Protein AF-A0A970MQH4-F1 (afdb_monomer)

Radius of gyration: 71.48 Å; Cα contacts (8 Å, |Δi|>4): 1790; chains: 1; bounding box: 133×94×243 Å

Nearest PDB structures (foldseek):
  3tgh-assembly1_A  TM=7.817E-01  e=4.404E-14  Plasmodium falciparum 3D7
  7som-assembly1_E  TM=1.878E-01  e=7.235E-18  Chlamydomonas reinhardtii
  8jmw-assembly1_A  TM=2.993E-01  e=1.649E-05  Bacillus amyloliquefaciens
  3qaz-assembly6_R  TM=3.409E-01  e=1.232E-02  Homo sapiens
  1fnh-assembly1_A  TM=1.980E-01  e=9.318E-04  Homo sapiens

Structure (mmCIF, N/CA/C/O backbone):
data_AF-A0A970MQH4-F1
#
_entry.id   AF-A0A970MQH4-F1
#
loop_
_atom_site.group_PDB
_atom_site.id
_atom_site.type_symbol
_atom_site.label_atom_id
_atom_site.label_alt_id
_atom_site.label_comp_id
_atom_site.label_asym_id
_atom_site.label_entity_id
_atom_site.label_seq_id
_atom_site.pdbx_PDB_ins_code
_atom_site.Cartn_x
_atom_site.Cartn_y
_atom_site.Cartn_z
_atom_site.occupancy
_atom_site.B_iso_or_equiv
_atom_site.auth_seq_id
_atom_site.auth_comp_id
_atom_site.auth_asym_id
_atom_site.auth_atom_id
_atom_site.pdbx_PDB_model_num
ATOM 1 N N . MET A 1 1 ? 3.469 -74.355 -1.807 1.00 37.00 1 MET A N 1
ATOM 2 C CA . MET A 1 1 ? 4.347 -73.718 -0.801 1.00 37.00 1 MET A CA 1
ATOM 3 C C . MET A 1 1 ? 3.877 -72.279 -0.669 1.00 37.00 1 MET A C 1
ATOM 5 O O . MET A 1 1 ? 3.966 -71.539 -1.630 1.00 37.00 1 MET A O 1
ATOM 9 N N . GLN A 1 2 ? 2.969 -72.018 0.267 1.00 37.28 2 GLN A N 1
ATOM 10 C CA . GLN A 1 2 ? 3.282 -71.545 1.623 1.00 37.28 2 GLN A CA 1
ATOM 11 C C . GLN A 1 2 ? 3.859 -70.125 1.640 1.00 37.28 2 GLN A C 1
ATOM 13 O O . GLN A 1 2 ? 5.048 -69.930 1.425 1.00 37.28 2 GLN A O 1
ATOM 18 N N . ASN A 1 3 ? 2.960 -69.187 1.959 1.00 37.03 3 ASN A N 1
ATOM 19 C CA . ASN A 1 3 ? 3.084 -68.126 2.969 1.00 37.03 3 ASN A CA 1
ATOM 20 C C . ASN A 1 3 ? 2.690 -66.760 2.400 1.00 37.03 3 ASN A C 1
ATOM 22 O O . ASN A 1 3 ? 3.488 -66.117 1.736 1.00 37.03 3 ASN A O 1
ATOM 26 N N . PHE A 1 4 ? 1.469 -66.296 2.687 1.00 31.83 4 PHE A N 1
ATOM 27 C CA . PHE A 1 4 ? 1.270 -65.223 3.669 1.00 31.83 4 PHE A CA 1
ATOM 28 C C . PHE A 1 4 ? -0.224 -64.973 3.941 1.00 31.83 4 PHE A C 1
ATOM 30 O O . PHE A 1 4 ? -1.092 -65.108 3.084 1.00 31.83 4 PHE A O 1
ATOM 37 N N . TYR A 1 5 ? -0.498 -64.699 5.210 1.00 34.03 5 TYR A N 1
ATOM 38 C CA . TYR A 1 5 ? -1.775 -64.718 5.913 1.00 34.03 5 TYR A CA 1
ATOM 39 C C . TYR A 1 5 ? -2.703 -63.509 5.639 1.00 34.03 5 TYR A C 1
ATOM 41 O O . TYR A 1 5 ? -2.259 -62.369 5.650 1.00 34.03 5 TYR A O 1
ATOM 49 N N . ARG A 1 6 ? -4.014 -63.811 5.639 1.00 34.94 6 ARG A N 1
ATOM 50 C CA . ARG A 1 6 ? -5.162 -63.082 6.244 1.00 34.94 6 ARG A CA 1
ATOM 51 C C . ARG A 1 6 ? -5.730 -61.780 5.635 1.00 34.94 6 ARG A C 1
ATOM 53 O O . ARG A 1 6 ? -5.043 -60.811 5.365 1.00 34.94 6 ARG A O 1
ATOM 60 N N . SER A 1 7 ? -7.074 -61.754 5.688 1.00 30.80 7 SER A N 1
ATOM 61 C CA . SER A 1 7 ? -7.977 -60.593 5.826 1.00 30.80 7 SER A CA 1
ATOM 62 C C . SER A 1 7 ? -8.563 -59.957 4.552 1.00 30.80 7 SER A C 1
ATOM 64 O O . SER A 1 7 ? -8.301 -58.803 4.224 1.00 30.80 7 SER A O 1
ATOM 66 N N . LYS A 1 8 ? -9.499 -60.666 3.909 1.00 37.34 8 LYS A N 1
ATOM 67 C CA . LYS A 1 8 ? -10.545 -60.080 3.050 1.00 37.34 8 LYS A CA 1
ATOM 68 C C . LYS A 1 8 ? -11.919 -60.429 3.632 1.00 37.34 8 LYS A C 1
ATOM 70 O O . LYS A 1 8 ? -12.419 -61.497 3.309 1.00 37.34 8 LYS A O 1
ATOM 75 N N . THR A 1 9 ? -12.474 -59.571 4.503 1.00 48.53 9 THR A N 1
ATOM 76 C CA . THR A 1 9 ? -13.932 -59.426 4.804 1.00 48.53 9 THR A CA 1
ATOM 77 C C . THR A 1 9 ? -14.227 -58.391 5.919 1.00 48.53 9 THR A C 1
ATOM 79 O O . THR A 1 9 ? -14.972 -58.672 6.849 1.00 48.53 9 THR A O 1
ATOM 82 N N . ARG A 1 10 ? -13.681 -57.160 5.858 1.00 40.44 10 ARG A N 1
ATOM 83 C CA . ARG A 1 10 ? -14.100 -56.038 6.748 1.00 40.44 10 ARG A CA 1
ATOM 84 C C . ARG A 1 10 ? -13.965 -54.629 6.126 1.00 40.44 10 ARG A C 1
ATOM 86 O O . ARG A 1 10 ? -13.552 -53.705 6.809 1.00 40.44 10 ARG A O 1
ATOM 93 N N . ILE A 1 11 ? -14.306 -54.422 4.848 1.00 41.69 11 ILE A N 1
ATOM 94 C CA . ILE A 1 11 ? -14.262 -53.070 4.222 1.00 41.69 11 ILE A CA 1
ATOM 95 C C . ILE A 1 11 ? -15.499 -52.813 3.337 1.00 41.69 11 ILE A C 1
ATOM 97 O O . ILE A 1 11 ? -15.403 -52.362 2.206 1.00 41.69 11 ILE A O 1
ATOM 101 N N . ALA A 1 12 ? -16.693 -53.131 3.842 1.00 40.34 12 ALA A N 1
ATOM 102 C CA . ALA A 1 12 ? -17.961 -52.762 3.190 1.00 40.34 12 ALA A CA 1
ATOM 103 C C . ALA A 1 12 ? -19.015 -52.229 4.184 1.00 40.34 12 ALA A C 1
ATOM 105 O O . ALA A 1 12 ? -20.209 -52.258 3.914 1.00 40.34 12 ALA A O 1
ATOM 106 N N . ARG A 1 13 ? -18.574 -51.740 5.355 1.00 40.03 13 ARG A N 1
ATOM 107 C CA . ARG A 1 13 ? -19.426 -51.073 6.363 1.00 40.03 13 ARG A CA 1
ATOM 108 C C . ARG A 1 13 ? -18.957 -49.664 6.762 1.00 40.03 13 ARG A C 1
ATOM 110 O O . ARG A 1 13 ? -19.604 -49.038 7.583 1.00 40.03 13 ARG A O 1
ATOM 117 N N . TRP A 1 14 ? -17.899 -49.136 6.137 1.00 36.06 14 TRP A N 1
ATOM 118 C CA . TRP A 1 14 ? -17.324 -47.817 6.464 1.00 36.06 14 TRP A CA 1
ATOM 119 C C . TRP A 1 14 ? -17.570 -46.721 5.414 1.00 36.06 14 TRP A C 1
ATOM 121 O O . TRP A 1 14 ? -17.073 -45.613 5.567 1.00 36.06 14 TRP A O 1
ATOM 131 N N . ALA A 1 15 ? -18.366 -46.985 4.373 1.00 41.44 15 ALA A N 1
ATOM 132 C CA . ALA A 1 15 ? -18.661 -45.990 3.332 1.00 41.44 15 ALA A CA 1
ATOM 133 C C . ALA A 1 15 ? -20.036 -45.303 3.478 1.00 41.44 15 ALA A C 1
ATOM 135 O O . ALA A 1 15 ? -20.322 -44.374 2.733 1.00 41.44 15 ALA A O 1
ATOM 136 N N . LEU A 1 16 ? -20.870 -45.703 4.451 1.00 38.44 16 LEU A N 1
ATOM 137 C CA . LEU A 1 16 ? -22.185 -45.081 4.703 1.00 38.44 16 LEU A 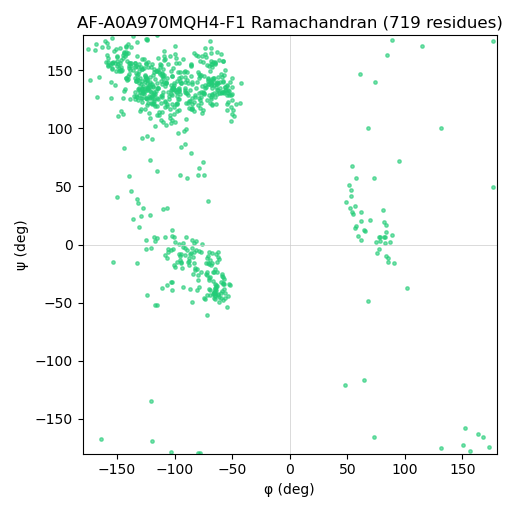CA 1
ATOM 138 C C . LEU A 1 16 ? -22.316 -44.411 6.086 1.00 38.44 16 LEU A C 1
ATOM 140 O O . LEU A 1 16 ? -23.368 -43.873 6.406 1.00 38.44 16 LEU A O 1
ATOM 144 N N . GLN A 1 17 ? -21.242 -44.395 6.887 1.00 38.88 17 GLN A N 1
ATOM 145 C CA . GLN A 1 17 ? -21.143 -43.610 8.132 1.00 38.88 17 GLN A CA 1
ATOM 146 C C . GLN A 1 17 ? -20.246 -42.366 7.997 1.00 38.88 17 GLN A C 1
ATOM 148 O O . GLN A 1 17 ? -20.230 -41.530 8.892 1.00 38.88 17 GLN A O 1
ATOM 153 N N . ALA A 1 18 ? -19.559 -42.182 6.863 1.00 40.62 18 ALA A N 1
ATOM 154 C CA . ALA A 1 18 ? -18.691 -41.022 6.629 1.00 40.62 18 ALA A CA 1
ATOM 155 C C . ALA A 1 18 ? -19.419 -39.796 6.034 1.00 40.62 18 ALA A C 1
ATOM 157 O O . ALA A 1 18 ? -18.864 -38.704 6.034 1.00 40.62 18 ALA A O 1
ATOM 158 N N . VAL A 1 19 ? -20.668 -39.942 5.571 1.00 41.53 19 VAL A N 1
ATOM 159 C CA . VAL A 1 19 ? -21.454 -38.832 4.987 1.00 41.53 19 VAL A CA 1
ATOM 160 C C . VAL A 1 19 ? -22.429 -38.203 5.999 1.00 41.53 19 VAL A C 1
ATOM 162 O O . VAL A 1 19 ? -22.859 -37.073 5.805 1.00 41.53 19 VAL A O 1
ATOM 165 N N . LEU A 1 20 ? -22.701 -38.855 7.139 1.00 36.22 20 LEU A N 1
ATOM 166 C CA . LEU A 1 20 ? -23.547 -38.291 8.207 1.00 36.22 20 LEU A CA 1
ATOM 167 C C . LEU A 1 20 ? -22.756 -37.596 9.336 1.00 36.22 20 LEU A C 1
ATOM 169 O O . LEU A 1 20 ? -23.347 -36.902 10.153 1.00 36.22 20 LEU A O 1
ATOM 173 N N . VAL A 1 21 ? -21.425 -37.740 9.371 1.00 39.50 21 VAL A N 1
ATOM 174 C CA . VAL A 1 21 ? -20.557 -37.093 10.380 1.00 39.50 21 VAL A CA 1
ATOM 175 C C . VAL A 1 21 ? -20.000 -35.747 9.889 1.00 39.50 21 VAL A C 1
ATOM 177 O O . VAL A 1 21 ? -19.698 -34.879 10.698 1.00 39.50 21 VAL A O 1
ATOM 180 N N . LEU A 1 22 ? -19.966 -35.491 8.577 1.00 35.66 22 LEU A N 1
ATOM 181 C CA . LEU A 1 22 ? -19.518 -34.202 8.023 1.00 35.66 22 LEU A CA 1
ATOM 182 C C . LEU A 1 22 ? -20.611 -33.119 7.935 1.00 35.66 22 LEU A C 1
ATOM 184 O O . LEU A 1 22 ? -20.285 -31.966 7.679 1.00 35.66 22 LEU A O 1
ATOM 188 N N . ALA A 1 23 ? -21.877 -33.449 8.212 1.00 35.06 23 ALA A N 1
ATOM 189 C CA . ALA A 1 23 ? -22.969 -32.470 8.299 1.00 35.06 23 ALA A CA 1
ATOM 190 C C . ALA A 1 23 ? -23.240 -31.963 9.734 1.00 35.06 23 ALA A C 1
ATOM 192 O O . ALA A 1 23 ? -23.990 -31.008 9.902 1.00 35.06 23 ALA A O 1
ATOM 193 N N . LEU A 1 24 ? -22.609 -32.552 10.763 1.00 35.50 24 LEU A N 1
ATOM 194 C CA . LEU A 1 24 ? -22.725 -32.104 12.163 1.00 35.50 24 LEU A CA 1
ATOM 195 C C . LEU A 1 24 ? -21.484 -31.370 12.705 1.00 35.50 24 LEU A C 1
ATOM 197 O O . LEU A 1 24 ? -21.534 -30.833 13.806 1.00 35.50 24 LEU A O 1
ATOM 201 N N . LEU A 1 25 ? -20.399 -31.271 11.929 1.00 35.31 25 LEU A N 1
ATOM 202 C CA . LEU A 1 25 ? -19.203 -30.495 12.296 1.00 35.31 25 LEU A CA 1
ATOM 203 C C . LEU A 1 25 ? -19.208 -29.041 11.779 1.00 35.31 25 LEU A C 1
ATOM 205 O O . LEU A 1 25 ? -18.270 -28.299 12.045 1.00 35.31 25 LEU A O 1
ATOM 209 N N . GLY A 1 26 ? -20.269 -28.611 11.086 1.00 32.56 26 GLY A N 1
ATOM 210 C CA . GLY A 1 26 ? -20.446 -27.229 10.609 1.00 32.56 26 GLY A CA 1
ATOM 211 C C . GLY A 1 26 ? -21.293 -26.320 11.514 1.00 32.56 26 GLY A C 1
ATOM 212 O O . GLY A 1 26 ? -21.513 -25.169 11.157 1.00 32.56 26 GLY A O 1
ATOM 213 N N . GLY A 1 27 ? -21.789 -26.823 12.653 1.00 31.72 27 GLY A N 1
ATOM 214 C CA . GLY A 1 27 ? -22.682 -26.090 13.570 1.00 31.72 27 GLY A CA 1
ATOM 215 C C . GLY A 1 27 ? -22.105 -25.800 14.960 1.00 31.72 27 GLY A C 1
ATOM 216 O O . GLY A 1 27 ? -22.817 -25.292 15.816 1.00 31.72 27 GLY A O 1
ATOM 217 N N . LEU A 1 28 ? -20.833 -26.124 15.204 1.00 35.50 28 LEU A N 1
ATOM 218 C CA . LEU A 1 28 ? -20.151 -25.910 16.485 1.00 35.50 28 LEU A CA 1
ATOM 219 C C . LEU A 1 28 ? -19.012 -24.899 16.309 1.00 35.50 28 LEU A C 1
ATOM 221 O O . LEU A 1 28 ? -17.838 -25.213 16.474 1.00 35.50 28 LEU A O 1
ATOM 225 N N . LEU A 1 29 ? -19.371 -23.669 15.946 1.00 32.97 29 LEU A N 1
ATOM 226 C CA . LEU A 1 29 ? -18.521 -22.498 16.142 1.00 32.97 29 LEU A CA 1
ATOM 227 C C . LEU A 1 29 ? -19.261 -21.527 17.068 1.00 32.97 29 LEU A C 1
ATOM 229 O O . LEU A 1 29 ? -20.374 -21.107 16.774 1.00 32.97 29 LEU A O 1
ATOM 233 N N . SER A 1 30 ? -18.585 -21.233 18.183 1.00 31.88 30 SER A N 1
ATOM 234 C CA . SER A 1 30 ? -18.877 -20.268 19.250 1.00 31.88 30 SER A CA 1
ATOM 235 C C . SER A 1 30 ? -20.012 -20.583 20.234 1.00 31.88 30 SER A C 1
ATOM 237 O O . SER A 1 30 ? -20.881 -19.753 20.478 1.00 31.88 30 SER A O 1
ATOM 239 N N . VAL A 1 31 ? -19.928 -21.720 20.921 1.00 33.25 31 VAL A N 1
ATOM 240 C CA . VAL A 1 31 ? -20.059 -21.654 22.385 1.00 33.25 31 VAL A CA 1
ATOM 241 C C . VAL A 1 31 ? -18.628 -21.647 22.901 1.00 33.25 31 VAL A C 1
ATOM 243 O O . VAL A 1 31 ? -17.977 -22.689 22.949 1.00 33.25 31 VAL A O 1
ATOM 246 N N . GLN A 1 32 ? -18.085 -20.456 23.168 1.00 29.88 32 GLN A N 1
ATOM 247 C CA . GLN A 1 32 ? -16.918 -20.389 24.042 1.00 29.88 32 GLN A CA 1
ATOM 248 C C . GLN A 1 32 ? -17.313 -21.104 25.345 1.00 29.88 32 GLN A C 1
ATOM 250 O O . GLN A 1 32 ? -18.435 -20.875 25.810 1.00 29.88 32 GLN A O 1
ATOM 255 N N . PRO A 1 33 ? -16.454 -21.946 25.956 1.00 29.81 33 PRO A N 1
ATOM 256 C CA . PRO A 1 33 ? -16.605 -22.154 27.389 1.00 29.81 33 PRO A CA 1
ATOM 257 C C . PRO A 1 33 ? -16.664 -20.752 27.986 1.00 29.81 33 PRO A C 1
ATOM 259 O O . PRO A 1 33 ? -15.850 -19.909 27.591 1.00 29.81 33 PRO A O 1
ATOM 262 N N . ALA A 1 34 ? -17.668 -20.474 28.822 1.00 28.52 34 ALA A N 1
ATOM 263 C CA . ALA A 1 34 ? -17.663 -19.248 29.600 1.00 28.52 34 ALA A CA 1
ATOM 264 C C . ALA A 1 34 ? -16.233 -19.094 30.119 1.00 28.52 34 ALA A C 1
ATOM 266 O O . ALA A 1 34 ? -15.692 -20.038 30.709 1.00 28.52 34 ALA A O 1
ATOM 267 N N . SER A 1 35 ? -15.584 -17.974 29.782 1.00 26.39 35 SER A N 1
ATOM 268 C CA . SER A 1 35 ? -14.364 -17.579 30.475 1.00 26.39 35 SER A CA 1
ATOM 269 C C . SER A 1 35 ? -14.615 -17.842 31.960 1.00 26.39 35 SER A C 1
ATOM 271 O O . SER A 1 35 ? -15.758 -17.614 32.381 1.00 26.39 35 SER A O 1
ATOM 273 N N . PRO A 1 36 ? -13.646 -18.373 32.734 1.00 29.72 36 PRO A N 1
ATOM 274 C CA . PRO A 1 36 ? -13.840 -18.448 34.177 1.00 29.72 36 PRO A CA 1
ATOM 275 C C . PRO A 1 36 ? -14.365 -17.078 34.577 1.00 29.72 36 PRO A C 1
ATOM 277 O O . PRO A 1 36 ? -13.763 -16.086 34.162 1.00 29.72 36 PRO A O 1
ATOM 280 N N . ALA A 1 37 ? -15.558 -17.036 35.183 1.00 31.64 37 ALA A N 1
ATOM 281 C CA . ALA A 1 37 ? -16.109 -15.790 35.679 1.00 31.64 37 ALA A CA 1
ATOM 282 C C . ALA A 1 37 ? -14.960 -15.172 36.468 1.00 31.64 37 ALA A C 1
ATOM 284 O O . ALA A 1 37 ? -14.476 -15.802 37.413 1.00 31.64 37 ALA A O 1
ATOM 285 N N . GLU A 1 38 ? -14.396 -14.075 35.954 1.00 32.81 38 GLU A N 1
ATOM 286 C CA . GLU A 1 38 ? -13.361 -13.367 36.686 1.00 32.81 38 GLU A CA 1
ATOM 287 C C . GLU A 1 38 ? -14.004 -13.089 38.032 1.00 32.81 38 GLU A C 1
ATOM 289 O O . GLU A 1 38 ? -15.128 -12.579 38.064 1.00 32.81 38 GLU A O 1
ATOM 294 N N . ALA A 1 39 ? -13.374 -13.597 39.095 1.00 34.78 39 ALA A N 1
ATOM 295 C CA . ALA A 1 39 ? -13.885 -13.457 40.442 1.00 34.78 39 ALA A CA 1
ATOM 296 C C . ALA A 1 39 ? -14.226 -11.981 40.622 1.00 34.78 39 ALA A C 1
ATOM 298 O O . ALA A 1 39 ? -13.359 -11.121 40.467 1.00 34.78 39 ALA A O 1
ATOM 299 N N . ASP A 1 40 ? -15.512 -11.705 40.816 1.00 47.59 40 ASP A N 1
ATOM 300 C CA . ASP A 1 40 ? -15.962 -10.392 41.227 1.00 47.59 40 ASP A CA 1
ATOM 301 C C . ASP A 1 40 ? -15.177 -10.084 42.503 1.00 47.59 40 ASP A C 1
ATOM 303 O O . ASP A 1 40 ? -15.271 -10.832 43.473 1.00 47.59 40 ASP A O 1
ATOM 307 N N . ASP A 1 41 ? -14.333 -9.051 42.464 1.00 52.75 41 ASP A N 1
ATOM 308 C CA . ASP A 1 41 ? -13.400 -8.688 43.545 1.00 52.75 41 ASP A CA 1
ATOM 309 C C . ASP A 1 41 ? -14.155 -8.316 44.843 1.00 52.75 41 ASP A C 1
ATOM 311 O O . ASP A 1 41 ? -13.553 -8.092 45.888 1.00 52.75 41 ASP A O 1
ATOM 315 N N . SER A 1 42 ? -15.493 -8.252 44.773 1.00 66.75 42 SER A N 1
ATOM 316 C CA . SER A 1 42 ? -16.404 -8.065 45.898 1.00 66.75 42 SER A CA 1
ATOM 317 C C . SER A 1 42 ? -17.136 -9.332 46.360 1.00 66.75 42 SER A C 1
ATOM 319 O O . SER A 1 42 ? -17.852 -9.256 47.351 1.00 66.75 42 SER A O 1
ATOM 321 N N . ALA A 1 43 ? -17.002 -10.480 45.689 1.00 86.94 43 ALA A N 1
ATOM 322 C CA . ALA A 1 43 ? -17.732 -11.694 46.051 1.00 86.94 43 ALA A CA 1
ATOM 323 C C . ALA A 1 43 ? -17.219 -12.312 47.360 1.00 86.94 43 ALA A C 1
ATOM 325 O O . ALA A 1 43 ? -16.013 -12.443 47.554 1.00 86.94 43 ALA A O 1
ATOM 326 N N . ILE A 1 44 ? -18.143 -12.759 48.214 1.00 94.94 44 ILE A N 1
ATOM 327 C CA . ILE A 1 44 ? -17.829 -13.450 49.472 1.00 94.94 44 ILE A CA 1
ATOM 328 C C . ILE A 1 44 ? -18.519 -14.809 49.561 1.00 94.94 44 ILE A C 1
ATOM 330 O O . ILE A 1 44 ? -19.582 -15.041 48.974 1.00 94.94 44 ILE A O 1
ATOM 334 N N . SER A 1 45 ? -17.948 -15.698 50.363 1.00 97.12 45 SER A N 1
ATOM 335 C CA . SER A 1 45 ? -18.568 -16.924 50.836 1.00 97.12 45 SER A CA 1
ATOM 336 C C . SER A 1 45 ? -18.479 -17.015 52.354 1.00 97.12 45 SER A C 1
ATOM 338 O O . SER A 1 45 ? -17.412 -16.837 52.922 1.00 97.12 45 SER A O 1
ATOM 340 N N . PHE A 1 46 ? -19.575 -17.329 53.036 1.00 98.12 46 PHE A N 1
ATOM 341 C CA . PHE A 1 46 ? -19.576 -17.484 54.492 1.00 98.12 46 PHE A CA 1
ATOM 342 C C . PHE A 1 46 ? -20.428 -18.669 54.931 1.00 98.12 46 PHE A C 1
ATOM 344 O O . PHE A 1 46 ? -21.338 -19.104 54.221 1.00 98.12 46 PHE A O 1
ATOM 351 N N . ALA A 1 47 ? -20.129 -19.204 56.112 1.00 98.00 47 ALA A N 1
ATOM 352 C CA . ALA A 1 47 ? -20.949 -20.233 56.740 1.00 98.00 47 ALA A CA 1
ATOM 353 C C . ALA A 1 47 ? -21.822 -19.634 57.846 1.00 98.00 47 ALA A C 1
ATOM 355 O O . ALA A 1 47 ? -21.377 -18.751 58.577 1.00 98.00 47 ALA A O 1
ATOM 356 N N . VAL A 1 48 ? -23.040 -20.154 58.010 1.00 97.88 48 VAL A N 1
ATOM 357 C CA . VAL A 1 48 ? -23.861 -19.909 59.199 1.00 97.88 48 VAL A CA 1
ATOM 358 C C . VAL A 1 48 ? -24.000 -21.191 60.006 1.00 97.88 48 VAL A C 1
ATOM 360 O O . VAL A 1 48 ? -24.516 -22.198 59.509 1.00 97.88 48 VAL A O 1
ATOM 363 N N . ILE A 1 49 ? -23.570 -21.126 61.265 1.00 95.56 49 ILE A N 1
ATOM 364 C CA . ILE A 1 49 ? -23.696 -22.200 62.257 1.00 95.56 49 ILE A CA 1
ATOM 365 C C . ILE A 1 49 ? -24.491 -21.694 63.461 1.00 95.56 49 ILE A C 1
ATOM 367 O O . ILE A 1 49 ? -24.342 -20.556 63.886 1.00 95.56 49 ILE A O 1
ATOM 371 N N . THR A 1 50 ? -25.371 -22.509 64.027 1.00 93.25 50 THR A N 1
ATOM 372 C CA . THR A 1 50 ? -26.202 -22.081 65.161 1.00 93.25 50 THR A CA 1
ATOM 373 C C . THR A 1 50 ? -26.623 -23.275 66.002 1.00 93.25 50 THR A C 1
ATOM 375 O O . THR A 1 50 ? -26.722 -24.392 65.478 1.00 93.25 50 THR A O 1
ATOM 378 N N . ASP A 1 51 ? -26.837 -23.037 67.298 1.00 94.00 51 ASP A N 1
ATOM 379 C CA . ASP A 1 51 ? -27.207 -24.062 68.276 1.00 94.00 51 ASP A CA 1
ATOM 380 C C . ASP A 1 51 ? -26.153 -25.184 68.311 1.00 94.00 51 ASP A C 1
ATOM 382 O O . ASP A 1 51 ? -26.406 -26.365 68.032 1.00 94.00 51 ASP A O 1
ATOM 386 N N . PHE A 1 52 ? -24.915 -24.767 68.579 1.00 92.12 52 PHE A N 1
ATOM 387 C CA . PHE A 1 52 ? -23.722 -25.602 68.722 1.00 92.12 52 PHE A CA 1
ATOM 388 C C . PHE A 1 52 ? -23.133 -25.417 70.133 1.00 92.12 52 PHE A C 1
ATOM 390 O O . PHE A 1 52 ? -23.802 -24.919 71.026 1.00 92.12 52 PHE A O 1
ATOM 397 N N . GLY A 1 53 ? -21.927 -25.901 70.413 1.00 90.62 53 GLY A N 1
ATOM 398 C CA . GLY A 1 53 ? -21.324 -25.773 71.739 1.00 90.62 53 GLY A CA 1
ATOM 399 C C . GLY A 1 53 ? -21.804 -26.815 72.746 1.00 90.62 53 GLY A C 1
ATOM 400 O O . GLY A 1 53 ? -21.837 -26.547 73.944 1.00 90.62 53 GLY A O 1
ATOM 401 N N . ASN A 1 54 ? -22.174 -28.008 72.273 1.00 89.56 54 ASN A N 1
ATOM 402 C CA . ASN A 1 54 ? -22.486 -29.165 73.120 1.00 89.56 54 ASN A CA 1
ATOM 403 C C . ASN A 1 54 ? -21.254 -30.070 73.346 1.00 89.56 54 ASN A C 1
ATOM 405 O O . ASN A 1 54 ? -21.361 -31.084 74.039 1.00 89.56 54 ASN A O 1
ATOM 409 N N . CYS A 1 55 ? -20.102 -29.753 72.740 1.00 92.06 55 CYS A N 1
ATOM 410 C CA . CYS A 1 55 ? -18.856 -30.523 72.807 1.00 92.06 55 CYS A CA 1
ATOM 411 C C . CYS A 1 55 ? -19.049 -31.995 72.418 1.00 92.06 55 CYS A C 1
ATOM 413 O O . CYS A 1 55 ? -18.621 -32.917 73.120 1.00 92.06 55 CYS A O 1
ATOM 415 N N . ASN A 1 56 ? -19.754 -32.234 71.310 1.00 90.94 56 ASN A N 1
ATOM 416 C CA . ASN A 1 56 ? -20.148 -33.575 70.889 1.00 90.94 56 ASN A CA 1
ATOM 417 C C . ASN A 1 56 ? -19.667 -33.918 69.464 1.00 90.94 56 ASN A C 1
ATOM 419 O O . ASN A 1 56 ? -19.052 -33.118 68.762 1.00 90.94 56 ASN A O 1
ATOM 423 N N . MET A 1 57 ? -19.927 -35.156 69.033 1.00 91.06 57 MET A N 1
ATOM 424 C CA . MET A 1 57 ? -19.508 -35.638 67.711 1.00 91.06 57 MET A CA 1
ATOM 425 C C . MET A 1 57 ? -20.286 -34.990 66.555 1.00 91.06 57 MET A C 1
ATOM 427 O O . MET A 1 57 ? -19.742 -34.870 65.458 1.00 91.06 57 MET A O 1
ATOM 431 N N . ALA A 1 58 ? -21.539 -34.578 66.774 1.00 89.44 58 ALA A N 1
ATOM 432 C CA . ALA A 1 58 ? -22.327 -33.904 65.742 1.00 89.44 58 ALA A CA 1
ATOM 433 C C . ALA A 1 58 ? -21.709 -32.540 65.410 1.00 89.44 58 ALA A C 1
ATOM 435 O O . ALA A 1 58 ? -21.463 -32.252 64.243 1.00 89.44 58 ALA A O 1
ATOM 436 N N . GLU A 1 59 ? -21.347 -31.785 66.444 1.00 91.69 59 GLU A N 1
ATOM 437 C CA . GLU A 1 59 ? -20.616 -30.526 66.333 1.00 91.69 59 GLU A CA 1
ATOM 438 C C . GLU A 1 59 ? -19.258 -30.704 65.644 1.00 91.69 59 GLU A C 1
ATOM 440 O O . GLU A 1 59 ? -18.968 -29.986 64.692 1.00 91.69 59 GLU A O 1
ATOM 445 N N . GLN A 1 60 ? -18.473 -31.725 66.021 1.00 94.00 60 GLN A N 1
ATOM 446 C CA . GLN A 1 60 ? -17.219 -32.045 65.322 1.00 94.00 60 GLN A CA 1
ATOM 447 C C . GLN A 1 60 ? -17.436 -32.291 63.823 1.00 94.00 60 GLN A C 1
ATOM 449 O O . GLN A 1 60 ? -16.630 -31.863 63.001 1.00 94.00 60 GLN A O 1
ATOM 454 N N . THR A 1 61 ? -18.510 -33.002 63.469 1.00 94.56 61 THR A N 1
ATOM 455 C CA . THR A 1 61 ? -18.806 -33.359 62.075 1.00 94.56 61 THR A CA 1
ATOM 456 C C . THR A 1 61 ? -19.189 -32.123 61.264 1.00 94.56 61 THR A C 1
ATOM 458 O O . THR A 1 61 ? -18.702 -31.954 60.149 1.00 94.56 61 THR A O 1
ATOM 461 N N . VAL A 1 62 ? -20.023 -31.240 61.824 1.00 95.19 62 VAL A N 1
ATOM 462 C CA . VAL A 1 62 ? -20.398 -29.977 61.171 1.00 95.19 62 VAL A CA 1
ATOM 463 C C . VAL A 1 62 ? -19.195 -29.041 61.059 1.00 95.19 62 VAL A C 1
ATOM 465 O O . VAL A 1 62 ? -18.974 -28.495 59.982 1.00 95.19 62 VAL A O 1
ATOM 468 N N . ALA A 1 63 ? -18.368 -28.929 62.102 1.00 95.25 63 ALA A N 1
ATOM 469 C CA . ALA A 1 63 ? -17.152 -28.118 62.070 1.00 95.25 63 ALA A CA 1
ATOM 470 C C . ALA A 1 63 ? -16.195 -28.565 60.953 1.00 95.25 63 ALA A C 1
ATOM 472 O O . ALA A 1 63 ? -15.763 -27.749 60.145 1.00 95.25 63 ALA A O 1
ATOM 473 N N . THR A 1 64 ? -15.935 -29.872 60.832 1.00 94.81 64 THR A N 1
ATOM 474 C CA . THR A 1 64 ? -15.101 -30.423 59.749 1.00 94.81 64 THR A CA 1
ATOM 475 C C . THR A 1 64 ? -15.717 -30.212 58.362 1.00 94.81 64 THR A C 1
ATOM 477 O O . THR A 1 64 ? -14.990 -29.994 57.396 1.00 94.81 64 THR A O 1
ATOM 480 N N . MET A 1 65 ? -17.047 -30.269 58.238 1.00 95.25 65 MET A N 1
ATOM 481 C CA . MET A 1 65 ? -17.728 -29.981 56.973 1.00 95.25 65 MET A CA 1
ATOM 482 C C . MET A 1 65 ? -17.548 -28.516 56.554 1.00 95.25 65 MET A C 1
ATOM 484 O O . MET A 1 65 ? -17.223 -28.264 55.396 1.00 95.25 65 MET A O 1
ATOM 488 N N . VAL A 1 66 ? -17.742 -27.575 57.483 1.00 95.69 66 VAL A N 1
ATOM 489 C CA . VAL A 1 66 ? -17.594 -26.131 57.237 1.00 95.69 66 VAL A CA 1
ATOM 490 C C . VAL A 1 66 ? -16.145 -25.772 56.900 1.00 95.69 66 VAL A C 1
ATOM 492 O O . VAL A 1 66 ? -15.915 -25.034 55.946 1.00 95.69 66 VAL A O 1
ATOM 495 N N . ASP A 1 67 ? -15.171 -26.350 57.607 1.00 93.00 67 ASP A N 1
ATOM 496 C CA . ASP A 1 67 ? -13.740 -26.159 57.330 1.00 93.00 67 ASP A CA 1
ATOM 497 C C . ASP A 1 67 ? -13.374 -26.563 55.887 1.00 93.00 67 ASP A C 1
ATOM 499 O O . ASP A 1 67 ? -12.639 -25.871 55.183 1.00 93.00 67 ASP A O 1
ATOM 503 N N . GLY A 1 68 ? -13.992 -27.637 55.381 1.00 94.00 68 GLY A N 1
ATOM 504 C CA . GLY A 1 68 ? -13.816 -28.102 54.005 1.00 94.00 68 GLY A CA 1
ATOM 505 C C . GLY A 1 68 ? -14.442 -27.214 52.919 1.00 94.00 68 GLY A C 1
ATOM 506 O O . GLY A 1 68 ? -14.200 -27.464 51.737 1.00 94.00 68 GLY A O 1
ATOM 507 N N . TRP A 1 69 ? -15.252 -26.209 53.268 1.00 94.94 69 TRP A N 1
ATOM 508 C CA . TRP A 1 69 ? -15.882 -25.313 52.289 1.00 94.94 69 TRP A CA 1
ATOM 509 C C . TRP A 1 69 ? -14.988 -24.164 51.835 1.00 94.94 69 TRP A C 1
ATOM 511 O O . TRP A 1 69 ? -15.294 -23.576 50.800 1.00 94.94 69 TRP A O 1
ATOM 521 N N . ASN A 1 70 ? -13.898 -23.871 52.556 1.00 91.19 70 ASN A N 1
ATOM 522 C CA . ASN A 1 70 ? -13.022 -22.730 52.273 1.00 91.19 70 ASN A CA 1
ATOM 523 C C . ASN A 1 70 ? -13.819 -21.413 52.157 1.00 91.19 70 ASN A C 1
ATOM 525 O O . ASN A 1 70 ? -13.727 -20.701 51.157 1.00 91.19 70 ASN A O 1
ATOM 529 N N . VAL A 1 71 ? -14.657 -21.151 53.163 1.00 96.56 71 VAL A N 1
ATOM 530 C CA . VAL A 1 71 ? -15.394 -19.887 53.309 1.00 96.56 71 VAL A CA 1
ATOM 531 C C . VAL A 1 71 ? -14.471 -18.773 53.816 1.00 96.56 71 VAL A C 1
ATOM 533 O O . VAL A 1 71 ? -13.412 -19.052 54.367 1.00 96.56 71 VAL A O 1
ATOM 536 N N . ASP A 1 72 ? -14.871 -17.518 53.655 1.00 96.56 72 ASP A N 1
ATOM 537 C CA . ASP A 1 72 ? -14.116 -16.348 54.113 1.00 96.56 72 ASP A CA 1
ATOM 538 C C . ASP A 1 72 ? -14.284 -16.116 55.622 1.00 96.56 72 ASP A C 1
ATOM 540 O O . ASP A 1 72 ? -13.334 -15.740 56.307 1.00 96.56 72 ASP A O 1
ATOM 544 N N . PHE A 1 73 ? -15.485 -16.366 56.157 1.00 98.19 73 PHE A N 1
ATOM 545 C CA . PHE A 1 73 ? -15.795 -16.220 57.582 1.00 98.19 73 PHE A CA 1
ATOM 546 C C . PHE A 1 73 ? -17.007 -17.058 58.020 1.00 98.19 73 PHE A C 1
ATOM 548 O O . PHE A 1 73 ? -17.749 -17.621 57.207 1.00 98.19 73 PHE A O 1
ATOM 555 N N . ILE A 1 74 ? -17.215 -17.132 59.336 1.00 98.31 74 ILE A N 1
ATOM 556 C CA . ILE A 1 74 ? -18.339 -17.819 59.979 1.00 98.31 74 ILE A CA 1
ATOM 557 C C . ILE A 1 74 ? -19.213 -16.805 60.719 1.00 98.31 74 ILE A C 1
ATOM 559 O O . ILE A 1 74 ? -18.713 -15.975 61.471 1.00 98.31 74 ILE A O 1
ATOM 563 N N . VAL A 1 75 ? -20.528 -16.912 60.553 1.00 98.31 75 VAL A N 1
ATOM 564 C CA . VAL A 1 75 ? -21.548 -16.171 61.303 1.00 98.31 75 VAL A CA 1
ATOM 565 C C . VAL A 1 75 ? -22.303 -17.148 62.197 1.00 98.31 75 VAL A C 1
ATOM 567 O O . VAL A 1 75 ? -22.614 -18.262 61.767 1.00 98.31 75 VAL A O 1
ATOM 570 N N . THR A 1 76 ? -22.640 -16.748 63.424 1.00 97.31 76 THR A N 1
ATOM 571 C CA . THR A 1 76 ? -23.520 -17.552 64.282 1.00 97.31 76 THR A CA 1
ATOM 572 C C . THR A 1 76 ? -24.834 -16.864 64.587 1.00 97.31 76 THR A C 1
ATOM 574 O O . THR A 1 76 ? -24.901 -15.641 64.664 1.00 97.31 76 THR A O 1
ATOM 577 N N . ALA A 1 77 ? -25.887 -17.660 64.779 1.00 97.00 77 ALA A N 1
ATOM 578 C CA . ALA A 1 77 ? -27.174 -17.184 65.279 1.00 97.00 77 ALA A CA 1
ATOM 579 C C . ALA A 1 77 ? -27.415 -17.612 66.739 1.00 97.00 77 ALA A C 1
ATOM 581 O O . ALA A 1 77 ? -28.553 -17.794 67.152 1.00 97.00 77 ALA A O 1
ATOM 582 N N . GLY A 1 78 ? -26.354 -17.732 67.540 1.00 94.88 78 GLY A N 1
ATOM 583 C CA . GLY A 1 78 ? -26.441 -17.942 68.986 1.00 94.88 78 GLY A CA 1
ATOM 584 C C . GLY A 1 78 ? -26.523 -19.386 69.455 1.00 94.88 78 GLY A C 1
ATOM 585 O O . GLY A 1 78 ? -26.547 -20.322 68.655 1.00 94.88 78 GLY A O 1
ATOM 586 N N . ASP A 1 79 ? -26.510 -19.516 70.784 1.00 95.62 79 ASP A N 1
ATOM 587 C CA . ASP A 1 79 ? -26.236 -20.752 71.515 1.00 95.62 79 ASP A CA 1
ATOM 588 C C . ASP A 1 79 ? -24.898 -21.330 71.049 1.00 95.62 79 ASP A C 1
ATOM 590 O O . ASP A 1 79 ? -24.815 -22.342 70.356 1.00 95.62 79 ASP A O 1
ATOM 594 N N . ASN A 1 80 ? -23.838 -20.591 71.383 1.00 95.50 80 ASN A N 1
ATOM 595 C CA . ASN A 1 80 ? -22.453 -20.939 71.062 1.00 95.50 80 ASN A CA 1
ATOM 596 C C . ASN A 1 80 ? -21.836 -21.836 72.145 1.00 95.50 80 ASN A C 1
ATOM 598 O O . ASN A 1 80 ? -20.768 -22.414 71.949 1.00 95.50 80 ASN A O 1
ATOM 602 N N . HIS A 1 81 ? -22.489 -21.919 73.304 1.00 94.19 81 HIS A N 1
ATOM 603 C CA . HIS A 1 81 ? -22.108 -22.750 74.430 1.00 94.19 81 HIS A CA 1
ATOM 604 C C . HIS A 1 81 ? -23.352 -23.306 75.128 1.00 94.19 81 HIS A C 1
ATOM 606 O O . HIS A 1 81 ? -24.245 -22.545 75.491 1.00 94.19 81 HIS A O 1
ATOM 612 N N . HIS A 1 82 ? -23.371 -24.609 7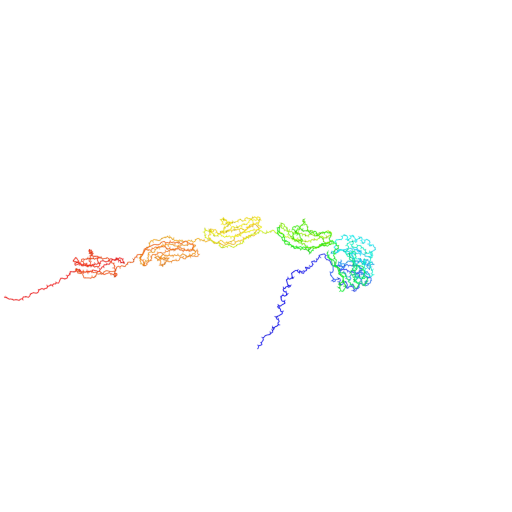5.411 1.00 89.25 82 HIS A N 1
ATOM 613 C CA . HIS A 1 82 ? -24.368 -25.244 76.271 1.00 89.25 82 HIS A CA 1
ATOM 614 C C . HIS A 1 82 ? -23.742 -25.778 77.563 1.00 89.25 82 HIS A C 1
ATOM 616 O O . HIS A 1 82 ? -22.614 -26.268 77.600 1.00 89.25 82 HIS A O 1
ATOM 622 N N . GLU A 1 83 ? -24.533 -25.771 78.635 1.00 82.56 83 GLU A N 1
ATOM 623 C CA . GLU A 1 83 ? -24.123 -26.264 79.953 1.00 82.56 83 GLU A CA 1
ATOM 624 C C . GLU A 1 83 ? -23.994 -27.794 79.999 1.00 82.56 83 GLU A C 1
ATOM 626 O O . GLU A 1 83 ? -23.422 -28.352 80.938 1.00 82.56 83 GLU A O 1
ATOM 631 N N . SER A 1 84 ? -24.560 -28.490 79.009 1.00 75.75 84 SER A N 1
ATOM 632 C CA . SER A 1 84 ? -24.471 -29.937 78.858 1.00 75.75 84 SER A CA 1
ATOM 633 C C . SER A 1 84 ? -23.393 -30.319 77.847 1.00 75.75 84 SER A C 1
ATOM 635 O O . SER A 1 84 ? -23.496 -29.979 76.675 1.00 75.75 84 SER A O 1
ATOM 637 N N . GLY A 1 85 ? -22.397 -31.091 78.289 1.00 82.50 85 GLY A N 1
ATOM 638 C CA . GLY A 1 85 ? -21.344 -31.658 77.436 1.00 82.50 85 GLY A CA 1
ATOM 639 C C . GLY A 1 85 ? -20.007 -30.918 77.518 1.00 82.50 85 GLY A C 1
ATOM 640 O O . GLY A 1 85 ? -18.968 -31.573 77.574 1.00 82.50 85 GLY A O 1
ATOM 641 N N . CYS A 1 86 ? -20.029 -29.590 77.634 1.00 88.19 86 CYS A N 1
ATOM 642 C CA . CYS A 1 86 ? -18.847 -28.758 77.870 1.00 88.19 86 CYS A CA 1
ATOM 643 C C . CYS A 1 86 ? -18.703 -28.363 79.350 1.00 88.19 86 CYS A C 1
ATOM 645 O O . CYS A 1 86 ? -19.652 -28.434 80.134 1.00 88.19 86 CYS A O 1
ATOM 647 N N . THR A 1 87 ? -17.517 -27.894 79.746 1.00 93.06 87 THR A N 1
ATOM 648 C CA . THR A 1 87 ? -17.345 -27.223 81.046 1.00 93.06 87 THR A CA 1
ATOM 649 C C . THR A 1 87 ? -18.077 -25.879 81.031 1.00 93.06 87 THR A C 1
ATOM 651 O O . THR A 1 87 ? -17.809 -25.064 80.154 1.00 93.06 87 THR A O 1
ATOM 654 N N . TYR A 1 88 ? -18.972 -25.638 81.996 1.00 91.69 88 TYR A N 1
ATOM 655 C CA . TYR A 1 88 ? -19.770 -24.405 82.082 1.00 91.69 88 TYR A CA 1
ATOM 656 C C . TYR A 1 88 ? -18.889 -23.147 81.981 1.00 91.69 88 TYR A C 1
ATOM 658 O O . TYR A 1 88 ? -18.015 -22.922 82.823 1.00 91.69 88 TYR A O 1
ATOM 666 N N . GLY A 1 89 ? -19.129 -22.335 80.956 1.00 89.81 89 GLY A N 1
ATOM 667 C CA . GLY A 1 89 ? -18.466 -21.052 80.712 1.00 89.81 89 GLY A CA 1
ATOM 668 C C . GLY A 1 89 ? -17.169 -21.159 79.925 1.00 89.81 89 GLY A C 1
ATOM 669 O O . GLY A 1 89 ? -16.509 -20.144 79.708 1.00 89.81 89 GLY A O 1
ATOM 670 N N . ASP A 1 90 ? -16.792 -22.365 79.500 1.00 95.06 90 ASP A N 1
ATOM 671 C CA . ASP A 1 90 ? -15.589 -22.614 78.717 1.00 95.06 90 ASP A CA 1
ATOM 672 C C . ASP A 1 90 ? -15.890 -22.549 77.209 1.00 95.06 90 ASP A C 1
ATOM 674 O O . ASP A 1 90 ? -16.159 -23.551 76.530 1.00 95.06 90 ASP A O 1
ATOM 678 N N . TYR A 1 91 ? -15.821 -21.330 76.672 1.00 96.69 91 TYR A N 1
ATOM 679 C CA . TYR A 1 91 ? -15.887 -21.071 75.230 1.00 96.69 91 TYR A CA 1
ATOM 680 C C . TYR A 1 91 ? -14.651 -21.592 74.479 1.00 96.69 91 TYR A C 1
ATOM 682 O O . TYR A 1 91 ? -14.720 -21.849 73.280 1.00 96.69 91 TYR A O 1
ATOM 690 N N . GLY A 1 92 ? -13.540 -21.863 75.173 1.00 95.94 92 GLY A N 1
ATOM 691 C CA . GLY A 1 92 ? -12.406 -22.575 74.586 1.00 95.94 92 GLY A CA 1
ATOM 692 C C . GLY A 1 92 ? -12.773 -24.009 74.201 1.00 95.94 92 GLY A C 1
ATOM 693 O O . GLY A 1 92 ? -12.395 -24.468 73.127 1.00 95.94 92 GLY A O 1
ATOM 694 N N . GLN A 1 93 ? -13.568 -24.693 75.029 1.00 95.12 93 GLN A N 1
ATOM 695 C CA . GLN A 1 93 ? -14.055 -26.043 74.725 1.00 95.12 93 GLN A CA 1
ATOM 696 C C . GLN A 1 93 ? -15.149 -26.069 73.659 1.00 95.12 93 GLN A C 1
ATOM 698 O O . GLN A 1 93 ? -15.091 -26.899 72.756 1.00 95.12 93 GLN A O 1
ATOM 703 N N . SER A 1 94 ? -16.142 -25.192 73.794 1.00 94.62 94 SER A N 1
ATOM 704 C CA . SER A 1 94 ? -17.337 -25.178 72.934 1.00 94.62 94 SER A CA 1
ATOM 705 C C . SER A 1 94 ? -17.107 -24.510 71.581 1.00 94.62 94 SER A C 1
ATOM 707 O O . SER A 1 94 ? -17.700 -24.922 70.598 1.00 94.62 94 SER A O 1
ATOM 709 N N . VAL A 1 95 ? -16.210 -23.527 71.495 1.00 96.44 95 VAL A N 1
ATOM 710 C CA . VAL A 1 95 ? -15.919 -22.808 70.245 1.00 96.44 95 VAL A CA 1
ATOM 711 C C . VAL A 1 95 ? -14.485 -23.070 69.806 1.00 96.44 95 VAL A C 1
ATOM 713 O O . VAL A 1 95 ? -14.255 -23.513 68.685 1.00 96.44 95 VAL A O 1
ATOM 716 N N . GLY A 1 96 ? -13.511 -22.859 70.693 1.00 96.19 96 GLY A N 1
ATOM 717 C CA . GLY A 1 96 ? -12.086 -22.913 70.348 1.00 96.19 96 GLY A CA 1
ATOM 718 C C . GLY A 1 96 ? -11.609 -24.249 69.784 1.00 96.19 96 GLY A C 1
ATOM 719 O O . GLY A 1 96 ? -10.872 -24.263 68.802 1.00 96.19 96 GLY A O 1
ATOM 720 N N . ASN A 1 97 ? -12.059 -25.371 70.346 1.00 95.38 97 ASN A N 1
ATOM 721 C CA . ASN A 1 97 ? -11.683 -26.705 69.865 1.00 95.38 97 ASN A CA 1
ATOM 722 C C . ASN A 1 97 ? -12.180 -27.015 68.442 1.00 95.38 97 ASN A C 1
ATOM 724 O O . ASN A 1 97 ? -11.634 -27.911 67.802 1.00 95.38 97 ASN A O 1
ATOM 728 N N . TYR A 1 98 ? -13.210 -26.311 67.969 1.00 95.69 98 TYR A N 1
ATOM 729 C CA . TYR A 1 98 ? -13.879 -26.591 66.696 1.00 95.69 98 TYR A CA 1
ATOM 730 C C . TYR A 1 98 ? -13.629 -25.507 65.644 1.00 95.69 98 TYR A C 1
ATOM 732 O O . TYR A 1 98 ? -13.459 -25.822 64.472 1.00 95.69 98 TYR A O 1
ATOM 740 N N . TYR A 1 99 ? -13.578 -24.244 66.068 1.00 95.94 99 TYR A N 1
ATOM 741 C CA . TYR A 1 99 ? -13.530 -23.061 65.205 1.00 95.94 99 TYR A CA 1
ATOM 742 C C . TYR A 1 99 ? -12.422 -22.073 65.612 1.00 95.94 99 TYR A C 1
ATOM 744 O O . TYR A 1 99 ? -12.437 -20.916 65.194 1.00 95.94 99 TYR A O 1
ATOM 752 N N . GLY A 1 100 ? -11.465 -22.496 66.445 1.00 95.25 100 GLY A N 1
ATOM 753 C CA . GLY A 1 100 ? -10.452 -21.619 67.041 1.00 95.25 100 GLY A CA 1
ATOM 754 C C . GLY A 1 100 ? -9.599 -20.846 66.034 1.00 95.25 100 GLY A C 1
ATOM 755 O O . GLY A 1 100 ? -9.267 -19.691 66.299 1.00 95.25 100 GLY A O 1
ATOM 756 N N . ASP A 1 101 ? -9.305 -21.430 64.871 1.00 95.12 101 ASP A N 1
ATOM 757 C CA . ASP A 1 101 ? -8.540 -20.758 63.813 1.00 95.12 101 ASP A CA 1
ATOM 758 C C . ASP A 1 101 ? -9.301 -19.545 63.247 1.00 95.12 101 ASP A C 1
ATOM 760 O O . ASP A 1 101 ? -8.720 -18.471 63.082 1.00 95.12 101 ASP A O 1
ATOM 764 N N . TRP A 1 102 ? -10.621 -19.664 63.065 1.00 95.69 102 TRP A N 1
ATOM 765 C CA . TRP A 1 102 ? -11.499 -18.568 62.633 1.00 95.69 102 TRP A CA 1
ATOM 766 C C . TRP A 1 102 ? -11.589 -17.463 63.687 1.00 95.69 102 TRP A C 1
ATOM 768 O O . TRP A 1 102 ? -11.530 -16.278 63.363 1.00 95.69 102 TRP A O 1
ATOM 778 N N . VAL A 1 103 ? -11.673 -17.840 64.967 1.00 96.38 103 VAL A N 1
ATOM 779 C CA . VAL A 1 103 ? -11.676 -16.883 66.085 1.00 96.38 103 VAL A CA 1
ATOM 780 C C . VAL A 1 103 ? -10.342 -16.134 66.163 1.00 96.38 103 VAL A C 1
ATOM 782 O O . VAL A 1 103 ? -10.335 -14.914 66.324 1.00 96.38 103 VAL A O 1
ATOM 785 N N . ALA A 1 104 ? -9.212 -16.830 66.009 1.00 95.31 104 ALA A N 1
ATOM 786 C CA . ALA A 1 104 ? -7.883 -16.219 66.009 1.00 95.31 104 ALA A CA 1
ATOM 787 C C . ALA A 1 104 ? -7.677 -15.263 64.821 1.00 95.31 104 ALA A C 1
ATOM 789 O O . ALA A 1 104 ? -7.009 -14.238 64.971 1.00 95.31 104 ALA A O 1
ATOM 790 N N . ALA A 1 105 ? -8.278 -15.575 63.670 1.00 94.75 105 ALA A N 1
ATOM 791 C CA . ALA A 1 105 ? -8.279 -14.733 62.477 1.00 94.75 105 ALA A CA 1
ATOM 792 C C . ALA A 1 105 ? -9.262 -13.548 62.543 1.00 94.75 105 ALA A C 1
ATOM 794 O O . ALA A 1 105 ? -9.239 -12.712 61.646 1.00 94.75 105 ALA A O 1
ATOM 795 N N . GLN A 1 106 ? -10.103 -13.458 63.584 1.00 94.56 106 GLN A N 1
ATOM 796 C CA . GLN A 1 106 ? -11.233 -12.516 63.661 1.00 94.56 106 GLN A CA 1
ATOM 797 C C . GLN A 1 106 ? -12.217 -12.662 62.483 1.00 94.56 106 GLN A C 1
ATOM 799 O O . GLN A 1 106 ? -12.833 -11.696 62.052 1.00 94.56 106 GLN A O 1
ATOM 804 N N . ALA A 1 107 ? -12.380 -13.892 61.990 1.00 96.44 107 ALA A N 1
ATOM 805 C CA . ALA A 1 107 ? -13.293 -14.280 60.914 1.00 96.44 107 ALA A CA 1
ATOM 806 C C . ALA A 1 107 ? -14.463 -15.133 61.452 1.00 96.44 107 ALA A C 1
ATOM 808 O O . ALA A 1 107 ? -14.971 -16.037 60.787 1.00 96.44 107 ALA A O 1
ATOM 809 N N . PHE A 1 108 ? -14.858 -14.885 62.700 1.00 97.75 108 PHE A N 1
ATOM 810 C CA . PHE A 1 108 ? -15.953 -15.559 63.390 1.00 97.75 108 PHE A CA 1
ATOM 811 C C . PHE A 1 108 ? -16.832 -14.484 64.026 1.00 97.75 108 PHE A C 1
ATOM 813 O O . PHE A 1 108 ? -16.322 -13.675 64.788 1.00 97.75 108 PHE A O 1
ATOM 820 N N . TRP A 1 109 ? -18.128 -14.459 63.729 1.00 98.12 109 TRP A N 1
ATOM 821 C CA . TRP A 1 109 ? -19.038 -13.383 64.131 1.00 98.12 109 TRP A CA 1
ATOM 822 C C . TRP A 1 109 ? -20.213 -13.953 64.931 1.00 98.12 109 TRP A C 1
ATOM 824 O O . TRP A 1 109 ? -21.193 -14.417 64.340 1.00 98.12 109 TRP A O 1
ATOM 834 N N . PRO A 1 110 ? -20.121 -13.985 66.274 1.00 97.81 110 PRO A N 1
ATOM 835 C CA . PRO A 1 110 ? -21.113 -14.656 67.096 1.00 97.81 110 PRO A CA 1
ATOM 836 C C . PRO A 1 110 ? -22.282 -13.747 67.501 1.00 97.81 110 PRO A C 1
ATOM 838 O O . PRO A 1 110 ? -22.099 -12.572 67.836 1.00 97.81 110 PRO A O 1
ATOM 841 N N . VAL A 1 111 ? -23.486 -14.319 67.518 1.00 97.94 111 VAL A N 1
ATOM 842 C CA . VAL A 1 111 ? -24.684 -13.757 68.171 1.00 97.94 111 VAL A CA 1
ATOM 843 C C . VAL A 1 111 ? -24.845 -14.382 69.549 1.00 97.94 111 VAL A C 1
ATOM 845 O O . VAL A 1 111 ? -24.526 -15.549 69.736 1.00 97.94 111 VAL A O 1
ATOM 848 N N . ILE A 1 112 ? -25.396 -13.643 70.511 1.00 95.94 112 ILE A N 1
ATOM 849 C CA . ILE A 1 112 ? -25.708 -14.172 71.843 1.00 95.94 112 ILE A CA 1
ATOM 850 C C . ILE A 1 112 ? -27.057 -14.925 71.862 1.00 95.94 112 ILE A C 1
ATOM 852 O O . ILE A 1 112 ? -28.089 -14.393 71.444 1.00 95.94 112 ILE A O 1
ATOM 856 N N . GLY A 1 113 ? -27.061 -16.166 72.355 1.00 96.19 113 GLY A N 1
ATOM 857 C CA . GLY A 1 113 ? -28.250 -17.002 72.556 1.00 96.19 113 GLY A CA 1
ATOM 858 C C . GLY A 1 113 ? -28.716 -17.097 74.009 1.00 96.19 113 GLY A C 1
ATOM 859 O O . GLY A 1 113 ? -28.156 -16.472 74.915 1.00 96.19 113 GLY A O 1
ATOM 860 N N . ASN A 1 114 ? -29.778 -17.867 74.265 1.00 95.50 114 ASN A N 1
ATOM 861 C CA . ASN A 1 114 ? -30.296 -18.014 75.630 1.00 95.50 114 ASN A CA 1
ATOM 862 C C . ASN A 1 114 ? -29.399 -18.859 76.537 1.00 95.50 114 ASN A C 1
ATOM 864 O O . ASN A 1 114 ? -29.481 -18.681 77.751 1.00 95.50 114 ASN A O 1
ATOM 868 N N . HIS A 1 115 ? -28.566 -19.742 75.986 1.00 94.38 115 HIS A N 1
ATOM 869 C CA . HIS A 1 115 ? -27.554 -20.471 76.755 1.00 94.38 115 HIS A CA 1
ATOM 870 C C . HIS A 1 115 ? -26.273 -19.646 76.981 1.00 94.38 115 HIS A C 1
ATOM 872 O O . HIS A 1 115 ? -25.561 -19.848 77.969 1.00 94.38 115 HIS A O 1
ATOM 878 N N . ASP A 1 116 ? -26.034 -18.640 76.135 1.00 95.56 116 ASP A N 1
ATOM 879 C CA . ASP A 1 116 ? -24.897 -17.728 76.273 1.00 95.56 116 ASP A CA 1
ATOM 880 C C . ASP A 1 116 ? -25.164 -16.620 77.315 1.00 95.56 116 ASP A C 1
ATOM 882 O O . ASP A 1 116 ? -24.281 -16.268 78.096 1.00 95.56 116 ASP A O 1
ATOM 886 N N . GLN A 1 117 ? -26.390 -16.078 77.374 1.00 94.69 117 GLN A N 1
ATOM 887 C CA . GLN A 1 117 ? -26.766 -14.952 78.253 1.00 94.69 117 GLN A CA 1
ATOM 888 C C . GLN A 1 117 ? -26.449 -15.138 79.749 1.00 94.69 117 GLN A C 1
ATOM 890 O O . GLN A 1 117 ? -25.910 -14.208 80.357 1.00 94.69 117 GLN A O 1
ATOM 895 N N . PRO A 1 118 ? -26.712 -16.302 80.384 1.00 93.81 118 PRO A N 1
ATOM 896 C CA . PRO A 1 118 ? -26.313 -16.540 81.775 1.00 93.81 118 PRO A CA 1
ATOM 897 C C . PRO A 1 118 ? -24.792 -16.472 82.003 1.00 93.81 118 PRO A C 1
ATOM 899 O O . PRO A 1 118 ? -24.337 -16.437 83.147 1.00 93.81 118 PRO A O 1
ATOM 902 N N . GLN A 1 119 ? -24.011 -16.470 80.921 1.00 93.12 119 GLN A N 1
ATOM 903 C CA . GLN A 1 119 ? -22.554 -16.575 80.872 1.00 93.12 119 GLN A CA 1
ATOM 904 C C . GLN A 1 119 ? -21.943 -15.454 80.020 1.00 93.12 119 GLN A C 1
ATOM 906 O O . GLN A 1 119 ? -20.836 -15.583 79.496 1.00 93.12 119 GLN A O 1
ATOM 911 N N . VAL A 1 120 ? -22.661 -14.333 79.891 1.00 93.88 120 VAL A N 1
ATOM 912 C CA . VAL A 1 120 ? -22.285 -13.197 79.038 1.00 93.88 120 VAL A CA 1
ATOM 913 C C . VAL A 1 120 ? -20.905 -12.623 79.385 1.00 93.88 120 VAL A C 1
ATOM 915 O O . VAL A 1 120 ? -20.178 -12.160 78.512 1.00 93.88 120 VAL A O 1
ATOM 918 N N . THR A 1 121 ? -20.485 -12.714 80.650 1.00 95.69 121 THR A N 1
ATOM 919 C CA . THR A 1 121 ? -19.133 -12.315 81.070 1.00 95.69 121 THR A CA 1
ATOM 920 C C . THR A 1 121 ? -18.059 -13.197 80.429 1.00 95.69 121 THR A C 1
ATOM 922 O O . THR A 1 121 ? -17.052 -12.681 79.953 1.00 95.69 121 THR A O 1
ATOM 925 N N . GLN A 1 122 ? -18.258 -14.518 80.408 1.00 96.69 122 GLN A N 1
ATOM 926 C CA . GLN A 1 122 ? -17.342 -15.476 79.786 1.00 96.69 122 GLN A CA 1
ATOM 927 C C . GLN A 1 122 ? -17.364 -15.360 78.261 1.00 96.69 122 GLN A C 1
ATOM 929 O O . GLN A 1 122 ? -16.305 -15.409 77.641 1.00 96.69 122 GLN A O 1
ATOM 934 N N . TYR A 1 123 ? -18.546 -15.134 77.681 1.00 96.44 123 TYR A N 1
ATOM 935 C CA . TYR A 1 123 ? -18.716 -14.852 76.257 1.00 96.44 123 TYR A CA 1
ATOM 936 C C . TYR A 1 123 ? -17.842 -13.664 75.825 1.00 96.44 123 TYR A C 1
ATOM 938 O O . TYR A 1 123 ? -16.988 -13.802 74.951 1.00 96.44 123 TYR A O 1
ATOM 946 N N . HIS A 1 124 ? -17.968 -12.519 76.508 1.00 96.44 124 HIS A N 1
ATOM 947 C CA . HIS A 1 124 ? -17.182 -11.314 76.207 1.00 96.44 124 HIS A CA 1
ATOM 948 C C . HIS A 1 124 ? -15.689 -11.471 76.496 1.00 96.44 124 HIS A C 1
ATOM 950 O O . HIS A 1 124 ? -14.859 -10.871 75.815 1.00 96.44 124 HIS A O 1
ATOM 956 N N . ALA A 1 125 ? -15.330 -12.280 77.496 1.00 96.81 125 ALA A N 1
ATOM 957 C CA . ALA A 1 125 ? -13.934 -12.582 77.796 1.00 96.81 125 ALA A CA 1
ATOM 958 C C . ALA A 1 125 ? -13.272 -13.448 76.714 1.00 96.81 125 ALA A C 1
ATOM 960 O O . ALA A 1 125 ? -12.059 -13.362 76.533 1.00 96.81 125 ALA A O 1
ATOM 961 N N . TYR A 1 126 ? -14.047 -14.273 76.006 1.00 97.25 126 TYR A N 1
ATOM 962 C CA . TYR A 1 126 ? -13.552 -15.090 74.904 1.00 97.25 126 TYR A CA 1
ATOM 963 C C . TYR A 1 126 ? -13.534 -14.304 73.584 1.00 97.25 126 TYR A C 1
ATOM 965 O O . TYR A 1 126 ? -12.497 -14.208 72.929 1.00 97.25 126 TYR A O 1
ATOM 973 N N . PHE A 1 127 ? -14.641 -13.646 73.233 1.00 96.62 127 PHE A N 1
ATOM 974 C CA . PHE A 1 127 ? -14.786 -12.852 72.007 1.00 96.62 127 PHE A CA 1
ATOM 975 C C . PHE A 1 127 ? -14.369 -11.390 72.204 1.00 96.62 127 PHE A C 1
ATOM 977 O O . PHE A 1 127 ? -15.131 -10.450 71.980 1.00 96.62 127 PHE A O 1
ATOM 984 N N . THR A 1 128 ? -13.124 -11.188 72.635 1.00 95.38 128 THR A N 1
ATOM 985 C CA . THR A 1 128 ? -12.617 -9.862 73.035 1.00 95.38 128 THR A CA 1
ATOM 986 C C . THR A 1 128 ? -12.678 -8.794 71.936 1.00 95.38 128 THR A C 1
ATOM 988 O O . THR A 1 128 ? -12.815 -7.611 72.251 1.00 95.38 128 THR A O 1
ATOM 991 N N . TYR A 1 129 ? -12.628 -9.186 70.657 1.00 94.62 129 TYR A N 1
ATOM 992 C CA . TYR A 1 129 ? -12.691 -8.270 69.508 1.00 94.62 129 TYR A CA 1
ATOM 993 C C . TYR A 1 129 ? -14.059 -7.588 69.344 1.00 94.62 129 TYR A C 1
ATOM 995 O O . TYR A 1 129 ? -14.136 -6.555 68.689 1.00 94.62 129 TYR A O 1
ATOM 1003 N N . LEU A 1 130 ? -15.115 -8.086 70.000 1.00 94.38 130 LEU A N 1
ATOM 1004 C CA . LEU A 1 130 ? -16.431 -7.437 70.020 1.00 94.38 130 LEU A CA 1
ATOM 1005 C C . LEU A 1 130 ? -16.520 -6.257 71.001 1.00 94.38 130 LEU A C 1
ATOM 1007 O O . LEU A 1 130 ? -17.552 -5.595 71.084 1.00 94.38 130 LEU A O 1
ATOM 1011 N N . GLY A 1 131 ? -15.481 -6.004 71.806 1.00 93.31 131 GLY A N 1
ATOM 1012 C CA . GLY A 1 131 ? -15.449 -4.860 72.725 1.00 93.31 131 GLY A CA 1
ATOM 1013 C C . GLY A 1 131 ? -16.545 -4.867 73.801 1.00 93.31 131 GLY A C 1
ATOM 1014 O O . GLY A 1 131 ? -16.855 -3.816 74.360 1.00 93.31 131 GLY A O 1
ATOM 1015 N N . GLY A 1 132 ? -17.138 -6.029 74.097 1.00 92.50 132 GLY A N 1
ATOM 1016 C CA . GLY A 1 132 ? -18.238 -6.170 75.057 1.00 92.50 132 GLY A CA 1
ATOM 1017 C C . GLY A 1 132 ? -19.635 -5.870 74.495 1.00 92.50 132 GLY A C 1
ATOM 1018 O O . GLY A 1 132 ? -20.579 -5.727 75.274 1.00 92.50 132 GLY A O 1
ATOM 1019 N N . ALA A 1 133 ? -19.787 -5.735 73.174 1.00 92.19 133 ALA A N 1
ATOM 1020 C CA . ALA A 1 133 ? -21.072 -5.468 72.535 1.00 92.19 133 ALA A CA 1
ATOM 1021 C C . ALA A 1 133 ? -21.968 -6.721 72.491 1.00 92.19 133 ALA A C 1
ATOM 1023 O O . ALA A 1 133 ? -21.547 -7.782 72.038 1.00 92.19 133 ALA A O 1
ATOM 1024 N N . ASN A 1 134 ? -23.228 -6.595 72.925 1.00 93.31 134 ASN A N 1
ATOM 1025 C CA . ASN A 1 134 ? -24.231 -7.667 72.794 1.00 93.31 134 ASN A CA 1
ATOM 1026 C C . ASN A 1 134 ? -24.909 -7.679 71.414 1.00 93.31 134 ASN A C 1
ATOM 1028 O O . ASN A 1 134 ? -25.431 -8.704 70.991 1.00 93.31 134 ASN A O 1
ATOM 1032 N N . TYR A 1 135 ? -24.936 -6.529 70.745 1.00 96.88 135 TYR A N 1
ATOM 1033 C CA . TYR A 1 135 ? -25.410 -6.358 69.378 1.00 96.88 135 TYR A CA 1
ATOM 1034 C C . TYR A 1 135 ? -24.480 -5.374 68.667 1.00 96.88 135 TYR A C 1
ATOM 1036 O O . TYR A 1 135 ? -23.977 -4.443 69.302 1.00 96.88 135 TYR A O 1
ATOM 1044 N N . TYR A 1 136 ? -24.212 -5.621 67.392 1.00 98.06 136 TYR A N 1
ATOM 1045 C CA . TYR A 1 136 ? -23.220 -4.908 66.588 1.00 98.06 136 TYR A CA 1
ATOM 1046 C C . TYR A 1 136 ? -23.478 -5.161 65.100 1.00 98.06 136 TYR A C 1
ATOM 1048 O O . TYR A 1 136 ? -24.293 -6.010 64.740 1.00 98.06 136 TYR A O 1
ATOM 1056 N N . ASP A 1 137 ? -22.794 -4.431 64.234 1.00 98.25 137 ASP A N 1
ATOM 1057 C CA . ASP A 1 137 ? -22.846 -4.592 62.788 1.00 98.25 137 ASP A CA 1
ATOM 1058 C C . ASP A 1 137 ? -21.438 -4.727 62.198 1.00 98.25 137 ASP A C 1
ATOM 1060 O O . ASP A 1 137 ? -20.444 -4.373 62.837 1.00 98.25 137 ASP A O 1
ATOM 1064 N N . PHE A 1 138 ? -21.354 -5.292 60.997 1.00 97.31 138 PHE A N 1
ATOM 1065 C CA . PHE A 1 138 ? -20.125 -5.322 60.208 1.00 97.31 138 PHE A CA 1
ATOM 1066 C C . PHE A 1 138 ? -20.436 -5.520 58.720 1.00 97.31 138 PHE A C 1
ATOM 1068 O O . PHE A 1 138 ? -21.466 -6.089 58.350 1.00 97.31 138 PHE A O 1
ATOM 1075 N N . VAL A 1 139 ? -19.529 -5.064 57.856 1.00 95.88 139 VAL A N 1
ATOM 1076 C CA . VAL A 1 139 ? -19.650 -5.191 56.398 1.00 95.88 139 VAL A CA 1
ATOM 1077 C C . VAL A 1 139 ? -18.531 -6.079 55.875 1.00 95.88 139 VAL A C 1
ATOM 1079 O O . VAL A 1 139 ? -17.363 -5.777 56.101 1.00 95.88 139 VAL A O 1
ATOM 1082 N N . GLU A 1 140 ? -18.895 -7.123 55.135 1.00 94.19 140 GLU A N 1
ATOM 1083 C CA . GLU A 1 140 ? -17.968 -7.969 54.380 1.00 94.19 140 GLU A CA 1
ATOM 1084 C C . GLU A 1 140 ? -18.462 -8.075 52.937 1.00 94.19 140 GLU A C 1
ATOM 1086 O O . GLU A 1 140 ? -19.624 -8.410 52.685 1.00 94.19 140 GLU A O 1
ATOM 1091 N N . GLY A 1 141 ? -17.590 -7.747 51.981 1.00 91.50 141 GLY A N 1
ATOM 1092 C CA . GLY A 1 141 ? -17.933 -7.697 50.559 1.00 91.50 141 GLY A CA 1
ATOM 1093 C C . GLY A 1 141 ? -19.231 -6.918 50.277 1.00 91.50 141 GLY A C 1
ATOM 1094 O O . GLY A 1 141 ? -19.315 -5.737 50.625 1.00 91.50 141 GLY A O 1
ATOM 1095 N N . PRO A 1 142 ? -20.262 -7.534 49.662 1.00 91.00 142 PRO A N 1
ATOM 1096 C CA . PRO A 1 142 ? -21.505 -6.869 49.296 1.00 91.00 142 PRO A CA 1
ATOM 1097 C C . PRO A 1 142 ? -22.571 -6.944 50.408 1.00 91.00 142 PRO A C 1
ATOM 1099 O O . PRO A 1 142 ? -23.719 -6.567 50.169 1.00 91.00 142 PRO A O 1
ATOM 1102 N N . VAL A 1 143 ? -22.244 -7.458 51.602 1.00 96.06 143 VAL A N 1
ATOM 1103 C CA . VAL A 1 143 ? -23.221 -7.756 52.660 1.00 96.06 143 VAL A CA 1
ATOM 1104 C C . VAL A 1 143 ? -22.940 -6.948 53.926 1.00 96.06 143 VAL A C 1
ATOM 1106 O O . VAL A 1 143 ? -21.832 -6.955 54.454 1.00 96.06 143 VAL A O 1
ATOM 1109 N N . HIS A 1 144 ? -23.969 -6.276 54.443 1.00 97.44 144 HIS A N 1
ATOM 1110 C CA . HIS A 1 144 ? -23.985 -5.685 55.777 1.00 97.44 144 HIS A CA 1
ATOM 1111 C C . HIS A 1 144 ? -24.761 -6.593 56.735 1.00 97.44 144 HIS A C 1
ATOM 1113 O O . HIS A 1 144 ? -25.957 -6.838 56.547 1.00 97.44 144 HIS A O 1
ATOM 1119 N N . PHE A 1 145 ? -24.082 -7.092 57.761 1.00 98.62 145 PHE A N 1
ATOM 1120 C CA . PHE A 1 145 ? -24.663 -7.926 58.802 1.00 98.62 145 PHE A CA 1
ATOM 1121 C C . PHE A 1 145 ? -25.036 -7.090 60.022 1.00 98.62 145 PHE A C 1
ATOM 1123 O O . PHE A 1 145 ? -24.234 -6.299 60.506 1.00 98.62 145 PHE A O 1
ATOM 1130 N N . PHE A 1 146 ? -26.232 -7.324 60.554 1.00 98.69 146 PHE A N 1
ATOM 1131 C CA . PHE A 1 146 ? -26.734 -6.713 61.779 1.00 98.69 146 PHE A CA 1
ATOM 1132 C C . PHE A 1 146 ? -26.971 -7.807 62.820 1.00 98.69 146 PHE A C 1
ATOM 1134 O O . PHE A 1 146 ? -27.966 -8.533 62.769 1.00 98.69 146 PHE A O 1
ATOM 1141 N N . MET A 1 147 ? -26.041 -7.931 63.760 1.00 98.50 147 MET A N 1
ATOM 1142 C CA . MET A 1 147 ? -25.988 -8.980 64.775 1.00 98.50 147 MET A CA 1
ATOM 1143 C C . MET A 1 147 ? -26.761 -8.512 66.010 1.00 98.50 147 MET A C 1
ATOM 1145 O O . MET A 1 147 ? -26.323 -7.597 66.705 1.00 98.50 147 MET A O 1
ATOM 1149 N N . LEU A 1 148 ? -27.937 -9.089 66.276 1.00 98.44 148 LEU A N 1
ATOM 1150 C CA . LEU A 1 148 ? -28.873 -8.606 67.298 1.00 98.44 148 LEU A CA 1
ATOM 1151 C C . LEU A 1 148 ? -28.987 -9.557 68.495 1.00 98.44 148 LEU A C 1
ATOM 1153 O O . LEU A 1 148 ? -29.020 -10.779 68.358 1.00 98.44 148 LEU A O 1
ATOM 1157 N N . ASP A 1 149 ? -29.164 -8.978 69.682 1.00 97.44 149 ASP A N 1
ATOM 1158 C CA . ASP A 1 149 ? -29.435 -9.714 70.919 1.00 97.44 149 ASP A CA 1
ATOM 1159 C C . ASP A 1 149 ? -30.949 -9.889 71.113 1.00 97.44 149 ASP A C 1
ATOM 1161 O O . ASP A 1 149 ? -31.630 -8.984 71.609 1.00 97.44 149 ASP A O 1
ATOM 1165 N N . SER A 1 150 ? -31.487 -11.065 70.767 1.00 97.44 150 SER A N 1
ATOM 1166 C CA . SER A 1 150 ? -32.910 -11.381 70.977 1.00 97.44 150 SER A CA 1
ATOM 1167 C C . SER A 1 150 ? -33.291 -11.539 72.454 1.00 97.44 150 SER A C 1
ATOM 1169 O O . SER A 1 150 ? -34.482 -11.521 72.792 1.00 97.44 150 SER A O 1
ATOM 1171 N N . GLN A 1 151 ? -32.310 -11.650 73.349 1.00 95.25 151 GLN A N 1
ATOM 1172 C CA . GLN A 1 151 ? -32.500 -11.879 74.778 1.00 95.25 151 GLN A CA 1
ATOM 1173 C C . GLN A 1 151 ? -32.480 -10.584 75.594 1.00 95.25 151 GLN A C 1
ATOM 1175 O O . GLN A 1 151 ? -32.934 -10.580 76.741 1.00 95.25 151 GLN A O 1
ATOM 1180 N N . ILE A 1 152 ? -32.030 -9.472 75.002 1.00 93.31 152 ILE A N 1
ATOM 1181 C CA . ILE A 1 152 ? -31.983 -8.177 75.679 1.00 93.31 152 ILE A CA 1
ATOM 1182 C C . ILE A 1 152 ? -33.374 -7.755 76.169 1.00 93.31 152 ILE A C 1
ATOM 1184 O O . ILE A 1 152 ? -34.395 -7.934 75.490 1.00 93.31 152 ILE A O 1
ATOM 1188 N N . SER A 1 153 ? -33.419 -7.155 77.357 1.00 88.75 153 SER A N 1
ATOM 1189 C CA . SER A 1 153 ? -34.659 -6.658 77.958 1.00 88.75 153 SER A CA 1
ATOM 1190 C C . SER A 1 153 ? -35.193 -5.412 77.243 1.00 88.75 153 SER A C 1
ATOM 1192 O O . SER A 1 153 ? -36.387 -5.330 76.959 1.00 88.75 153 SER A O 1
ATOM 1194 N N . ASN A 1 154 ? -34.320 -4.455 76.907 1.00 88.94 154 ASN A N 1
ATOM 1195 C CA . ASN A 1 154 ? -34.689 -3.229 76.198 1.00 88.94 154 ASN A CA 1
ATOM 1196 C C . ASN A 1 154 ? -34.498 -3.371 74.680 1.00 88.94 154 ASN A C 1
ATOM 1198 O O . ASN A 1 154 ? -33.494 -2.944 74.111 1.00 88.94 154 ASN A O 1
ATOM 1202 N N . LYS A 1 155 ? -35.508 -3.944 74.028 1.00 93.44 155 LYS A N 1
ATOM 1203 C CA . LYS A 1 155 ? -35.552 -4.117 72.571 1.00 93.44 155 LYS A CA 1
ATOM 1204 C C . LYS A 1 155 ? -35.780 -2.816 71.799 1.00 93.44 155 LYS A C 1
ATOM 1206 O O . LYS A 1 155 ? -35.318 -2.698 70.672 1.00 93.44 155 LYS A O 1
ATOM 1211 N N . THR A 1 156 ? -36.426 -1.819 72.403 1.00 94.69 156 THR A N 1
ATOM 1212 C CA . THR A 1 156 ? -36.737 -0.542 71.738 1.00 94.69 156 THR A CA 1
ATOM 1213 C C . THR A 1 156 ? -35.474 0.213 71.328 1.00 94.69 156 THR A C 1
ATOM 1215 O O . THR A 1 156 ? -35.401 0.735 70.219 1.00 94.69 156 THR A O 1
ATOM 1218 N N . THR A 1 157 ? -34.463 0.261 72.201 1.00 96.00 157 THR A N 1
ATOM 1219 C CA . THR A 1 157 ? -33.188 0.926 71.886 1.00 96.00 157 THR A CA 1
ATOM 1220 C C . THR A 1 157 ? -32.436 0.207 70.766 1.00 96.00 157 THR A C 1
ATOM 1222 O O . THR A 1 157 ? -31.931 0.867 69.863 1.00 96.00 157 THR A O 1
ATOM 1225 N N . GLN A 1 158 ? -32.411 -1.128 70.780 1.00 96.94 158 GLN A N 1
ATOM 1226 C CA . GLN A 1 158 ? -31.784 -1.926 69.724 1.00 96.94 158 GLN A CA 1
ATOM 1227 C C . GLN A 1 158 ? -32.515 -1.775 68.380 1.00 96.94 158 GLN A C 1
ATOM 1229 O O . GLN A 1 158 ? -31.872 -1.604 67.352 1.00 96.94 158 GLN A O 1
ATOM 1234 N N . GLN A 1 159 ? -33.851 -1.765 68.382 1.00 97.44 159 GLN A N 1
ATOM 1235 C CA . GLN A 1 159 ? -34.650 -1.561 67.172 1.00 97.44 159 GLN A CA 1
ATOM 1236 C C . GLN A 1 159 ? -34.403 -0.179 66.550 1.00 97.44 159 GLN A C 1
ATOM 1238 O O . GLN A 1 159 ? -34.264 -0.067 65.337 1.00 97.44 159 GLN A O 1
ATOM 1243 N N . ALA A 1 160 ? -34.322 0.876 67.370 1.00 96.38 160 ALA A N 1
ATOM 1244 C CA . ALA A 1 160 ? -34.020 2.222 66.885 1.00 96.38 160 ALA A CA 1
ATOM 1245 C C . ALA A 1 160 ? -32.604 2.327 66.294 1.00 96.38 160 ALA A C 1
ATOM 1247 O O . ALA A 1 160 ? -32.420 3.005 65.286 1.00 96.38 160 ALA A O 1
ATOM 1248 N N . TRP A 1 161 ? -31.629 1.644 66.904 1.00 97.44 161 TRP A N 1
ATOM 1249 C CA . TRP A 1 161 ? -30.274 1.525 66.364 1.00 97.44 161 TRP A CA 1
ATOM 1250 C C . TRP A 1 161 ? -30.280 0.817 65.002 1.00 97.44 161 TRP A C 1
ATOM 1252 O O . TRP A 1 161 ? -29.792 1.386 64.032 1.00 97.44 161 TRP A O 1
ATOM 1262 N N . LEU A 1 162 ? -30.944 -0.338 64.886 1.00 97.94 162 LEU A N 1
ATOM 1263 C CA . LEU A 1 162 ? -31.050 -1.071 63.621 1.00 97.94 162 LEU A CA 1
ATOM 1264 C C . LEU A 1 162 ? -31.649 -0.212 62.496 1.00 97.94 162 LEU A C 1
ATOM 1266 O O . LEU A 1 162 ? -31.110 -0.182 61.392 1.00 97.94 162 LEU A O 1
ATOM 1270 N N . SER A 1 163 ? -32.742 0.511 62.767 1.00 95.38 163 SER A N 1
ATOM 1271 C CA . SER A 1 163 ? -33.359 1.406 61.778 1.00 95.38 163 SER A CA 1
ATOM 1272 C C . SER A 1 163 ? -32.411 2.511 61.296 1.00 95.38 163 SER A C 1
ATOM 1274 O O . SER A 1 163 ? -32.516 2.946 60.153 1.00 95.38 163 SER A O 1
ATOM 1276 N N . ALA A 1 164 ? -31.509 2.995 62.155 1.00 94.50 164 ALA A N 1
ATOM 1277 C CA . ALA A 1 164 ? -30.535 4.017 61.781 1.00 94.50 164 ALA A CA 1
ATOM 1278 C C . ALA A 1 164 ? -29.409 3.435 60.911 1.00 94.50 164 ALA A C 1
ATOM 1280 O O . ALA A 1 164 ? -29.100 4.002 59.864 1.00 94.50 164 ALA A O 1
ATOM 1281 N N . GLU A 1 165 ? -28.845 2.287 61.298 1.00 96.31 165 GLU A N 1
ATOM 1282 C CA . GLU A 1 165 ? -27.728 1.669 60.567 1.00 96.31 165 GLU A CA 1
ATOM 1283 C C . GLU A 1 165 ? -28.159 1.123 59.197 1.00 96.31 165 GLU A C 1
ATOM 1285 O O . GLU A 1 165 ? -27.474 1.300 58.188 1.00 96.31 165 GLU A O 1
ATOM 1290 N N . THR A 1 166 ? -29.350 0.526 59.115 1.00 92.62 166 THR A N 1
ATOM 1291 C CA . THR A 1 166 ? -29.909 0.044 57.839 1.00 92.62 166 THR A CA 1
ATOM 1292 C C . THR A 1 166 ? -30.174 1.176 56.847 1.00 92.62 166 THR A C 1
ATOM 1294 O O . THR A 1 166 ? -29.923 1.003 55.650 1.00 92.62 166 THR A O 1
ATOM 1297 N N . ALA A 1 167 ? -30.610 2.345 57.331 1.00 87.56 167 ALA A N 1
ATOM 1298 C CA . ALA A 1 167 ? -30.796 3.544 56.518 1.00 87.56 167 ALA A CA 1
ATOM 1299 C C . ALA A 1 167 ? -29.467 4.166 56.050 1.00 87.56 167 ALA A C 1
ATOM 1301 O O . ALA A 1 167 ? -29.423 4.767 54.978 1.00 87.56 167 ALA A O 1
ATOM 1302 N N . ALA A 1 168 ? -28.391 4.024 56.829 1.00 86.44 168 ALA A N 1
ATOM 1303 C CA . ALA A 1 168 ? -27.056 4.504 56.469 1.00 86.44 168 ALA A CA 1
ATOM 1304 C C . ALA A 1 168 ? -26.302 3.554 55.519 1.00 86.44 168 ALA A C 1
ATOM 1306 O O . ALA A 1 168 ? -25.367 3.970 54.835 1.00 86.44 168 ALA A O 1
ATOM 1307 N N . SER A 1 169 ? -26.694 2.281 55.475 1.00 87.31 169 SER A N 1
ATOM 1308 C CA . SER A 1 169 ? -26.000 1.256 54.702 1.00 87.31 169 SER A CA 1
ATOM 1309 C C . SER A 1 169 ? -26.248 1.356 53.196 1.00 87.31 169 SER A C 1
ATOM 1311 O O . SER A 1 169 ? -27.393 1.352 52.733 1.00 87.31 169 SER A O 1
ATOM 1313 N N . THR A 1 170 ? -25.151 1.330 52.438 1.00 84.31 170 THR A N 1
ATOM 1314 C CA . THR A 1 170 ? -25.119 1.256 50.969 1.00 84.31 170 THR A CA 1
ATOM 1315 C C . THR A 1 170 ? -24.830 -0.153 50.446 1.00 84.31 170 THR A C 1
ATOM 1317 O O . THR A 1 170 ? -24.595 -0.321 49.255 1.00 84.31 170 THR A O 1
ATOM 1320 N N . SER A 1 171 ? -24.769 -1.162 51.319 1.00 87.00 171 SER A N 1
ATOM 1321 C CA . SER A 1 171 ? -24.440 -2.527 50.903 1.00 87.00 171 SER A CA 1
ATOM 1322 C C . SER A 1 171 ? -25.587 -3.131 50.087 1.00 87.00 171 SER A C 1
ATOM 1324 O O . SER A 1 171 ? -26.744 -2.961 50.487 1.00 87.00 171 SER A O 1
ATOM 1326 N N . PRO A 1 172 ? -25.285 -3.855 48.989 1.00 84.56 172 PRO A N 1
ATOM 1327 C CA . PRO A 1 172 ? -26.289 -4.545 48.179 1.00 84.56 172 PRO A CA 1
ATOM 1328 C C . PRO A 1 172 ? -27.209 -5.475 48.972 1.00 84.56 172 PRO A C 1
ATOM 1330 O O . PRO A 1 172 ? -28.383 -5.594 48.631 1.00 84.56 172 PRO A O 1
ATOM 1333 N N . TRP A 1 173 ? -26.682 -6.110 50.024 1.00 91.44 173 TRP A N 1
ATOM 1334 C CA . TRP A 1 173 ? -27.432 -7.014 50.892 1.00 91.44 173 TRP A CA 1
ATOM 1335 C C . TRP A 1 173 ? -27.359 -6.590 52.349 1.00 91.44 173 TRP A C 1
ATOM 1337 O O . TRP A 1 173 ? -26.289 -6.255 52.860 1.00 91.44 173 TRP A O 1
ATOM 1347 N N . LYS A 1 174 ? -28.488 -6.684 53.047 1.00 95.38 174 LYS A N 1
ATOM 1348 C CA . LYS A 1 174 ? -28.624 -6.381 54.472 1.00 95.38 174 LYS A CA 1
ATOM 1349 C C . LYS A 1 174 ? -29.240 -7.579 55.189 1.00 95.38 174 LYS A C 1
ATOM 1351 O O . LYS A 1 174 ? -30.381 -7.953 54.916 1.00 95.38 174 LYS A O 1
ATOM 1356 N N . ILE A 1 175 ? -28.492 -8.192 56.107 1.00 98.19 175 ILE A N 1
ATOM 1357 C CA . ILE A 1 175 ? -28.904 -9.418 56.807 1.00 98.19 175 ILE A CA 1
ATOM 1358 C C . ILE A 1 175 ? -28.981 -9.159 58.308 1.00 98.19 175 ILE A C 1
ATOM 1360 O O . ILE A 1 175 ? -27.979 -8.828 58.933 1.00 98.19 175 ILE A O 1
ATOM 1364 N N . ALA A 1 176 ? -30.156 -9.359 58.904 1.00 98.56 176 ALA A N 1
ATOM 1365 C CA . ALA A 1 176 ? -30.300 -9.354 60.357 1.00 98.56 176 ALA A CA 1
ATOM 1366 C C . ALA A 1 176 ? -30.123 -10.773 60.913 1.00 98.56 176 ALA A C 1
ATOM 1368 O O . ALA A 1 176 ? -30.765 -11.713 60.443 1.00 98.56 176 ALA A O 1
ATOM 1369 N N . VAL A 1 177 ? -29.289 -10.932 61.938 1.00 98.75 177 VAL A N 1
ATOM 1370 C CA . VAL A 1 177 ? -28.997 -12.232 62.556 1.00 98.75 177 VAL A CA 1
ATOM 1371 C C . VAL A 1 177 ? -29.282 -12.156 64.048 1.00 98.75 177 VAL A C 1
ATOM 1373 O O . VAL A 1 177 ? -28.783 -11.263 64.725 1.00 98.75 177 VAL A O 1
ATOM 1376 N N . PHE A 1 178 ? -30.103 -13.063 64.577 1.00 98.44 178 PHE A N 1
ATOM 1377 C CA . PHE A 1 178 ? -30.429 -13.110 66.007 1.00 98.44 178 PHE A CA 1
ATOM 1378 C C . PHE A 1 178 ? -30.955 -14.470 66.439 1.00 98.44 178 PHE A C 1
ATOM 1380 O O . PHE A 1 178 ? -31.520 -15.198 65.632 1.00 98.44 178 PHE A O 1
ATOM 1387 N N . HIS A 1 179 ? -30.847 -14.793 67.726 1.00 98.00 179 HIS A N 1
ATOM 1388 C CA . HIS A 1 179 ? -31.028 -16.170 68.167 1.00 98.00 179 HIS A CA 1
ATOM 1389 C C . HIS A 1 179 ? -32.465 -16.704 68.122 1.00 98.00 179 HIS A C 1
ATOM 1391 O O . HIS A 1 179 ? -32.741 -17.658 67.398 1.00 98.00 179 HIS A O 1
ATOM 1397 N N . THR A 1 180 ? -33.407 -16.110 68.859 1.00 97.44 180 THR A N 1
ATOM 1398 C CA . THR A 1 180 ? -34.782 -16.644 68.913 1.00 97.44 180 THR A CA 1
ATOM 1399 C C . THR A 1 180 ? -35.627 -16.128 67.738 1.00 97.44 180 THR A C 1
ATOM 1401 O O . THR A 1 180 ? -35.897 -14.923 67.699 1.00 97.44 180 THR A O 1
ATOM 1404 N N . PRO A 1 181 ? -36.117 -16.990 66.825 1.00 97.31 181 PRO A N 1
ATOM 1405 C CA . PRO A 1 181 ? -36.674 -16.583 65.534 1.00 97.31 181 PRO A CA 1
ATOM 1406 C C . PRO A 1 181 ? -37.986 -15.809 65.661 1.00 97.31 181 PRO A C 1
ATOM 1408 O O . PRO A 1 181 ? -38.887 -16.198 66.404 1.00 97.31 181 PRO A O 1
ATOM 1411 N N . ALA A 1 182 ? -38.139 -14.741 64.873 1.00 97.44 182 ALA A N 1
ATOM 1412 C CA . ALA A 1 182 ? -39.362 -13.929 64.843 1.00 97.44 182 ALA A CA 1
ATOM 1413 C C . ALA A 1 182 ? -40.586 -14.728 64.363 1.00 97.44 182 ALA A C 1
ATOM 1415 O O . ALA A 1 182 ? -41.699 -14.546 64.861 1.00 97.44 182 ALA A O 1
ATOM 1416 N N . TYR A 1 183 ? -40.368 -15.635 63.411 1.00 96.81 183 TYR A N 1
ATOM 1417 C CA . TYR A 1 183 ? -41.367 -16.547 62.873 1.00 96.81 183 TYR A CA 1
ATOM 1418 C C . TYR A 1 183 ? -40.759 -17.939 62.796 1.00 96.81 183 TYR A C 1
ATOM 1420 O O . TYR A 1 183 ? -39.717 -18.113 62.176 1.00 96.81 183 TYR A O 1
ATOM 1428 N N . SER A 1 184 ? -41.413 -18.916 63.414 1.00 95.44 184 SER A N 1
ATOM 1429 C CA . SER A 1 184 ? -40.965 -20.303 63.380 1.00 95.44 184 SER A CA 1
ATOM 1430 C C . SER A 1 184 ? -42.116 -21.272 63.611 1.00 95.44 184 SER A C 1
ATOM 1432 O O . SER A 1 184 ? -42.978 -21.031 64.467 1.00 95.44 184 SER A O 1
ATOM 1434 N N . GLY A 1 185 ? -42.110 -22.370 62.851 1.00 92.75 185 GLY A N 1
ATOM 1435 C CA . GLY A 1 185 ? -42.962 -23.535 63.075 1.00 92.75 185 GLY A CA 1
ATOM 1436 C C . GLY A 1 185 ? -42.379 -24.525 64.088 1.00 92.75 185 GLY A C 1
ATOM 1437 O O . GLY A 1 185 ? -43.027 -25.528 64.386 1.00 92.75 185 GLY A O 1
ATOM 1438 N N . GLY A 1 186 ? -41.174 -24.284 64.606 1.00 91.62 186 GLY A N 1
ATOM 1439 C CA . GLY A 1 186 ? -40.467 -25.184 65.511 1.00 91.62 186 GLY A CA 1
ATOM 1440 C C . GLY A 1 186 ? -41.093 -25.339 66.894 1.00 91.62 186 GLY A C 1
ATOM 1441 O O . GLY A 1 186 ? -42.011 -24.620 67.286 1.00 91.62 186 GLY A O 1
ATOM 1442 N N . MET A 1 187 ? -40.593 -26.326 67.644 1.00 92.19 187 MET A N 1
ATOM 1443 C CA . MET A 1 187 ? -41.124 -26.711 68.957 1.00 92.19 187 MET A CA 1
ATOM 1444 C C . MET A 1 187 ? -41.123 -25.567 69.984 1.00 92.19 187 MET A C 1
ATOM 1446 O O . MET A 1 187 ? -42.008 -25.517 70.836 1.00 92.19 187 MET A O 1
ATOM 1450 N N . HIS A 1 188 ? -40.136 -24.671 69.915 1.00 92.06 188 HIS A N 1
ATOM 1451 C CA . HIS A 1 188 ? -40.011 -23.507 70.795 1.00 92.06 188 HIS A CA 1
ATOM 1452 C C . HIS A 1 188 ? -40.794 -22.290 70.274 1.00 92.06 188 HIS A C 1
ATOM 1454 O O . HIS A 1 188 ? -40.993 -21.320 71.003 1.00 92.06 188 HIS A O 1
ATOM 1460 N N . GLY A 1 189 ? -41.330 -22.378 69.054 1.00 94.00 189 GLY A N 1
ATOM 1461 C CA . GLY A 1 189 ? -42.242 -21.402 68.476 1.00 94.00 189 GLY A CA 1
ATOM 1462 C C . GLY A 1 189 ? -41.571 -20.094 68.066 1.00 94.00 189 GLY A C 1
ATOM 1463 O O . GLY A 1 189 ? -40.353 -19.996 67.926 1.00 94.00 189 GLY A O 1
ATOM 1464 N N . SER A 1 190 ? -42.415 -19.090 67.828 1.00 96.75 190 SER A N 1
ATOM 1465 C CA . SER A 1 190 ? -42.027 -17.750 67.375 1.00 96.75 190 SER A CA 1
ATOM 1466 C C . SER A 1 190 ? -41.779 -16.795 68.547 1.00 96.75 190 SER A C 1
ATOM 1468 O O . SER A 1 190 ? -42.540 -16.792 69.515 1.00 96.75 190 SER A O 1
ATOM 1470 N N . ASN A 1 191 ? -40.798 -15.900 68.413 1.00 96.38 191 ASN A N 1
ATOM 1471 C CA . ASN A 1 191 ? -40.574 -14.776 69.318 1.00 96.38 191 ASN A CA 1
ATOM 1472 C C . ASN A 1 191 ? -41.302 -13.523 68.825 1.00 96.38 191 ASN A C 1
ATOM 1474 O O . ASN A 1 191 ? -40.795 -12.763 67.999 1.00 96.38 191 ASN A O 1
ATOM 1478 N N . THR A 1 192 ? -42.482 -13.260 69.382 1.00 95.56 192 THR A N 1
ATOM 1479 C CA . THR A 1 192 ? -43.294 -12.095 69.003 1.00 95.56 192 THR A CA 1
ATOM 1480 C C . THR A 1 192 ? -42.615 -10.760 69.305 1.00 95.56 192 THR A C 1
ATOM 1482 O O . THR A 1 192 ? -42.920 -9.767 68.655 1.00 95.56 192 THR A O 1
ATOM 1485 N N . ALA A 1 193 ? -41.673 -10.708 70.255 1.00 95.19 193 ALA A N 1
ATOM 1486 C CA . ALA A 1 193 ? -40.941 -9.480 70.566 1.00 95.19 193 ALA A CA 1
ATOM 1487 C C . ALA A 1 193 ? -39.913 -9.097 69.485 1.00 95.19 193 ALA A C 1
ATOM 1489 O O . ALA A 1 193 ? -39.473 -7.950 69.465 1.00 95.19 193 ALA A O 1
ATOM 1490 N N . MET A 1 194 ? -39.560 -10.033 68.596 1.00 96.88 194 MET A N 1
ATOM 1491 C CA . MET A 1 194 ? -38.676 -9.818 67.444 1.00 96.88 194 MET A CA 1
ATOM 1492 C C . MET A 1 194 ? -39.445 -9.694 66.120 1.00 96.88 194 MET A C 1
ATOM 1494 O O . MET A 1 194 ? -38.832 -9.648 65.063 1.00 96.88 194 MET A O 1
ATOM 1498 N N . GLN A 1 195 ? -40.782 -9.629 66.127 1.00 96.81 195 GLN A N 1
ATOM 1499 C CA . GLN A 1 195 ? -41.586 -9.441 64.907 1.00 96.81 195 GLN A CA 1
ATOM 1500 C C . GLN A 1 195 ? -41.610 -7.969 64.466 1.00 96.81 195 GLN A C 1
ATOM 1502 O O . GLN A 1 195 ? -42.661 -7.331 64.414 1.00 96.81 195 GLN A O 1
ATOM 1507 N N . TRP A 1 196 ? -40.432 -7.411 64.192 1.00 96.56 196 TRP A N 1
ATOM 1508 C CA . TRP A 1 196 ? -40.266 -6.049 63.684 1.00 96.56 196 TRP A CA 1
ATOM 1509 C C . TRP A 1 196 ? -40.499 -5.984 62.172 1.00 96.56 196 TRP A C 1
ATOM 1511 O O . TRP A 1 196 ? -40.447 -7.000 61.474 1.00 96.56 196 TRP A O 1
ATOM 1521 N N . ASP A 1 197 ? -40.727 -4.772 61.659 1.00 94.88 197 ASP A N 1
ATOM 1522 C CA . ASP A 1 197 ? -40.834 -4.510 60.220 1.00 94.88 197 ASP A CA 1
ATOM 1523 C C . ASP A 1 197 ? -39.450 -4.447 59.555 1.00 94.88 197 ASP A C 1
ATOM 1525 O O . ASP A 1 197 ? -38.997 -3.403 59.098 1.00 94.88 197 ASP A O 1
ATOM 1529 N N . PHE A 1 198 ? -38.750 -5.582 59.550 1.00 96.38 198 PHE A N 1
ATOM 1530 C CA . PHE A 1 198 ? -37.419 -5.704 58.956 1.00 96.38 198 PHE A CA 1
ATOM 1531 C C . PHE A 1 198 ? -37.416 -5.339 57.464 1.00 96.38 198 PHE A C 1
ATOM 1533 O O . PHE A 1 198 ? -36.518 -4.631 57.017 1.00 96.38 198 PHE A O 1
ATOM 1540 N N . ALA A 1 199 ? -38.448 -5.748 56.719 1.00 90.31 199 ALA A N 1
ATOM 1541 C CA . ALA A 1 199 ? -38.593 -5.403 55.306 1.00 90.31 199 ALA A CA 1
ATOM 1542 C C . ALA A 1 199 ? -38.711 -3.882 55.109 1.00 90.31 199 ALA A C 1
ATOM 1544 O O . ALA A 1 199 ? -38.012 -3.314 54.276 1.00 90.31 199 ALA A O 1
ATOM 1545 N N . GLY A 1 200 ? -39.533 -3.203 55.918 1.00 88.06 200 GLY A N 1
ATOM 1546 C CA . GLY A 1 200 ? -39.644 -1.742 55.896 1.00 88.06 200 GLY A CA 1
ATOM 1547 C C . GLY A 1 200 ? -38.372 -1.006 56.337 1.00 88.06 200 GLY A C 1
ATOM 1548 O O . GLY A 1 200 ? -38.162 0.135 55.935 1.00 88.06 200 GLY A O 1
ATOM 1549 N N . MET A 1 201 ? -37.503 -1.654 57.120 1.00 91.81 201 MET A N 1
ATOM 1550 C CA . MET A 1 201 ? -36.164 -1.149 57.465 1.00 91.81 201 MET A CA 1
ATOM 1551 C C . MET A 1 201 ? -35.122 -1.415 56.363 1.00 91.81 201 MET A C 1
ATOM 1553 O O . MET A 1 201 ? -33.991 -0.960 56.476 1.00 91.81 201 MET A O 1
ATOM 1557 N N . GLY A 1 202 ? -35.477 -2.133 55.293 1.00 89.12 202 GLY A N 1
ATOM 1558 C CA . GLY A 1 202 ? -34.566 -2.469 54.198 1.00 89.12 202 GLY A CA 1
ATOM 1559 C C . GLY A 1 202 ? -33.691 -3.699 54.449 1.00 89.12 202 GLY A C 1
ATOM 1560 O O . GLY A 1 202 ? -32.696 -3.866 53.758 1.00 89.12 202 GLY A O 1
ATOM 1561 N N . ILE A 1 203 ? -34.021 -4.551 55.425 1.00 95.62 203 ILE A N 1
ATOM 1562 C CA . ILE A 1 203 ? -33.377 -5.863 55.591 1.00 95.62 203 ILE A CA 1
ATOM 1563 C C . ILE A 1 203 ? -33.904 -6.825 54.523 1.00 95.62 203 ILE A C 1
ATOM 1565 O O . ILE A 1 203 ? -35.117 -6.979 54.388 1.00 95.62 203 ILE A O 1
ATOM 1569 N N . ASP A 1 204 ? -33.006 -7.527 53.832 1.00 93.69 204 ASP A N 1
ATOM 1570 C CA . ASP A 1 204 ? -33.351 -8.503 52.792 1.00 93.69 204 ASP A CA 1
ATOM 1571 C C . ASP A 1 204 ? -33.616 -9.902 53.368 1.00 93.69 204 ASP A C 1
ATOM 1573 O O . ASP A 1 204 ? -34.522 -10.613 52.920 1.00 93.69 204 ASP A O 1
ATOM 1577 N N . TYR A 1 205 ? -32.834 -10.299 54.381 1.00 97.31 205 TYR A N 1
ATOM 1578 C CA . TYR A 1 205 ? -32.894 -11.630 54.990 1.00 97.31 205 TYR A CA 1
ATOM 1579 C C . TYR A 1 205 ? -32.749 -11.578 56.503 1.00 97.31 205 TYR A C 1
ATOM 1581 O O . TYR A 1 205 ? -32.004 -10.769 57.056 1.00 97.31 205 TYR A O 1
ATOM 1589 N N . VAL A 1 206 ? -33.435 -12.499 57.174 1.00 98.50 206 VAL A N 1
ATOM 1590 C CA . VAL A 1 206 ? -33.316 -12.698 58.618 1.00 98.50 206 VAL A CA 1
ATOM 1591 C C . VAL A 1 206 ? -32.856 -14.119 58.892 1.00 98.50 206 VAL A C 1
ATOM 1593 O O . VAL A 1 206 ? -33.440 -15.056 58.349 1.00 98.50 206 VAL A O 1
ATOM 1596 N N . ILE A 1 207 ? -31.842 -14.290 59.738 1.00 98.56 207 ILE A N 1
ATOM 1597 C CA . ILE A 1 207 ? -31.296 -15.602 60.097 1.00 98.56 207 ILE A CA 1
ATOM 1598 C C . ILE A 1 207 ? -31.336 -15.804 61.613 1.00 98.56 207 ILE A C 1
ATOM 1600 O O . ILE A 1 207 ? -30.944 -14.928 62.385 1.00 98.56 207 ILE A O 1
ATOM 1604 N N . SER A 1 208 ? -31.810 -16.974 62.035 1.00 98.19 208 SER A N 1
ATOM 1605 C CA . SER A 1 208 ? -31.991 -17.331 63.439 1.00 98.19 208 SER A CA 1
ATOM 1606 C C . SER A 1 208 ? -31.651 -18.786 63.767 1.00 98.19 208 SER A C 1
ATOM 1608 O O . SER A 1 208 ? -31.454 -19.619 62.878 1.00 98.19 208 SER A O 1
ATOM 1610 N N . GLY A 1 209 ? -31.605 -19.073 65.069 1.00 95.06 209 GLY A N 1
ATOM 1611 C CA . GLY A 1 209 ? -31.384 -20.388 65.668 1.00 95.06 209 GLY A CA 1
ATOM 1612 C C . GLY A 1 209 ? -32.546 -20.820 66.564 1.00 95.06 209 GLY A C 1
ATOM 1613 O O . GLY A 1 209 ? -33.714 -20.655 66.200 1.00 95.06 209 GLY A O 1
ATOM 1614 N N . HIS A 1 210 ? -32.227 -21.339 67.751 1.00 96.00 210 HIS A N 1
ATOM 1615 C CA . HIS A 1 210 ? -33.101 -21.681 68.884 1.00 96.00 210 HIS A CA 1
ATOM 1616 C C . HIS A 1 210 ? -34.058 -22.857 68.657 1.00 96.00 210 HIS A C 1
ATOM 1618 O O . HIS A 1 210 ? -34.213 -23.761 69.481 1.00 96.00 210 HIS A O 1
ATOM 1624 N N . ASN A 1 211 ? -34.768 -22.854 67.532 1.00 93.75 211 ASN A N 1
ATOM 1625 C CA . ASN A 1 211 ? -35.549 -24.002 67.117 1.00 93.75 211 ASN A CA 1
ATOM 1626 C C . ASN A 1 211 ? -34.615 -24.974 66.406 1.00 93.75 211 ASN A C 1
ATOM 1628 O O . ASN A 1 211 ? -34.098 -24.662 65.336 1.00 93.75 211 ASN A O 1
ATOM 1632 N N . HIS A 1 212 ? -34.431 -26.158 66.997 1.00 93.06 212 HIS A N 1
ATOM 1633 C CA . HIS A 1 212 ? -33.481 -27.160 66.513 1.00 93.06 212 HIS A CA 1
ATOM 1634 C C . HIS A 1 212 ? -33.955 -27.900 65.248 1.00 93.06 212 HIS A C 1
ATOM 1636 O O . HIS A 1 212 ? -34.135 -29.122 65.243 1.00 93.06 212 HIS A O 1
ATOM 1642 N N . LEU A 1 213 ? -34.185 -27.145 64.179 1.00 92.56 213 LEU A N 1
ATOM 1643 C CA . LEU A 1 213 ? -34.544 -27.580 62.836 1.00 92.56 213 LEU A CA 1
ATOM 1644 C C . LEU A 1 213 ? -34.025 -26.570 61.803 1.00 92.56 213 LEU A C 1
ATOM 1646 O O . LEU A 1 213 ? -33.645 -25.453 62.153 1.00 92.56 213 LEU A O 1
ATOM 1650 N N . TYR A 1 214 ? -34.064 -26.952 60.529 1.00 95.19 214 TYR A N 1
ATOM 1651 C CA . TYR A 1 214 ? -33.996 -26.008 59.424 1.00 95.19 214 TYR A CA 1
ATOM 1652 C C . TYR A 1 214 ? -35.393 -25.651 58.924 1.00 95.19 214 TYR A C 1
ATOM 1654 O O . TYR A 1 214 ? -36.198 -26.541 58.638 1.00 95.19 214 TYR A O 1
ATOM 1662 N N . GLU A 1 215 ? -35.660 -24.368 58.733 1.00 96.00 215 GLU A N 1
ATOM 1663 C CA . GLU A 1 215 ? -36.804 -23.891 57.965 1.00 96.00 215 GLU A CA 1
ATOM 1664 C C . GLU A 1 215 ? -36.526 -22.549 57.289 1.00 96.00 215 GLU A C 1
ATOM 1666 O O . GLU A 1 215 ? -35.744 -21.730 57.774 1.00 96.00 215 GLU A O 1
ATOM 1671 N N . ARG A 1 216 ? -37.228 -22.313 56.180 1.00 97.06 216 ARG A N 1
ATOM 1672 C CA . ARG A 1 216 ? -37.266 -21.030 55.476 1.00 97.06 216 ARG A CA 1
ATOM 1673 C C . ARG A 1 216 ? -38.711 -20.587 55.331 1.00 97.06 216 ARG A C 1
ATOM 1675 O O . ARG A 1 216 ? -39.539 -21.340 54.820 1.00 97.06 216 ARG A O 1
ATOM 1682 N N . ILE A 1 217 ? -39.018 -19.374 55.775 1.00 97.56 217 ILE A N 1
ATOM 1683 C CA . ILE A 1 217 ? -40.373 -18.818 55.811 1.00 97.56 217 ILE A CA 1
ATOM 1684 C C . ILE A 1 217 ? -40.400 -17.469 55.085 1.00 97.56 217 ILE A C 1
ATOM 1686 O O . ILE A 1 217 ? -39.630 -16.568 55.403 1.00 97.56 217 ILE A O 1
ATOM 1690 N N . LEU A 1 218 ? -41.347 -17.294 54.164 1.00 95.50 218 LEU A N 1
ATOM 1691 C CA . LEU A 1 218 ? -41.658 -16.013 53.531 1.00 95.50 218 LEU A CA 1
ATOM 1692 C C . LEU A 1 218 ? -42.666 -15.216 54.373 1.00 95.50 218 LEU A C 1
ATOM 1694 O O . LEU A 1 218 ? -43.787 -15.671 54.648 1.00 95.50 218 LEU A O 1
ATOM 1698 N N . ARG A 1 219 ? -42.289 -13.991 54.752 1.00 93.19 219 ARG A N 1
ATOM 1699 C CA . ARG A 1 219 ? -43.158 -13.013 55.425 1.00 93.19 219 ARG A CA 1
ATOM 1700 C C . ARG A 1 219 ? -42.848 -11.609 54.934 1.00 93.19 219 ARG A C 1
ATOM 1702 O O . ARG A 1 219 ? -41.691 -11.228 54.861 1.00 93.19 219 ARG A O 1
ATOM 1709 N N . ASN A 1 220 ? -43.895 -10.843 54.625 1.00 87.19 220 ASN A N 1
ATOM 1710 C CA . ASN A 1 220 ? -43.793 -9.431 54.235 1.00 87.19 220 ASN A CA 1
ATOM 1711 C C . ASN A 1 220 ? -42.736 -9.157 53.143 1.00 87.19 220 ASN A C 1
ATOM 1713 O O . ASN A 1 220 ? -42.064 -8.137 53.175 1.00 87.19 220 ASN A O 1
ATOM 1717 N N . GLY A 1 221 ? -42.585 -10.081 52.185 1.00 85.56 221 GLY A N 1
ATOM 1718 C CA . GLY A 1 221 ? -41.659 -9.948 51.053 1.00 85.56 221 GLY A CA 1
ATOM 1719 C C . GLY A 1 221 ? -40.247 -10.497 51.282 1.00 85.56 221 GLY A C 1
ATOM 1720 O O . GLY A 1 221 ? -39.567 -10.780 50.299 1.00 85.56 221 GLY A O 1
ATOM 1721 N N . ILE A 1 222 ? -39.842 -10.748 52.529 1.00 93.88 222 ILE A N 1
ATOM 1722 C CA . ILE A 1 222 ? -38.486 -11.206 52.871 1.00 93.88 222 ILE A CA 1
ATOM 1723 C C . ILE A 1 222 ? -38.481 -12.625 53.450 1.00 93.88 222 ILE A C 1
ATOM 1725 O O . ILE A 1 222 ? -39.516 -13.148 53.887 1.00 93.88 222 ILE A O 1
ATOM 1729 N N . ARG A 1 223 ? -37.314 -13.279 53.415 1.00 96.50 223 ARG A N 1
ATOM 1730 C CA . ARG A 1 223 ? -37.143 -14.653 53.910 1.00 96.50 223 ARG A CA 1
ATOM 1731 C C . ARG A 1 223 ? -36.523 -14.659 55.301 1.00 96.50 223 ARG A C 1
ATOM 1733 O O . ARG A 1 223 ? -35.514 -14.009 55.556 1.00 96.50 223 ARG A O 1
ATOM 1740 N N . TYR A 1 224 ? -37.137 -15.454 56.168 1.00 98.00 224 TYR A N 1
ATOM 1741 C CA . TYR A 1 224 ? -36.674 -15.770 57.508 1.00 98.00 224 TYR A CA 1
ATOM 1742 C C . TYR A 1 224 ? -36.161 -17.204 57.504 1.00 98.00 224 TYR A C 1
ATOM 1744 O O . TYR A 1 224 ? -36.922 -18.133 57.225 1.00 98.00 224 TYR A O 1
ATOM 1752 N N . PHE A 1 225 ? -34.885 -17.376 57.809 1.00 97.81 225 PHE A N 1
ATOM 1753 C CA . PHE A 1 225 ? -34.237 -18.664 57.956 1.00 97.81 225 PHE A CA 1
ATOM 1754 C C . PHE A 1 225 ? -34.081 -18.987 59.435 1.00 97.81 225 PHE A C 1
ATOM 1756 O O . PHE A 1 225 ? -33.604 -18.161 60.208 1.00 97.81 225 PHE A O 1
ATOM 1763 N N . THR A 1 226 ? -34.437 -20.204 59.821 1.00 96.19 226 THR A N 1
ATOM 1764 C CA . THR A 1 226 ? -34.031 -20.781 61.104 1.00 96.19 226 THR A CA 1
ATOM 1765 C C . THR A 1 226 ? -33.189 -22.008 60.807 1.00 96.19 226 THR A C 1
ATOM 1767 O O . THR A 1 226 ? -33.648 -22.869 60.065 1.00 96.19 226 THR A O 1
ATOM 1770 N N . ALA A 1 227 ? -31.958 -22.073 61.312 1.00 92.31 227 ALA A N 1
ATOM 1771 C CA . ALA A 1 227 ? -30.977 -23.094 60.922 1.00 92.31 227 ALA A CA 1
ATOM 1772 C C . ALA A 1 227 ? -30.369 -23.857 62.117 1.00 92.31 227 ALA A C 1
ATOM 1774 O O . ALA A 1 227 ? -29.219 -24.283 62.044 1.00 92.31 227 ALA A O 1
ATOM 1775 N N . GLY A 1 228 ? -31.133 -24.039 63.201 1.00 83.75 228 GLY A N 1
ATOM 1776 C CA . GLY A 1 228 ? -30.669 -24.372 64.558 1.00 83.75 228 GLY A CA 1
ATOM 1777 C C . GLY A 1 228 ? -30.118 -25.778 64.831 1.00 83.75 228 GLY A C 1
ATOM 1778 O O . GLY A 1 228 ? -30.427 -26.358 65.867 1.00 83.75 228 GLY A O 1
ATOM 1779 N N . VAL A 1 229 ? -29.375 -26.404 63.914 1.00 85.44 229 VAL A N 1
ATOM 1780 C CA . VAL A 1 229 ? -28.990 -27.830 64.042 1.00 85.44 229 VAL A CA 1
ATOM 1781 C C . VAL A 1 229 ? -27.500 -28.099 63.800 1.00 85.44 229 VAL A C 1
ATOM 1783 O O . VAL A 1 229 ? -27.146 -29.149 63.261 1.00 85.44 229 VAL A O 1
ATOM 1786 N N . ALA A 1 230 ? -26.600 -27.194 64.197 1.00 84.81 230 ALA A N 1
ATOM 1787 C CA . ALA A 1 230 ? -25.160 -27.404 63.995 1.00 84.81 230 ALA A CA 1
ATOM 1788 C C . ALA A 1 230 ? -24.517 -28.350 65.035 1.00 84.81 230 ALA A C 1
ATOM 1790 O O . ALA A 1 230 ? -23.543 -29.033 64.728 1.00 84.81 230 ALA A O 1
ATOM 1791 N N . GLY A 1 231 ? -25.075 -28.461 66.245 1.00 79.69 231 GLY A N 1
ATOM 1792 C CA . GLY A 1 231 ? -24.603 -29.413 67.267 1.00 79.69 231 GLY A CA 1
ATOM 1793 C C . GLY A 1 231 ? -25.665 -29.857 68.280 1.00 79.69 231 GLY A C 1
ATOM 1794 O O . GLY A 1 231 ? -25.474 -30.861 68.976 1.00 79.69 231 GLY A O 1
ATOM 1795 N N . GLY A 1 232 ? -26.786 -29.136 68.354 1.00 75.44 232 GLY A N 1
ATOM 1796 C CA . GLY A 1 232 ? -27.938 -29.434 69.195 1.00 75.44 232 GLY A CA 1
ATOM 1797 C C . GLY A 1 232 ? -28.762 -30.638 68.731 1.00 75.44 232 GLY A C 1
ATOM 1798 O O . GLY A 1 232 ? -28.803 -31.019 67.559 1.00 75.44 232 GLY A O 1
ATOM 1799 N N . GLY A 1 233 ? -29.456 -31.269 69.680 1.00 79.88 233 GLY A N 1
ATOM 1800 C CA . GLY A 1 233 ? -30.369 -32.371 69.376 1.00 79.88 233 GLY A CA 1
ATOM 1801 C C . GLY A 1 233 ? -31.583 -31.881 68.585 1.00 79.88 233 GLY A C 1
ATOM 1802 O O . GLY A 1 233 ? -32.333 -31.052 69.094 1.00 79.88 233 GLY A O 1
ATOM 1803 N N . ALA A 1 234 ? -31.785 -32.420 67.382 1.00 81.31 234 ALA A N 1
ATOM 1804 C CA . ALA A 1 234 ? -32.882 -32.078 66.476 1.00 81.31 234 ALA A CA 1
ATOM 1805 C C . ALA A 1 234 ? -34.274 -32.212 67.121 1.00 81.31 234 ALA A C 1
ATOM 1807 O O . ALA A 1 234 ? -34.577 -33.212 67.781 1.00 81.31 234 ALA A O 1
ATOM 1808 N N . ARG A 1 235 ? -35.154 -31.233 66.882 1.00 84.56 235 ARG A N 1
ATOM 1809 C CA . ARG A 1 235 ? -36.533 -31.202 67.393 1.00 84.56 235 ARG A CA 1
ATOM 1810 C C . ARG A 1 235 ? -37.504 -30.830 66.275 1.00 84.56 235 ARG A C 1
ATOM 1812 O O . ARG A 1 235 ? -37.333 -29.829 65.591 1.00 84.56 235 ARG A O 1
ATOM 1819 N N . GLY A 1 236 ? -38.540 -31.651 66.099 1.00 85.12 236 GLY A N 1
ATOM 1820 C CA . GLY A 1 236 ? -39.596 -31.406 65.116 1.00 85.12 236 GLY A CA 1
ATOM 1821 C C . GLY A 1 236 ? -40.490 -30.210 65.465 1.00 85.12 236 GLY A C 1
ATOM 1822 O O . GLY A 1 236 ? -40.390 -29.612 66.530 1.00 85.12 236 GLY A O 1
ATOM 1823 N N . GLY A 1 237 ? -41.402 -29.886 64.558 1.00 88.12 237 GLY A N 1
ATOM 1824 C CA . GLY A 1 237 ? -42.308 -28.746 64.631 1.00 88.12 237 GLY A CA 1
ATOM 1825 C C . GLY A 1 237 ? -43.465 -28.899 63.644 1.00 88.12 237 GLY A C 1
ATOM 1826 O O . GLY A 1 237 ? -43.697 -29.977 63.095 1.00 88.12 237 GLY A O 1
ATOM 1827 N N . SER A 1 238 ? -44.205 -27.819 63.429 1.00 88.06 238 SER A N 1
ATOM 1828 C CA . SER A 1 238 ? -45.312 -27.751 62.481 1.00 88.06 238 SER A CA 1
ATOM 1829 C C . SER A 1 238 ? -44.814 -27.628 61.042 1.00 88.06 238 SER A C 1
ATOM 1831 O O . SER A 1 238 ? -44.173 -26.647 60.679 1.00 88.06 238 SER A O 1
ATOM 1833 N N . THR A 1 239 ? -45.195 -28.579 60.191 1.00 88.25 239 THR A N 1
ATOM 1834 C CA . THR A 1 239 ? -44.928 -28.553 58.742 1.00 88.25 239 THR A CA 1
ATOM 1835 C C . THR A 1 239 ? -45.947 -27.729 57.950 1.00 88.25 239 THR A C 1
ATOM 1837 O O . THR A 1 239 ? -45.875 -27.662 56.726 1.00 88.25 239 THR A O 1
ATOM 1840 N N . THR A 1 240 ? -46.922 -27.116 58.625 1.00 90.19 240 THR A N 1
ATOM 1841 C CA . THR A 1 240 ? -47.993 -26.325 57.998 1.00 90.19 240 THR A CA 1
ATOM 1842 C C . THR A 1 240 ? -48.014 -24.886 58.508 1.00 90.19 240 THR A C 1
ATOM 1844 O O . THR A 1 240 ? -49.067 -24.246 58.527 1.00 90.19 240 THR A O 1
ATOM 1847 N N . PHE A 1 241 ? -46.875 -24.369 58.977 1.00 92.81 241 PHE A N 1
ATOM 1848 C CA . PHE A 1 241 ? -46.760 -22.960 59.338 1.00 92.81 241 PHE A CA 1
ATOM 1849 C C . PHE A 1 241 ? -46.979 -22.095 58.088 1.00 92.81 241 PHE A C 1
ATOM 1851 O O . PHE A 1 241 ? -46.512 -22.430 56.999 1.00 92.81 241 PHE A O 1
ATOM 1858 N N . ALA A 1 242 ? -47.727 -20.995 58.209 1.00 92.38 242 ALA A N 1
ATOM 1859 C CA . ALA A 1 242 ? -48.025 -20.160 57.046 1.00 92.38 242 ALA A CA 1
ATOM 1860 C C . ALA A 1 242 ? -46.718 -19.681 56.383 1.00 92.38 242 ALA A C 1
ATOM 1862 O O . ALA A 1 242 ? -45.730 -19.446 57.076 1.00 92.38 242 ALA A O 1
ATOM 1863 N N . GLY A 1 243 ? -46.692 -19.538 55.056 1.00 92.62 243 GLY A N 1
ATOM 1864 C CA . GLY A 1 243 ? -45.524 -19.087 54.279 1.00 92.62 243 GLY A CA 1
ATOM 1865 C C . GLY A 1 243 ? -44.237 -19.906 54.440 1.00 92.62 243 GLY A C 1
ATOM 1866 O O . GLY A 1 243 ? -43.186 -19.414 54.057 1.00 92.62 243 GLY A O 1
ATOM 1867 N N . LEU A 1 244 ? -44.300 -21.111 55.010 1.00 96.06 244 LEU A N 1
ATOM 1868 C CA . LEU A 1 244 ? -43.184 -22.053 55.042 1.00 96.06 244 LEU A CA 1
ATOM 1869 C C . LEU A 1 244 ? -42.831 -22.486 53.608 1.00 96.06 244 LEU A C 1
ATOM 1871 O O . LEU A 1 244 ? -43.682 -23.015 52.896 1.00 96.06 244 LEU A O 1
ATOM 1875 N N . GLU A 1 245 ? -41.591 -22.237 53.190 1.00 95.00 245 GLU A N 1
ATOM 1876 C CA . GLU A 1 245 ? -41.054 -22.573 51.864 1.00 95.00 245 GLU A CA 1
ATOM 1877 C C . GLU A 1 245 ? -40.161 -23.829 51.908 1.00 95.00 245 GLU A C 1
ATOM 1879 O O . GLU A 1 245 ? -40.157 -24.598 50.949 1.00 95.00 245 GLU A O 1
ATOM 1884 N N . ALA A 1 246 ? -39.453 -24.073 53.019 1.00 94.00 246 ALA A N 1
ATOM 1885 C CA . ALA A 1 246 ? -38.636 -25.273 53.244 1.00 94.00 246 ALA A CA 1
ATOM 1886 C C . ALA A 1 246 ? -38.630 -25.681 54.729 1.00 94.00 246 ALA A C 1
ATOM 1888 O O . ALA A 1 246 ? -38.735 -24.815 55.597 1.00 94.00 246 ALA A O 1
ATOM 1889 N N . TYR A 1 247 ? -38.507 -26.984 55.025 1.00 93.81 247 TYR A N 1
ATOM 1890 C CA . TYR A 1 247 ? -38.515 -27.532 56.391 1.00 93.81 247 TYR A CA 1
ATOM 1891 C C . TYR A 1 247 ? -37.777 -28.877 56.498 1.00 93.81 247 TYR A C 1
ATOM 1893 O O . TYR A 1 247 ? -38.149 -29.836 55.817 1.00 93.81 247 TYR A O 1
ATOM 1901 N N . TYR A 1 248 ? -36.809 -28.988 57.415 1.00 90.69 248 TYR A N 1
ATOM 1902 C CA . TYR A 1 248 ? -36.068 -30.219 57.712 1.00 90.69 248 TYR A CA 1
ATOM 1903 C C . TYR A 1 248 ? -35.676 -30.304 59.198 1.00 90.69 248 TYR A C 1
ATOM 1905 O O . TYR A 1 248 ? -34.856 -29.527 59.669 1.00 90.69 248 TYR A O 1
ATOM 1913 N N . PHE A 1 249 ? -36.212 -31.274 59.951 1.00 83.94 249 PHE A N 1
ATOM 1914 C CA . PHE A 1 249 ? -35.880 -31.426 61.381 1.00 83.94 249 PHE A CA 1
ATOM 1915 C C . PHE A 1 249 ? -34.716 -32.392 61.651 1.00 83.94 249 PHE A C 1
ATOM 1917 O O . PHE A 1 249 ? -33.918 -32.134 62.538 1.00 83.94 249 PHE A O 1
ATOM 1924 N N . ASN A 1 250 ? -34.582 -33.494 60.901 1.00 81.12 250 ASN A N 1
ATOM 1925 C CA . ASN A 1 250 ? -33.481 -34.455 61.074 1.00 81.12 250 ASN A CA 1
ATOM 1926 C C . ASN A 1 250 ? -32.335 -34.150 60.108 1.00 81.12 250 ASN A C 1
ATOM 1928 O O . ASN A 1 250 ? -32.035 -34.934 59.206 1.00 81.12 250 ASN A O 1
ATOM 1932 N N . ALA A 1 251 ? -31.793 -32.949 60.243 1.00 81.69 251 ALA A N 1
ATOM 1933 C CA . ALA A 1 251 ? -30.880 -32.374 59.280 1.00 81.69 251 ALA A CA 1
ATOM 1934 C C . ALA A 1 251 ? -29.745 -31.645 60.000 1.00 81.69 251 ALA A C 1
ATOM 1936 O O . ALA A 1 251 ? -29.582 -30.452 59.804 1.00 81.69 251 ALA A O 1
ATOM 1937 N N . GLN A 1 252 ? -28.979 -32.350 60.847 1.00 90.75 252 GLN A N 1
ATOM 1938 C CA . GLN A 1 252 ? -27.757 -31.778 61.426 1.00 90.75 252 GLN A CA 1
ATOM 1939 C C . GLN A 1 252 ? -26.891 -31.216 60.306 1.00 90.75 252 GLN A C 1
ATOM 1941 O O . GLN A 1 252 ? -26.644 -31.932 59.337 1.00 90.75 252 GLN A O 1
ATOM 1946 N N . GLY A 1 253 ? -26.457 -29.967 60.415 1.00 94.12 253 GLY A N 1
ATOM 1947 C CA . GLY A 1 253 ? -25.907 -29.268 59.266 1.00 94.12 253 GLY A CA 1
ATOM 1948 C C . GLY A 1 253 ? -25.614 -27.799 59.513 1.00 94.12 253 GLY A C 1
ATOM 1949 O O . GLY A 1 253 ? -25.743 -27.298 60.628 1.00 94.12 253 GLY A O 1
ATOM 1950 N N . ALA A 1 254 ? -25.232 -27.121 58.440 1.00 96.25 254 ALA A N 1
ATOM 1951 C CA . ALA A 1 254 ? -24.923 -25.700 58.422 1.00 96.25 254 ALA A CA 1
ATOM 1952 C C . ALA A 1 254 ? -25.368 -25.085 57.094 1.00 96.25 254 ALA A C 1
ATOM 1954 O O . ALA A 1 254 ? -25.616 -25.788 56.109 1.00 96.25 254 ALA A O 1
ATOM 1955 N N . MET A 1 255 ? -25.472 -23.761 57.069 1.00 97.12 255 MET A N 1
ATOM 1956 C CA . MET A 1 255 ? -25.760 -23.022 55.847 1.00 97.12 255 MET A CA 1
ATOM 1957 C C . MET A 1 255 ? -24.455 -22.529 55.225 1.00 97.12 255 MET A C 1
ATOM 1959 O O . MET A 1 255 ? -23.638 -21.939 55.927 1.00 97.12 255 MET A O 1
ATOM 1963 N N . ARG A 1 256 ? -24.269 -22.740 53.924 1.00 97.62 256 ARG A N 1
ATOM 1964 C CA . ARG A 1 256 ? -23.245 -22.069 53.120 1.00 97.62 256 ARG A CA 1
ATOM 1965 C C . ARG A 1 256 ? -23.906 -20.952 52.331 1.00 97.62 256 ARG A C 1
ATOM 1967 O O . ARG A 1 256 ? -24.978 -21.156 51.765 1.00 97.62 256 ARG A O 1
ATOM 1974 N N . VAL A 1 257 ? -23.274 -19.788 52.296 1.00 98.06 257 VAL A N 1
ATOM 1975 C CA . VAL A 1 257 ? -23.777 -18.634 51.559 1.00 98.06 257 VAL A CA 1
ATOM 1976 C C . VAL A 1 257 ? -22.698 -18.105 50.630 1.00 98.06 257 VAL A C 1
ATOM 1978 O O . VAL A 1 257 ? -21.539 -18.001 51.024 1.00 98.06 257 VAL A O 1
ATOM 1981 N N . ASN A 1 258 ? -23.078 -17.771 49.400 1.00 96.00 258 ASN A N 1
ATOM 1982 C CA . ASN A 1 258 ? -22.231 -17.094 48.422 1.00 96.00 258 ASN A CA 1
ATOM 1983 C C . ASN A 1 258 ? -22.941 -15.822 47.963 1.00 96.00 258 ASN A C 1
ATOM 1985 O O . ASN A 1 258 ? -24.082 -15.900 47.513 1.00 96.00 258 ASN A O 1
ATOM 1989 N N . ALA A 1 259 ? -22.290 -14.668 48.075 1.00 93.00 259 ALA A N 1
ATOM 1990 C CA . ALA A 1 259 ? -22.874 -13.378 47.727 1.00 93.00 259 ALA A CA 1
ATOM 1991 C C . ALA A 1 259 ? -21.962 -12.591 46.781 1.00 93.00 259 ALA A C 1
ATOM 1993 O O . ALA A 1 259 ? -20.762 -12.489 47.013 1.00 93.00 259 ALA A O 1
ATOM 1994 N N . THR A 1 260 ? -22.556 -12.009 45.744 1.00 88.00 260 THR A N 1
ATOM 1995 C CA . THR A 1 260 ? -21.978 -10.970 44.876 1.00 88.00 260 THR A CA 1
ATOM 1996 C C . THR A 1 260 ? -22.775 -9.679 45.054 1.00 88.00 260 THR A C 1
ATOM 1998 O O . THR A 1 260 ? -23.768 -9.663 45.778 1.00 88.00 260 THR A O 1
ATOM 2001 N N . ASP A 1 261 ? -22.428 -8.596 44.363 1.00 79.88 261 ASP A N 1
ATOM 2002 C CA . ASP A 1 261 ? -23.251 -7.373 44.350 1.00 79.88 261 ASP A CA 1
ATOM 2003 C C . ASP A 1 261 ? -24.650 -7.550 43.707 1.00 79.88 261 ASP A C 1
ATOM 2005 O O . ASP A 1 261 ? -25.495 -6.655 43.744 1.00 79.88 261 ASP A O 1
ATOM 2009 N N . THR A 1 262 ? -24.899 -8.706 43.090 1.00 77.44 262 THR A N 1
ATOM 2010 C CA . THR A 1 262 ? -26.011 -8.950 42.161 1.00 77.44 262 THR A CA 1
ATOM 2011 C C . THR A 1 262 ? -26.782 -10.234 42.438 1.00 77.44 262 THR A C 1
ATOM 2013 O O . THR A 1 262 ? -27.899 -10.383 41.942 1.00 77.44 262 THR A O 1
ATOM 2016 N N . SER A 1 263 ? -26.229 -11.149 43.230 1.00 85.75 263 SER A N 1
ATOM 2017 C CA . SER A 1 263 ? -26.888 -12.391 43.637 1.00 85.75 263 SER A CA 1
ATOM 2018 C C . SER A 1 263 ? -26.439 -12.813 45.033 1.00 85.75 263 SER A C 1
ATOM 2020 O O . SER A 1 263 ? -25.306 -12.549 45.428 1.00 85.75 263 SER A O 1
ATOM 2022 N N . ILE A 1 264 ? -27.315 -13.481 45.776 1.00 93.19 264 ILE A N 1
ATOM 2023 C CA . ILE A 1 264 ? -26.955 -14.157 47.024 1.00 93.19 264 ILE A CA 1
ATOM 2024 C C . ILE A 1 264 ? -27.592 -15.538 47.055 1.00 93.19 264 ILE A C 1
ATOM 2026 O O . ILE A 1 264 ? -28.790 -15.691 46.837 1.00 93.19 264 ILE A O 1
ATOM 2030 N N . MET A 1 265 ? -26.787 -16.558 47.305 1.00 96.00 265 MET A N 1
ATOM 2031 C CA . MET A 1 265 ? -27.205 -17.950 47.280 1.00 96.00 265 MET A CA 1
ATOM 2032 C C . MET A 1 265 ? -27.045 -18.549 48.664 1.00 96.00 265 MET A C 1
ATOM 2034 O O . MET A 1 265 ? -25.936 -18.606 49.180 1.00 96.00 265 MET A O 1
ATOM 2038 N N . PHE A 1 266 ? -28.148 -19.011 49.242 1.00 97.44 266 PHE A N 1
ATOM 2039 C CA . PHE A 1 266 ? -28.188 -19.731 50.506 1.00 97.44 266 PHE A CA 1
ATOM 2040 C C . PHE A 1 266 ? -28.364 -21.218 50.224 1.00 97.44 266 PHE A C 1
ATOM 2042 O O . PHE A 1 266 ? -29.366 -21.630 49.639 1.00 97.44 266 PHE A O 1
ATOM 2049 N N . GLU A 1 267 ? -27.425 -22.033 50.681 1.00 96.81 267 GLU A N 1
ATOM 2050 C CA . GLU A 1 267 ? -27.487 -23.486 50.598 1.00 96.81 267 GLU A CA 1
ATOM 2051 C C . GLU A 1 267 ? -27.498 -24.062 52.010 1.00 96.81 267 GLU A C 1
ATOM 2053 O O . GLU A 1 267 ? -26.599 -23.789 52.801 1.00 96.81 267 GLU A O 1
ATOM 2058 N N . TYR A 1 268 ? -28.490 -24.884 52.349 1.00 96.56 268 TYR A N 1
ATOM 2059 C CA . TYR A 1 268 ? -28.455 -25.641 53.600 1.00 96.56 268 TYR A CA 1
ATOM 2060 C C . TYR A 1 268 ? -27.958 -27.055 53.347 1.00 96.56 268 TYR A C 1
ATOM 2062 O O . TYR A 1 268 ? -28.568 -27.797 52.572 1.00 96.56 268 TYR A O 1
ATOM 2070 N N . LEU A 1 269 ? -26.869 -27.435 54.011 1.00 95.56 269 LEU A N 1
ATOM 2071 C CA . LEU A 1 269 ? -26.219 -28.728 53.846 1.00 95.56 269 LEU A CA 1
ATOM 2072 C C . LEU A 1 269 ? -26.295 -29.523 55.142 1.00 95.56 269 LEU A C 1
ATOM 2074 O O . LEU A 1 269 ? -25.952 -29.018 56.211 1.00 95.56 269 LEU A O 1
ATOM 2078 N N . THR A 1 270 ? -26.698 -30.787 55.038 1.00 92.88 270 THR A N 1
ATOM 2079 C CA . THR A 1 270 ? -26.581 -31.732 56.149 1.00 92.88 270 THR A CA 1
ATOM 2080 C C . THR A 1 270 ? -25.150 -32.234 56.297 1.00 92.88 270 THR A C 1
ATOM 2082 O O . THR A 1 270 ? -24.377 -32.200 55.347 1.00 92.88 270 THR A O 1
ATOM 2085 N N . SER A 1 271 ? -24.789 -32.714 57.486 1.00 89.12 271 SER A N 1
ATOM 2086 C CA . SER A 1 271 ? -23.436 -33.135 57.880 1.00 89.12 271 SER A CA 1
ATOM 2087 C C . SER A 1 271 ? -22.870 -34.312 57.072 1.00 89.12 271 SER A C 1
ATOM 2089 O O . SER A 1 271 ? -21.678 -34.597 57.142 1.00 89.12 271 SER A O 1
ATOM 2091 N N . ASP A 1 272 ? -23.707 -34.975 56.271 1.00 88.56 272 ASP A N 1
ATOM 2092 C CA . ASP A 1 272 ? -23.336 -35.957 55.246 1.00 88.56 272 ASP A CA 1
ATOM 2093 C C . ASP A 1 272 ? -22.972 -35.320 53.884 1.00 88.56 272 ASP A C 1
ATOM 2095 O O . ASP A 1 272 ? -22.710 -36.035 52.917 1.00 88.56 272 ASP A O 1
ATOM 2099 N N . GLY A 1 273 ? -22.952 -33.987 53.798 1.00 87.88 273 GLY A N 1
ATOM 2100 C CA . GLY A 1 273 ? -22.659 -33.202 52.598 1.00 87.88 273 GLY A CA 1
ATOM 2101 C C . GLY A 1 273 ? -23.844 -33.024 51.643 1.00 87.88 273 GLY A C 1
ATOM 2102 O O . GLY A 1 273 ? -23.661 -32.506 50.541 1.00 87.88 273 GLY A O 1
ATOM 2103 N N . VAL A 1 274 ? -25.056 -33.456 52.014 1.00 92.31 274 VAL A N 1
ATOM 2104 C CA . VAL A 1 274 ? -26.237 -33.354 51.142 1.00 92.31 274 VAL A CA 1
ATOM 2105 C C . VAL A 1 274 ? -26.871 -31.967 51.240 1.00 92.31 274 VAL A C 1
ATOM 2107 O O . VAL A 1 274 ? -27.323 -31.554 52.305 1.00 92.31 274 VAL A O 1
ATOM 2110 N N . VAL A 1 275 ? -26.993 -31.278 50.102 1.00 94.50 275 VAL A N 1
ATOM 2111 C CA . VAL A 1 275 ? -27.767 -30.033 49.985 1.00 94.50 275 VAL A CA 1
ATOM 2112 C C . VAL A 1 275 ? -29.263 -30.345 50.122 1.00 94.50 275 VAL A C 1
ATOM 2114 O O . VAL A 1 275 ? -29.813 -31.147 49.363 1.00 94.50 275 VAL A O 1
ATOM 2117 N N . ARG A 1 276 ? -29.929 -29.732 51.104 1.00 93.19 276 ARG A N 1
ATOM 2118 C CA . ARG A 1 276 ? -31.363 -29.909 51.398 1.00 93.19 276 ARG A CA 1
ATOM 2119 C C . ARG A 1 276 ? -32.223 -28.752 50.914 1.00 93.19 276 ARG A C 1
ATOM 2121 O O . ARG A 1 276 ? -33.370 -28.978 50.539 1.00 93.19 276 ARG A O 1
ATOM 2128 N N . ASP A 1 277 ? -31.691 -27.539 50.914 1.00 95.69 277 ASP A N 1
ATOM 2129 C CA . ASP A 1 277 ? -32.368 -26.367 50.361 1.00 95.69 277 ASP A CA 1
ATOM 2130 C C . ASP A 1 277 ? -31.363 -25.491 49.625 1.00 95.69 277 ASP A C 1
ATOM 2132 O O . ASP A 1 277 ? -30.210 -25.390 50.045 1.00 95.69 277 ASP A O 1
ATOM 2136 N N . VAL A 1 278 ? -31.830 -24.868 48.546 1.00 95.62 278 VAL A N 1
ATOM 2137 C CA . VAL A 1 278 ? -31.109 -23.831 47.809 1.00 95.62 278 VAL A CA 1
ATOM 2138 C C . VAL A 1 278 ? -32.080 -22.687 47.581 1.00 95.62 278 VAL A C 1
ATOM 2140 O O . VAL A 1 278 ? -33.170 -22.885 47.040 1.00 95.62 278 VAL A O 1
ATOM 2143 N N . PHE A 1 279 ? -31.678 -21.487 47.975 1.00 94.31 279 PHE A N 1
ATOM 2144 C CA . PHE A 1 279 ? -32.410 -20.265 47.697 1.00 94.31 279 PHE A CA 1
ATOM 2145 C C . PHE A 1 279 ? -31.474 -19.234 47.075 1.00 94.31 279 PHE A C 1
ATOM 2147 O O . PHE A 1 279 ? -30.468 -18.869 47.674 1.00 94.31 279 PHE A O 1
ATOM 2154 N N . GLU A 1 280 ? -31.826 -18.755 45.885 1.00 91.50 280 GLU A N 1
ATOM 2155 C CA . GLU A 1 280 ? -31.131 -17.666 45.202 1.00 91.50 280 GLU A CA 1
ATOM 2156 C C . GLU A 1 280 ? -31.964 -16.385 45.311 1.00 91.50 280 GLU A C 1
ATOM 2158 O O . GLU A 1 280 ? -33.148 -16.353 44.963 1.00 91.50 280 GLU A O 1
ATOM 2163 N N . GLY A 1 281 ? -31.334 -15.338 45.826 1.00 82.50 281 GLY A N 1
ATOM 2164 C CA . GLY A 1 281 ? -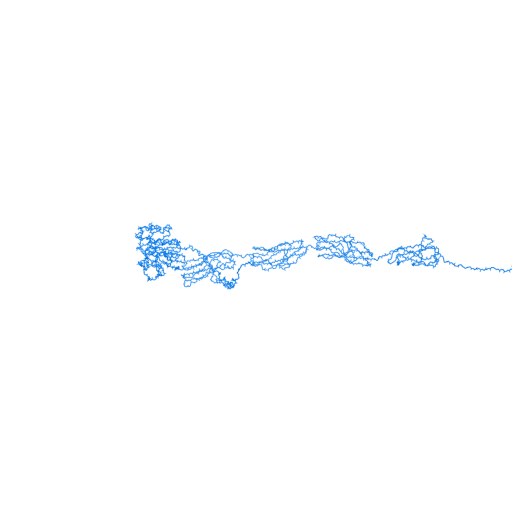31.874 -14.002 45.977 1.00 82.50 281 GLY A CA 1
ATOM 2165 C C . GLY A 1 281 ? -31.284 -13.025 44.967 1.00 82.50 281 GLY A C 1
ATOM 2166 O O . GLY A 1 281 ? -30.090 -13.076 44.677 1.00 82.50 281 GLY A O 1
ATOM 2167 N N . LEU A 1 282 ? -32.118 -12.098 44.484 1.00 76.00 282 LEU A N 1
ATOM 2168 C CA . LEU A 1 282 ? -31.728 -10.929 43.681 1.00 76.00 282 LEU A CA 1
ATOM 2169 C C . LEU A 1 282 ? -32.015 -9.637 44.478 1.00 76.00 282 LEU A C 1
ATOM 2171 O O . LEU A 1 282 ? -32.932 -9.664 45.305 1.00 76.00 282 LEU A O 1
ATOM 2175 N N . PRO A 1 283 ? -31.250 -8.542 44.283 1.00 66.62 283 PRO A N 1
ATOM 2176 C CA . PRO A 1 283 ? -31.395 -7.324 45.080 1.00 66.62 283 PRO A CA 1
ATOM 2177 C C . PRO A 1 283 ? -32.823 -6.780 45.031 1.00 66.62 283 PRO A C 1
ATOM 2179 O O . PRO A 1 283 ? -33.438 -6.719 43.964 1.00 66.62 283 PRO A O 1
ATOM 2182 N N . LEU A 1 284 ? -33.361 -6.379 46.185 1.00 63.72 284 LEU A N 1
ATOM 2183 C CA . LEU A 1 284 ? -34.753 -5.933 46.315 1.00 63.72 284 LEU A CA 1
ATOM 2184 C C . LEU A 1 284 ? -34.973 -4.459 45.897 1.00 63.72 284 LEU A C 1
ATOM 2186 O O . LEU A 1 284 ? -36.103 -3.976 45.966 1.00 63.72 284 LEU A O 1
ATOM 2190 N N . GLY A 1 285 ? -33.933 -3.765 45.409 1.00 69.00 285 GLY A N 1
ATOM 2191 C CA . GLY A 1 285 ? -33.962 -2.365 44.950 1.00 69.00 285 GLY A CA 1
ATOM 2192 C C . GLY A 1 285 ? -33.484 -2.152 43.500 1.00 69.00 285 GLY A C 1
ATOM 2193 O O . GLY A 1 285 ? -33.069 -3.116 42.846 1.00 69.00 285 GLY A O 1
ATOM 2194 N N . PRO A 1 286 ? -33.566 -0.910 42.974 1.00 78.38 286 PRO A N 1
ATOM 2195 C CA . PRO A 1 286 ? -33.117 -0.562 41.625 1.00 78.38 286 PRO A CA 1
ATOM 2196 C C . PRO A 1 286 ? -31.661 -0.988 41.382 1.00 78.38 286 PRO A C 1
ATOM 2198 O O . PRO A 1 286 ? -30.752 -0.572 42.094 1.00 78.38 286 PRO A O 1
ATOM 2201 N N . ASN A 1 287 ? -31.417 -1.815 40.367 1.00 82.06 287 ASN A N 1
ATOM 2202 C CA . ASN A 1 287 ? -30.079 -2.318 40.036 1.00 82.06 287 ASN A CA 1
ATOM 2203 C C . ASN A 1 287 ? -29.820 -2.186 38.532 1.00 82.06 287 ASN A C 1
ATOM 2205 O O . ASN A 1 287 ? -30.722 -2.398 37.718 1.00 82.06 287 ASN A O 1
ATOM 2209 N N . ILE A 1 288 ? -28.581 -1.852 38.170 1.00 89.00 288 ILE A N 1
ATOM 2210 C CA . ILE A 1 288 ? -28.054 -1.886 36.808 1.00 89.00 288 ILE A CA 1
ATOM 2211 C C . ILE A 1 288 ? -26.887 -2.873 36.767 1.00 89.00 288 ILE A C 1
ATOM 2213 O O . ILE A 1 288 ? -25.978 -2.805 37.590 1.00 89.00 288 ILE A O 1
ATOM 2217 N N . THR A 1 289 ? -26.845 -3.722 35.744 1.00 85.81 289 THR A N 1
ATOM 2218 C CA . THR A 1 289 ? -25.709 -4.602 35.463 1.00 85.81 289 THR A CA 1
ATOM 2219 C C . THR A 1 289 ? -25.248 -4.469 34.017 1.00 85.81 289 THR A C 1
ATOM 2221 O O . THR A 1 289 ? -26.023 -4.166 33.105 1.00 85.81 289 THR A O 1
ATOM 2224 N N . THR A 1 290 ? -23.956 -4.702 33.795 1.00 91.62 290 THR A N 1
ATOM 2225 C CA . THR A 1 290 ? -23.348 -4.775 32.464 1.00 91.62 290 THR A CA 1
ATOM 2226 C C . THR A 1 290 ? -22.611 -6.102 32.319 1.00 91.62 290 THR A C 1
ATOM 2228 O O . THR A 1 290 ? -22.016 -6.587 33.274 1.00 91.62 290 THR A O 1
ATOM 2231 N N . SER A 1 291 ? -22.602 -6.709 31.127 1.00 89.88 291 SER A N 1
ATOM 2232 C CA . SER A 1 291 ? -21.902 -7.996 30.920 1.00 89.88 291 SER A CA 1
ATOM 2233 C C . SER A 1 291 ? -20.374 -7.906 30.962 1.00 89.88 291 SER A C 1
ATOM 2235 O O . SER A 1 291 ? -19.695 -8.913 30.795 1.00 89.88 291 SER A O 1
ATOM 2237 N N . THR A 1 292 ? -19.827 -6.697 31.048 1.00 89.38 292 THR A N 1
ATOM 2238 C CA . THR A 1 292 ? -18.392 -6.422 31.132 1.00 89.38 292 THR A CA 1
ATOM 2239 C C . THR A 1 292 ? -18.179 -5.067 31.796 1.00 89.38 292 THR A C 1
ATOM 2241 O O . THR A 1 292 ? -19.044 -4.193 31.705 1.00 89.38 292 THR A O 1
ATOM 2244 N N . SER A 1 293 ? -17.018 -4.879 32.415 1.00 88.75 293 SER A N 1
ATOM 2245 C CA . SER A 1 293 ? -16.531 -3.603 32.949 1.00 88.75 293 SER A CA 1
ATOM 2246 C C . SER A 1 293 ? -15.597 -2.867 31.974 1.00 88.75 293 SER A C 1
ATOM 2248 O O . SER A 1 293 ? -15.237 -1.712 32.206 1.00 88.75 293 SER A O 1
ATOM 2250 N N . THR A 1 294 ? -15.203 -3.501 30.862 1.00 93.69 294 THR A N 1
ATOM 2251 C CA . THR A 1 294 ? -14.287 -2.928 29.863 1.00 93.69 294 THR A CA 1
ATOM 2252 C C . THR A 1 294 ? -14.531 -3.472 28.450 1.00 93.69 294 THR A C 1
ATOM 2254 O O . THR A 1 294 ? -14.952 -4.617 28.267 1.00 93.69 294 THR A O 1
ATOM 2257 N N . LEU A 1 295 ? -14.266 -2.653 27.430 1.00 95.62 295 LEU A N 1
ATOM 2258 C CA . LEU A 1 295 ? -14.235 -3.064 26.022 1.00 95.62 295 LEU A CA 1
ATOM 2259 C C . LEU A 1 295 ? -12.799 -3.066 25.490 1.00 95.62 295 LEU A C 1
ATOM 2261 O O . LEU A 1 295 ? -11.913 -2.391 26.013 1.00 95.62 295 LEU A O 1
ATOM 2265 N N . SER A 1 296 ? -12.570 -3.808 24.405 1.00 96.25 296 SER A N 1
ATOM 2266 C CA . SER A 1 296 ? -11.264 -3.809 23.739 1.00 96.25 296 SER A CA 1
ATOM 2267 C C . SER A 1 296 ? -10.947 -2.429 23.156 1.00 96.25 296 SER A C 1
ATOM 2269 O O . SER A 1 296 ? -11.851 -1.656 22.832 1.00 96.25 296 SER A O 1
ATOM 2271 N N . ALA A 1 297 ? -9.663 -2.119 22.974 1.00 95.88 297 ALA A N 1
ATOM 2272 C CA . ALA A 1 297 ? -9.251 -0.844 22.394 1.00 95.88 297 ALA A CA 1
ATOM 2273 C C . ALA A 1 297 ? -9.803 -0.656 20.966 1.00 95.88 297 ALA A C 1
ATOM 2275 O O . ALA A 1 297 ? -9.732 -1.558 20.129 1.00 95.88 297 ALA A O 1
ATOM 2276 N N . PHE A 1 298 ? -10.337 0.531 20.677 1.00 97.31 298 PHE A N 1
ATOM 2277 C CA . PHE A 1 298 ? -10.881 0.896 19.370 1.00 97.31 298 PHE A CA 1
ATOM 2278 C C . PHE A 1 298 ? -9.825 1.566 18.486 1.00 97.31 298 PHE A C 1
ATOM 2280 O O . PHE A 1 298 ? -8.975 2.315 18.962 1.00 97.31 298 PHE A O 1
ATOM 2287 N N . THR A 1 299 ? -9.927 1.369 17.174 1.00 93.56 299 THR A N 1
ATOM 2288 C CA . THR A 1 299 ? -9.096 2.066 16.182 1.00 93.56 299 THR A CA 1
ATOM 2289 C C . THR A 1 299 ? -9.975 2.668 15.096 1.00 93.56 299 THR A C 1
ATOM 2291 O O . THR A 1 299 ? -10.827 1.970 14.540 1.00 93.56 299 THR A O 1
ATOM 2294 N N . ALA A 1 300 ? -9.761 3.941 14.778 1.00 92.62 300 ALA A N 1
ATOM 2295 C CA . ALA A 1 300 ? -10.527 4.686 13.782 1.00 92.62 300 ALA A CA 1
ATOM 2296 C C . ALA A 1 300 ? -9.629 5.615 12.946 1.00 92.62 300 ALA A C 1
ATOM 2298 O O . ALA A 1 300 ? -8.439 5.791 13.221 1.00 92.62 300 ALA A O 1
ATOM 2299 N N . GLN A 1 301 ? -10.215 6.210 11.908 1.00 88.31 301 GLN A N 1
ATOM 2300 C CA . GLN A 1 301 ? -9.632 7.324 11.157 1.00 88.31 301 GLN A CA 1
ATOM 2301 C C . GLN A 1 301 ? -10.484 8.579 11.404 1.00 88.31 301 GLN A C 1
ATOM 2303 O O . GLN A 1 301 ? -11.664 8.443 11.733 1.00 88.31 301 GLN A O 1
ATOM 2308 N N . PRO A 1 302 ? -9.936 9.799 11.256 1.00 87.75 302 PRO A N 1
ATOM 2309 C CA . PRO A 1 302 ? -10.707 11.026 11.417 1.00 87.75 302 PRO A CA 1
ATOM 2310 C C . PRO A 1 302 ? -11.995 10.993 10.590 1.00 87.75 302 PRO A C 1
ATOM 2312 O O . PRO A 1 302 ? -11.951 10.808 9.376 1.00 87.75 302 PRO A O 1
ATOM 2315 N N . SER A 1 303 ? -13.142 11.185 11.244 1.00 84.25 303 SER A N 1
ATOM 2316 C CA . SER A 1 303 ? -14.475 11.169 10.611 1.00 84.25 303 SER A CA 1
ATOM 2317 C C . SER A 1 303 ? -14.910 9.824 10.001 1.00 84.25 303 SER A C 1
ATOM 2319 O O . SER A 1 303 ? -15.912 9.771 9.289 1.00 84.25 303 SER A O 1
ATOM 2321 N N . VAL A 1 304 ? -14.204 8.729 10.297 1.00 90.56 304 VAL A N 1
ATOM 2322 C CA . VAL A 1 304 ? -14.598 7.361 9.934 1.00 90.56 304 VAL A CA 1
ATOM 2323 C C . VAL A 1 304 ? -14.722 6.541 11.220 1.00 90.56 304 VAL A C 1
ATOM 2325 O O . VAL A 1 304 ? -13.698 6.238 11.838 1.00 90.56 304 VAL A O 1
ATOM 2328 N N . PRO A 1 305 ? -15.945 6.172 11.641 1.00 94.12 305 PRO A N 1
ATOM 2329 C CA . PRO A 1 305 ? -16.135 5.426 12.876 1.00 94.12 305 PRO A CA 1
ATOM 2330 C C . PRO A 1 305 ? -15.410 4.073 12.880 1.00 94.12 305 PRO A C 1
ATOM 2332 O O . PRO A 1 305 ? -15.301 3.409 11.847 1.00 94.12 305 PRO A O 1
ATOM 2335 N N . SER A 1 306 ? -14.939 3.648 14.051 1.00 96.06 306 SER A N 1
ATOM 2336 C CA . SER A 1 306 ? -14.309 2.341 14.256 1.00 96.06 306 SER A CA 1
ATOM 2337 C C . SER A 1 306 ? -15.279 1.182 13.987 1.00 96.06 306 SER A C 1
ATOM 2339 O O . SER A 1 306 ? -16.501 1.370 14.023 1.00 96.06 306 SER A O 1
ATOM 2341 N N . PRO A 1 307 ? -14.770 -0.059 13.855 1.00 96.81 307 PRO A N 1
ATOM 2342 C CA . PRO A 1 307 ? -15.589 -1.249 14.052 1.00 96.81 307 PRO A CA 1
ATOM 2343 C C . PRO A 1 307 ? -16.362 -1.187 15.379 1.00 96.81 307 PRO A C 1
ATOM 2345 O O . PRO A 1 307 ? -15.863 -0.671 16.384 1.00 96.81 307 PRO A O 1
ATOM 2348 N N . VAL A 1 308 ? -17.592 -1.698 15.356 1.00 97.88 308 VAL A N 1
ATOM 2349 C CA . VAL A 1 308 ? -18.520 -1.678 16.492 1.00 97.88 308 VAL A CA 1
ATOM 2350 C C . VAL A 1 308 ? -18.201 -2.823 17.452 1.00 97.88 308 VAL A C 1
ATOM 2352 O O . VAL A 1 308 ? -18.038 -3.966 17.027 1.00 97.88 308 VAL A O 1
ATOM 2355 N N . GLN A 1 309 ? -18.174 -2.531 18.750 1.00 98.12 309 GLN A N 1
ATOM 2356 C CA . GLN A 1 309 ? -18.165 -3.531 19.823 1.00 98.12 309 GLN A CA 1
ATOM 2357 C C . GLN A 1 309 ? -19.507 -3.519 20.561 1.00 98.12 309 GLN A C 1
ATOM 2359 O O . GLN A 1 309 ? -20.308 -2.606 20.364 1.00 98.12 309 GLN A O 1
ATOM 2364 N N . ARG A 1 310 ? -19.791 -4.540 21.376 1.00 96.81 310 ARG A N 1
ATOM 2365 C CA . ARG A 1 310 ? -21.087 -4.692 22.054 1.00 96.81 310 ARG A CA 1
ATOM 2366 C C . ARG A 1 310 ? -20.962 -5.330 23.430 1.00 96.81 310 ARG A C 1
ATOM 2368 O O . ARG A 1 310 ? -20.064 -6.137 23.648 1.00 96.81 310 ARG A O 1
ATOM 2375 N N . TYR A 1 311 ? -21.907 -5.008 24.298 1.00 96.81 311 TYR A N 1
ATOM 2376 C CA . TYR A 1 311 ? -22.094 -5.596 25.622 1.00 96.81 311 TYR A CA 1
ATOM 2377 C C . TYR A 1 311 ? -23.588 -5.557 25.982 1.00 96.81 311 TYR A C 1
ATOM 2379 O O . TYR A 1 311 ? -24.357 -4.841 25.334 1.00 96.81 311 TYR A O 1
ATOM 2387 N N . THR A 1 312 ? -24.028 -6.348 26.962 1.00 93.62 312 THR A N 1
ATOM 2388 C CA . THR A 1 312 ? -25.421 -6.290 27.433 1.00 93.62 312 THR A CA 1
ATOM 2389 C C . THR A 1 312 ? -25.543 -5.372 28.637 1.00 93.62 312 THR A C 1
ATOM 2391 O O . THR A 1 312 ? -24.644 -5.321 29.476 1.00 93.62 312 THR A O 1
ATOM 2394 N N . VAL A 1 313 ? -26.668 -4.669 28.708 1.00 95.75 313 VAL A N 1
ATOM 2395 C CA . VAL A 1 313 ? -27.092 -3.856 29.848 1.00 95.75 313 VAL A CA 1
ATOM 2396 C C . VAL A 1 313 ? -28.409 -4.426 30.340 1.00 95.75 313 VAL A C 1
ATOM 2398 O O . VAL A 1 313 ? -29.345 -4.576 29.546 1.00 95.75 313 VAL A O 1
ATOM 2401 N N . SER A 1 314 ? -28.477 -4.717 31.632 1.00 90.44 314 SER A N 1
ATOM 2402 C CA . SER A 1 314 ? -29.705 -5.134 32.295 1.00 90.44 314 SER A CA 1
ATOM 2403 C C . SER A 1 314 ? -29.995 -4.224 33.481 1.00 90.44 314 SER A C 1
ATOM 2405 O O . SER A 1 314 ? -29.090 -3.621 34.048 1.00 90.44 314 SER A O 1
ATOM 2407 N N . GLY A 1 315 ? -31.259 -4.130 33.866 1.00 89.06 315 GLY A N 1
ATOM 2408 C CA . GLY A 1 315 ? -31.649 -3.529 35.126 1.00 89.06 315 GLY A CA 1
ATOM 2409 C C . GLY A 1 315 ? -32.972 -4.074 35.637 1.00 89.06 315 GLY A C 1
ATOM 2410 O O . GLY A 1 315 ? -33.781 -4.611 34.871 1.00 89.06 315 GLY A O 1
ATOM 2411 N N . SER A 1 316 ? -33.163 -3.964 36.943 1.00 83.50 316 SER A N 1
ATOM 2412 C CA . SER A 1 316 ? -34.313 -4.484 37.684 1.00 83.50 316 SER A CA 1
ATOM 2413 C C . SER A 1 316 ? -34.775 -3.474 38.720 1.00 83.50 316 SER A C 1
ATOM 2415 O O . SER A 1 316 ? -33.975 -2.667 39.185 1.00 83.50 316 SER A O 1
ATOM 2417 N N . SER A 1 317 ? -36.059 -3.539 39.080 1.00 81.12 317 SER A N 1
ATOM 2418 C CA . SER A 1 317 ? -36.691 -2.651 40.065 1.00 81.12 317 SER A CA 1
ATOM 2419 C C . SER A 1 317 ? -36.469 -1.161 39.769 1.00 81.12 317 SER A C 1
ATOM 2421 O O . SER A 1 317 ? -36.357 -0.361 40.685 1.00 81.12 317 SER A O 1
ATOM 2423 N N . LEU A 1 318 ? -36.362 -0.787 38.490 1.00 84.50 318 LEU A N 1
ATOM 2424 C CA . LEU A 1 318 ? -36.075 0.581 38.067 1.00 84.50 318 LEU A CA 1
ATOM 2425 C C . LEU A 1 318 ? -37.339 1.447 38.062 1.00 84.50 318 LEU A C 1
ATOM 2427 O O . LEU A 1 318 ? -38.312 1.120 37.379 1.00 84.50 318 LEU A O 1
ATOM 2431 N N . ASP A 1 319 ? -37.267 2.606 38.716 1.00 85.44 319 ASP A N 1
ATOM 2432 C CA . ASP A 1 319 ? -38.324 3.630 38.707 1.00 85.44 319 ASP A CA 1
ATOM 2433 C C . ASP A 1 319 ? -38.152 4.673 37.583 1.00 85.44 319 ASP A C 1
ATOM 2435 O O . ASP A 1 319 ? -38.996 5.550 37.384 1.00 85.44 319 ASP A O 1
ATOM 2439 N N . GLY A 1 320 ? -37.067 4.575 36.810 1.00 90.38 320 GLY A N 1
ATOM 2440 C CA . GLY A 1 320 ? -36.758 5.453 35.684 1.00 90.38 320 GLY A CA 1
ATOM 2441 C C . GLY A 1 320 ? -35.861 4.782 34.638 1.00 90.38 320 GLY A C 1
ATOM 2442 O O . GLY A 1 320 ? -35.463 3.627 34.801 1.00 90.38 320 GLY A O 1
ATOM 2443 N N . PRO A 1 321 ? -35.541 5.474 33.533 1.00 96.56 321 PRO A N 1
ATOM 2444 C CA . PRO A 1 321 ? -34.674 4.921 32.503 1.00 96.56 321 PRO A CA 1
ATOM 2445 C C . PRO A 1 321 ? -33.239 4.711 32.973 1.00 96.56 321 PRO A C 1
ATOM 2447 O O . PRO A 1 321 ? -32.761 5.384 33.889 1.00 96.56 321 PRO A O 1
ATOM 2450 N N . ILE A 1 322 ? -32.527 3.812 32.291 1.00 97.62 322 ILE A N 1
ATOM 2451 C CA . ILE A 1 322 ? -31.063 3.786 32.335 1.00 97.62 322 ILE A CA 1
ATOM 2452 C C . ILE A 1 322 ? -30.553 4.771 31.284 1.00 97.62 322 ILE A C 1
ATOM 2454 O O . ILE A 1 322 ? -30.753 4.569 30.084 1.00 97.62 322 ILE A O 1
ATOM 2458 N N . LEU A 1 323 ? -29.864 5.817 31.728 1.00 98.00 323 LEU A N 1
ATOM 2459 C CA . LEU A 1 323 ? -29.158 6.742 30.854 1.00 98.00 323 LEU A CA 1
ATOM 2460 C C . LEU A 1 323 ? -27.746 6.215 30.583 1.00 98.00 323 LEU A C 1
ATOM 2462 O O . LEU A 1 323 ? -26.941 6.081 31.504 1.00 98.00 323 LEU A O 1
ATOM 2466 N N . VAL A 1 324 ? -27.447 5.930 29.318 1.00 98.50 324 VAL A N 1
ATOM 2467 C CA . VAL A 1 324 ? -26.151 5.433 28.847 1.00 98.50 324 VAL A CA 1
ATOM 2468 C C . VAL A 1 324 ? -25.379 6.578 28.195 1.00 98.50 324 VAL A C 1
ATOM 2470 O O . VAL A 1 324 ? -25.702 7.012 27.084 1.00 98.50 324 VAL A O 1
ATOM 2473 N N . THR A 1 325 ? -24.348 7.068 28.885 1.00 98.31 325 THR A N 1
ATOM 2474 C CA . THR A 1 325 ? -23.570 8.246 28.477 1.00 98.31 325 THR A CA 1
ATOM 2475 C C . THR A 1 325 ? -22.150 7.841 28.076 1.00 98.31 325 THR A C 1
ATOM 2477 O O . THR A 1 325 ? -21.344 7.508 28.945 1.00 98.31 325 THR A O 1
ATOM 2480 N N . PRO A 1 326 ? -21.796 7.856 26.777 1.00 98.25 326 PRO A N 1
ATOM 2481 C CA . PRO A 1 326 ? -20.424 7.597 26.352 1.00 98.25 326 PRO A CA 1
ATOM 2482 C C . PRO A 1 326 ? -19.499 8.795 26.628 1.00 98.25 326 PRO A C 1
ATOM 2484 O O . PRO A 1 326 ? -19.971 9.933 26.674 1.00 98.25 326 PRO A O 1
ATOM 2487 N N . PRO A 1 327 ? -18.175 8.583 26.747 1.00 97.88 327 PRO A N 1
ATOM 2488 C CA . PRO A 1 327 ? -17.209 9.674 26.845 1.00 97.88 327 PRO A CA 1
ATOM 2489 C C . PRO A 1 327 ? -17.000 10.375 25.489 1.00 97.88 327 PRO A C 1
ATOM 2491 O O . PRO A 1 327 ? -17.423 9.894 24.436 1.00 97.88 327 PRO A O 1
ATOM 2494 N N . ALA A 1 328 ? -16.318 11.524 25.496 1.00 95.69 328 ALA A N 1
ATOM 2495 C CA . ALA A 1 328 ? -16.054 12.296 24.280 1.00 95.69 328 ALA A CA 1
ATOM 2496 C C . ALA A 1 328 ? -15.332 11.464 23.200 1.00 95.69 328 ALA A C 1
ATOM 2498 O O . ALA A 1 328 ? -14.369 10.750 23.477 1.00 95.69 328 ALA A O 1
ATOM 2499 N N . GLY A 1 329 ? -15.795 11.584 21.953 1.00 95.12 329 GLY A N 1
ATOM 2500 C CA . GLY A 1 329 ? -15.291 10.817 20.811 1.00 95.12 329 GLY A CA 1
ATOM 2501 C C . GLY A 1 329 ? -15.942 9.442 20.635 1.00 95.12 329 GLY A C 1
ATOM 2502 O O . GLY A 1 329 ? -15.834 8.879 19.550 1.00 95.12 329 GLY A O 1
ATOM 2503 N N . PHE A 1 330 ? -16.652 8.924 21.640 1.00 98.12 330 PHE A N 1
ATOM 2504 C CA . PHE A 1 330 ? -17.384 7.663 21.550 1.00 98.12 330 PHE A CA 1
ATOM 2505 C C . PHE A 1 330 ? -18.878 7.883 21.331 1.00 98.12 330 PHE A C 1
ATOM 2507 O O . PHE A 1 330 ? -19.459 8.881 21.760 1.00 98.12 330 PHE A O 1
ATOM 2514 N N . GLU A 1 331 ? -19.498 6.905 20.681 1.00 98.38 331 GLU A N 1
ATOM 2515 C CA . GLU A 1 331 ? -20.934 6.861 20.444 1.00 98.38 331 GLU A CA 1
ATOM 2516 C C . GLU A 1 331 ? -21.498 5.500 20.847 1.00 98.38 331 GLU A C 1
ATOM 2518 O O . GLU A 1 331 ? -20.819 4.477 20.702 1.00 98.38 331 GLU A O 1
ATOM 2523 N N . VAL A 1 332 ? -22.754 5.483 21.295 1.00 98.56 332 VAL A N 1
ATOM 2524 C CA . VAL A 1 332 ? -23.488 4.254 21.637 1.00 98.56 332 VAL A CA 1
ATOM 2525 C C . VAL A 1 332 ? -24.788 4.114 20.854 1.00 98.56 332 VAL A C 1
ATOM 2527 O O . VAL A 1 332 ? -25.335 5.099 20.363 1.00 98.56 332 VAL A O 1
ATOM 2530 N N . SER A 1 333 ? -25.285 2.887 20.706 1.00 98.44 333 SER A N 1
ATOM 2531 C CA . SER A 1 333 ? -26.513 2.582 19.966 1.00 98.44 333 SER A CA 1
ATOM 2532 C C . SER A 1 333 ? -27.130 1.247 20.388 1.00 98.44 333 SER A C 1
ATOM 2534 O O . SER A 1 333 ? -26.414 0.337 20.790 1.00 98.44 333 SER A O 1
ATOM 2536 N N . THR A 1 334 ? -28.444 1.082 20.230 1.00 97.50 334 THR A N 1
ATOM 2537 C CA . THR A 1 334 ? -29.136 -0.220 20.356 1.00 97.50 334 THR A CA 1
ATOM 2538 C C . THR A 1 334 ? -29.448 -0.870 19.006 1.00 97.50 334 THR A C 1
ATOM 2540 O O . THR A 1 334 ? -29.705 -2.067 18.941 1.00 97.50 334 THR A O 1
ATOM 2543 N N . ASN A 1 335 ? -29.424 -0.101 17.912 1.00 95.81 335 ASN A N 1
ATOM 2544 C CA . ASN A 1 335 ? -29.855 -0.542 16.579 1.00 95.81 335 ASN A CA 1
ATOM 2545 C C . ASN A 1 335 ? -28.784 -0.359 15.490 1.00 95.81 335 ASN A C 1
ATOM 2547 O O . ASN A 1 335 ? -29.006 -0.736 14.342 1.00 95.81 335 ASN A O 1
ATOM 2551 N N . GLN A 1 336 ? -27.636 0.230 15.840 1.00 96.12 336 GLN A N 1
ATOM 2552 C CA . GLN A 1 336 ? -26.513 0.565 14.956 1.00 96.12 336 GLN A CA 1
ATOM 2553 C C . GLN A 1 336 ? -26.838 1.570 13.831 1.00 96.12 336 GLN A C 1
ATOM 2555 O O . GLN A 1 336 ? -25.955 1.901 13.035 1.00 96.12 336 GLN A O 1
ATOM 2560 N N . SER A 1 337 ? -28.058 2.112 13.780 1.00 94.75 337 SER A N 1
ATOM 2561 C CA . SER A 1 337 ? -28.464 3.168 12.844 1.00 94.75 337 SER A CA 1
ATOM 2562 C C . SER A 1 337 ? -28.509 4.545 13.503 1.00 94.75 337 SER A C 1
ATOM 2564 O O . SER A 1 337 ? -28.096 5.530 12.896 1.00 94.75 337 SER A O 1
ATOM 2566 N N . THR A 1 338 ? -28.978 4.614 14.748 1.00 96.94 338 THR A N 1
ATOM 2567 C CA . THR A 1 338 ? -29.080 5.846 15.538 1.00 96.94 338 THR A CA 1
ATOM 2568 C C . THR A 1 338 ? -28.003 5.831 16.611 1.00 96.94 338 THR A C 1
ATOM 2570 O O . THR A 1 338 ? -27.966 4.908 17.424 1.00 96.94 338 THR A O 1
ATOM 2573 N N . TRP A 1 339 ? -27.128 6.834 16.602 1.00 97.94 339 TRP A N 1
ATOM 2574 C CA . TRP A 1 339 ? -25.961 6.913 17.478 1.00 97.94 339 TRP A CA 1
ATOM 2575 C C . TRP A 1 339 ? -26.087 8.090 18.444 1.00 97.94 339 TRP A C 1
ATOM 2577 O O . TRP A 1 339 ? -26.470 9.189 18.047 1.00 97.94 339 TRP A O 1
ATOM 2587 N N . TYR A 1 340 ? -25.777 7.829 19.708 1.00 98.38 340 TYR A N 1
ATOM 2588 C CA . TYR A 1 340 ? -25.931 8.736 20.842 1.00 98.38 340 TYR A CA 1
ATOM 2589 C C . TYR A 1 340 ? -24.554 9.128 21.380 1.00 98.38 340 TYR A C 1
ATOM 2591 O O . TYR A 1 340 ? -23.621 8.327 21.331 1.00 98.38 340 TYR A O 1
ATOM 2599 N N . THR A 1 341 ? -24.422 10.351 21.889 1.00 97.56 341 THR A N 1
ATOM 2600 C CA . THR A 1 341 ? -23.146 10.943 22.338 1.00 97.56 341 THR A CA 1
ATOM 2601 C C . THR A 1 341 ? -23.252 11.418 23.785 1.00 97.56 341 THR A C 1
ATOM 2603 O O . THR A 1 341 ? -24.333 11.393 24.367 1.00 97.56 341 THR A O 1
ATOM 2606 N N . SER A 1 342 ? -22.165 11.930 24.369 1.00 94.94 342 SER A N 1
ATOM 2607 C CA . SER A 1 342 ? -22.222 12.573 25.690 1.00 94.94 342 SER A CA 1
ATOM 2608 C C . SER A 1 342 ? -23.194 13.762 25.755 1.00 94.94 342 SER A C 1
ATOM 2610 O O . SER A 1 342 ? -23.735 14.051 26.817 1.00 94.94 342 SER A O 1
ATOM 2612 N N . ALA A 1 343 ? -23.436 14.449 24.631 1.00 95.06 343 ALA A N 1
ATOM 2613 C CA . ALA A 1 343 ? -24.355 15.587 24.554 1.00 95.06 343 ALA A CA 1
ATOM 2614 C C . ALA A 1 343 ? -25.828 15.171 24.396 1.00 95.06 343 ALA A C 1
ATOM 2616 O O . ALA A 1 343 ? -26.728 15.962 24.669 1.00 95.06 343 ALA A O 1
ATOM 2617 N N . SER A 1 344 ? -26.081 13.944 23.938 1.00 96.75 344 SER A N 1
ATOM 2618 C CA . SER A 1 344 ? -27.420 13.365 23.818 1.00 96.75 344 SER A CA 1
ATOM 2619 C C . SER A 1 344 ? -27.322 11.874 24.143 1.00 96.75 344 SER A C 1
ATOM 2621 O O . SER A 1 344 ? -27.137 11.069 23.225 1.00 96.75 344 SER A O 1
ATOM 2623 N N . PRO A 1 345 ? -27.353 11.516 25.441 1.00 97.31 345 PRO A N 1
ATOM 2624 C CA . PRO A 1 345 ? -27.167 10.138 25.878 1.00 97.31 345 PRO A CA 1
ATOM 2625 C C . PRO A 1 345 ? -28.330 9.230 25.464 1.00 97.31 345 PRO A C 1
ATOM 2627 O O . PRO A 1 345 ? -29.448 9.686 25.213 1.00 97.31 345 PRO A O 1
ATOM 2630 N N . LEU A 1 346 ? -28.066 7.927 25.406 1.00 98.19 346 LEU A N 1
ATOM 2631 C CA . LEU A 1 346 ? -29.070 6.911 25.092 1.00 98.19 346 LEU A CA 1
ATOM 2632 C C . LEU A 1 346 ? -29.943 6.651 26.330 1.00 98.19 346 LEU A C 1
ATOM 2634 O O . LEU A 1 346 ? -29.414 6.292 27.376 1.00 98.19 346 LEU A O 1
ATOM 2638 N N . SER A 1 347 ? -31.265 6.796 26.206 1.00 97.62 347 SER A N 1
ATOM 2639 C CA . SER A 1 347 ? -32.231 6.441 27.260 1.00 97.62 347 SER A CA 1
ATOM 2640 C C . SER A 1 347 ? -32.791 5.042 27.015 1.00 97.62 347 SER A C 1
ATOM 2642 O O . SER A 1 347 ? -33.314 4.769 25.931 1.00 97.62 347 SER A O 1
ATOM 2644 N N . LEU A 1 348 ? -32.678 4.156 28.003 1.00 97.19 348 LEU A N 1
ATOM 2645 C CA . LEU A 1 348 ? -33.268 2.820 27.987 1.00 97.19 348 LEU A CA 1
ATOM 2646 C C . LEU A 1 348 ? -34.451 2.780 28.955 1.00 97.19 348 LEU A C 1
ATOM 2648 O O . LEU A 1 348 ? -34.263 2.696 30.168 1.00 97.19 348 LEU A O 1
ATOM 2652 N N . GLU A 1 349 ? -35.664 2.843 28.413 1.00 95.62 349 GLU A N 1
ATOM 2653 C CA . GLU A 1 349 ? -36.895 2.848 29.209 1.00 95.62 349 GLU A CA 1
ATOM 2654 C C . GLU A 1 349 ? -37.202 1.447 29.777 1.00 95.62 349 GLU A C 1
ATOM 2656 O O . GLU A 1 349 ? -37.231 0.477 29.006 1.00 95.62 349 GLU A O 1
ATOM 2661 N N . PRO A 1 350 ? -37.466 1.303 31.091 1.00 92.56 350 PRO A N 1
ATOM 2662 C CA . PRO A 1 350 ? -37.836 0.024 31.678 1.00 92.56 350 PRO A CA 1
ATOM 2663 C C . PRO A 1 350 ? -39.248 -0.404 31.266 1.00 92.56 350 PRO A C 1
ATOM 2665 O O . PRO A 1 350 ? -40.183 0.393 31.211 1.00 92.56 350 PRO A O 1
ATOM 2668 N N . THR A 1 351 ? -39.433 -1.704 31.048 1.00 89.19 351 THR A N 1
ATOM 2669 C CA . THR A 1 351 ? -40.750 -2.343 30.950 1.00 89.19 351 THR A CA 1
ATOM 2670 C C . THR A 1 351 ? -41.015 -3.086 32.251 1.00 89.19 351 THR A C 1
ATOM 2672 O O . THR A 1 351 ? -40.277 -4.005 32.595 1.00 89.19 351 THR A O 1
ATOM 2675 N N . SER A 1 352 ? -42.046 -2.674 32.996 1.00 84.75 352 SER A N 1
ATOM 2676 C CA . SER A 1 352 ? -42.366 -3.241 34.320 1.00 84.75 352 SER A CA 1
ATOM 2677 C C . SER A 1 352 ? -41.169 -3.233 35.286 1.00 84.75 352 SER A C 1
ATOM 2679 O O . SER A 1 352 ? -40.919 -4.214 35.978 1.00 84.75 352 SER A O 1
ATOM 2681 N N . GLY A 1 353 ? -40.410 -2.133 35.296 1.00 80.31 353 GLY A N 1
ATOM 2682 C CA . GLY A 1 353 ? -39.230 -1.963 36.149 1.00 80.31 353 GLY A CA 1
ATOM 2683 C C . GLY A 1 353 ? -37.971 -2.688 35.665 1.00 80.31 353 GLY A C 1
ATOM 2684 O O . GLY A 1 353 ? -36.977 -2.699 36.383 1.00 80.31 353 GLY A O 1
ATOM 2685 N N . SER A 1 354 ? -37.977 -3.292 34.468 1.00 84.00 354 SER A N 1
ATOM 2686 C CA . SER A 1 354 ? -36.818 -4.017 33.938 1.00 84.00 354 SER A CA 1
ATOM 2687 C C . SER A 1 354 ? -36.347 -3.516 32.575 1.00 84.00 354 SER A C 1
ATOM 2689 O O . SER A 1 354 ? -37.144 -3.205 31.689 1.00 84.00 354 SER A O 1
ATOM 2691 N N . VAL A 1 355 ? -35.027 -3.483 32.398 1.00 93.25 355 VAL A N 1
ATOM 2692 C CA . VAL A 1 355 ? -34.344 -3.290 31.114 1.00 93.25 355 VAL A CA 1
ATOM 2693 C C . VAL A 1 355 ? -33.490 -4.527 30.852 1.00 93.25 355 VAL A C 1
ATOM 2695 O O . VAL A 1 355 ? -32.825 -5.019 31.753 1.00 93.25 355 VAL A O 1
ATOM 2698 N N . ALA A 1 356 ? -33.471 -5.017 29.615 1.00 92.44 356 ALA A N 1
ATOM 2699 C CA . ALA A 1 356 ? -32.490 -5.997 29.156 1.00 92.44 356 ALA A CA 1
ATOM 2700 C C . ALA A 1 356 ? -32.248 -5.772 27.664 1.00 92.44 356 ALA A C 1
ATOM 2702 O O . ALA A 1 356 ? -33.141 -5.977 26.841 1.00 92.44 356 ALA A O 1
ATOM 2703 N N . THR A 1 357 ? -31.061 -5.292 27.300 1.00 95.69 357 THR A N 1
ATOM 2704 C CA . THR A 1 357 ? -30.750 -4.969 25.904 1.00 95.69 357 THR A CA 1
ATOM 2705 C C . THR A 1 357 ? -29.263 -5.084 25.594 1.00 95.69 357 THR A C 1
ATOM 2707 O O . THR A 1 357 ? -28.416 -5.171 26.480 1.00 95.69 357 THR A O 1
ATOM 2710 N N . THR A 1 358 ? -28.937 -5.086 24.304 1.00 97.00 358 THR A N 1
ATOM 2711 C CA . THR A 1 358 ? -27.559 -4.972 23.823 1.00 97.00 358 THR A CA 1
ATOM 2712 C C . THR A 1 358 ? -27.252 -3.516 23.499 1.00 97.00 358 THR A C 1
ATOM 2714 O O . THR A 1 358 ? -27.984 -2.875 22.745 1.00 97.00 358 THR A O 1
ATOM 2717 N N . VAL A 1 359 ? -26.138 -3.015 24.030 1.00 98.31 359 VAL A N 1
ATOM 2718 C CA . VAL A 1 359 ? -25.572 -1.716 23.668 1.00 98.31 359 VAL A CA 1
ATOM 2719 C C . VAL A 1 359 ? -24.346 -1.937 22.791 1.00 98.31 359 VAL A C 1
ATOM 2721 O O . VAL A 1 359 ? -23.460 -2.737 23.089 1.00 98.31 359 VAL A O 1
ATOM 2724 N N . HIS A 1 360 ? -24.314 -1.217 21.680 1.00 98.50 360 HIS A N 1
ATOM 2725 C CA . HIS A 1 360 ? -23.220 -1.145 20.729 1.00 98.50 360 HIS A CA 1
ATOM 2726 C C . HIS A 1 360 ? -22.424 0.130 20.971 1.00 98.50 360 HIS A C 1
ATOM 2728 O O . HIS A 1 360 ? -23.023 1.187 21.134 1.00 98.50 360 HIS A O 1
ATOM 2734 N N . ALA A 1 361 ? -21.099 0.051 20.936 1.00 98.12 361 ALA A N 1
ATOM 2735 C CA . ALA A 1 361 ? -20.203 1.189 21.096 1.00 98.12 361 ALA A CA 1
ATOM 2736 C C . ALA A 1 361 ? -19.226 1.290 19.918 1.00 98.12 361 ALA A C 1
ATOM 2738 O O . ALA A 1 361 ? -18.791 0.270 19.371 1.00 98.12 361 ALA A O 1
ATOM 2739 N N . ARG A 1 362 ? -18.865 2.520 19.535 1.00 98.25 362 ARG A N 1
ATOM 2740 C CA . ARG A 1 362 ? -17.814 2.812 18.545 1.00 98.25 362 ARG A CA 1
ATOM 2741 C C . ARG A 1 362 ? -17.084 4.117 18.865 1.00 98.25 362 ARG A C 1
ATOM 2743 O O . ARG A 1 362 ? -17.649 5.005 19.496 1.00 98.25 362 ARG A O 1
ATOM 2750 N N . LEU A 1 363 ? -15.853 4.247 18.378 1.00 98.06 363 LEU A N 1
ATOM 2751 C CA . LEU A 1 363 ? -15.082 5.492 18.369 1.00 98.06 363 LEU A CA 1
ATOM 2752 C C . LEU A 1 363 ? -15.364 6.242 17.058 1.00 98.06 363 LEU A C 1
ATOM 2754 O O . LEU A 1 363 ? -15.116 5.696 15.987 1.00 98.06 363 LEU A O 1
ATOM 2758 N N . ALA A 1 364 ? -15.863 7.476 17.125 1.00 95.94 364 ALA A N 1
ATOM 2759 C CA . ALA A 1 364 ? -16.270 8.293 15.974 1.00 95.94 364 ALA A CA 1
ATOM 2760 C C . ALA A 1 364 ? -15.717 9.732 16.045 1.00 95.94 364 ALA A C 1
ATOM 2762 O O . ALA A 1 364 ? -16.390 10.704 15.706 1.00 95.94 364 ALA A O 1
ATOM 2763 N N . ALA A 1 365 ? -14.476 9.887 16.507 1.00 93.25 365 ALA A N 1
ATOM 2764 C CA . ALA A 1 365 ? -13.848 11.198 16.630 1.00 93.25 365 ALA A CA 1
ATOM 2765 C C . ALA A 1 365 ? -13.411 11.796 15.273 1.00 93.25 365 ALA A C 1
ATOM 2767 O O . ALA A 1 365 ? -12.963 11.102 14.357 1.00 93.25 365 ALA A O 1
ATOM 2768 N N . SER A 1 366 ? -13.519 13.122 15.157 1.00 89.44 366 SER A N 1
ATOM 2769 C CA . SER A 1 366 ? -13.190 13.880 13.940 1.00 89.44 366 SER A CA 1
ATOM 2770 C C . SER A 1 366 ? -11.724 14.311 13.846 1.00 89.44 366 SER A C 1
ATOM 2772 O O . SER A 1 366 ? -11.274 14.680 12.764 1.00 89.44 366 SER A O 1
ATOM 2774 N N . SER A 1 367 ? -10.967 14.253 14.943 1.00 88.06 367 SER A N 1
ATOM 2775 C CA . SER A 1 367 ? -9.545 14.604 14.990 1.00 88.06 367 SER A CA 1
ATOM 2776 C C . SER A 1 367 ? -8.684 13.397 15.345 1.00 88.06 367 SER A C 1
ATOM 2778 O O . SER A 1 367 ? -9.111 12.517 16.089 1.00 88.06 367 SER A O 1
ATOM 2780 N N . ALA A 1 368 ? -7.452 13.368 14.835 1.00 88.25 368 ALA A N 1
ATOM 2781 C CA . ALA A 1 368 ? -6.476 12.369 15.248 1.00 88.25 368 ALA A CA 1
ATOM 2782 C C . ALA A 1 368 ? -6.084 12.563 16.722 1.00 88.25 368 ALA A C 1
ATOM 2784 O O . ALA A 1 368 ? -5.967 13.695 17.192 1.00 88.25 368 ALA A O 1
ATOM 2785 N N . GLY A 1 369 ? -5.868 11.463 17.442 1.00 91.38 369 GLY A N 1
ATOM 2786 C CA . GLY A 1 369 ? -5.537 11.487 18.863 1.00 91.38 369 GLY A CA 1
ATOM 2787 C C . GLY A 1 369 ? -5.888 10.194 19.592 1.00 91.38 369 GLY A C 1
ATOM 2788 O O . GLY A 1 369 ? -6.372 9.230 18.995 1.00 91.38 369 GLY A O 1
ATOM 2789 N N . THR A 1 370 ? -5.643 10.192 20.900 1.00 94.56 370 THR A N 1
ATOM 2790 C CA . THR A 1 370 ? -6.036 9.112 21.813 1.00 94.56 370 THR A CA 1
ATOM 2791 C C . THR A 1 370 ? -7.286 9.531 22.575 1.00 94.56 370 THR A C 1
ATOM 2793 O O . THR A 1 370 ? -7.358 10.648 23.083 1.00 94.56 370 THR A O 1
ATOM 2796 N N . TYR A 1 371 ? -8.252 8.625 22.664 1.00 96.44 371 TYR A N 1
ATOM 2797 C CA . TYR A 1 371 ? -9.542 8.826 23.313 1.00 96.44 371 TYR A CA 1
ATOM 2798 C C . TYR A 1 371 ? -9.748 7.747 24.373 1.00 96.44 371 TYR A C 1
ATOM 2800 O O . TYR A 1 371 ? -9.369 6.593 24.177 1.00 96.44 371 TYR A O 1
ATOM 2808 N N . GLY A 1 372 ? -10.361 8.104 25.496 1.00 95.50 372 GLY A N 1
ATOM 2809 C CA . GLY A 1 372 ? -10.668 7.152 26.555 1.00 95.50 372 GLY A CA 1
ATOM 2810 C C . GLY A 1 372 ? -11.595 7.734 27.612 1.00 95.50 372 GLY A C 1
ATOM 2811 O O . GLY A 1 372 ? -11.844 8.939 27.637 1.00 95.50 372 GLY A O 1
ATOM 2812 N N . GLY A 1 373 ? -12.123 6.859 28.458 1.00 96.88 373 GLY A N 1
ATOM 2813 C CA . GLY A 1 373 ? -13.051 7.195 29.533 1.00 96.88 373 GLY A CA 1
ATOM 2814 C C . GLY A 1 373 ? -13.958 6.012 29.851 1.00 96.88 373 GLY A C 1
ATOM 2815 O O . GLY A 1 373 ? -13.636 4.874 29.513 1.00 96.88 373 GLY A O 1
ATOM 2816 N N . SER A 1 374 ? -15.113 6.292 30.447 1.00 97.31 374 SER A N 1
ATOM 2817 C CA . SER A 1 374 ? -16.116 5.276 30.772 1.00 97.31 374 SER A CA 1
ATOM 2818 C C . SER A 1 374 ? -17.441 5.607 30.109 1.00 97.31 374 SER A C 1
ATOM 2820 O O . SER A 1 374 ? -17.874 6.758 30.136 1.00 97.31 374 SER A O 1
ATOM 2822 N N . ILE A 1 375 ? -18.092 4.597 29.535 1.00 98.50 375 ILE A N 1
ATOM 2823 C CA . ILE A 1 375 ? -19.521 4.658 29.237 1.00 98.50 375 ILE A CA 1
ATOM 2824 C C . ILE A 1 375 ? -20.249 4.464 30.568 1.00 98.50 375 ILE A C 1
ATOM 2826 O O . ILE A 1 375 ? -20.140 3.396 31.177 1.00 98.50 375 ILE A O 1
ATOM 2830 N N . THR A 1 376 ? -20.943 5.497 31.038 1.00 97.94 376 THR A N 1
ATOM 2831 C CA . THR A 1 376 ? -21.625 5.492 32.337 1.00 97.94 376 THR A CA 1
ATOM 2832 C C . THR A 1 376 ? -23.093 5.098 32.175 1.00 97.94 376 THR A C 1
ATOM 2834 O O . THR A 1 376 ? -23.741 5.488 31.202 1.00 97.94 376 THR A O 1
ATOM 2837 N N . HIS A 1 377 ? -23.610 4.308 33.116 1.00 97.88 377 HIS A N 1
ATOM 2838 C CA . HIS A 1 377 ? -24.992 3.832 33.162 1.00 97.88 377 HIS A CA 1
ATOM 2839 C C . HIS A 1 377 ? -25.595 4.281 34.485 1.00 97.88 377 HIS A C 1
ATOM 2841 O O . HIS A 1 377 ? -25.159 3.831 35.544 1.00 97.88 377 HIS A O 1
ATOM 2847 N N . THR A 1 378 ? -26.566 5.185 34.424 1.00 95.69 378 THR A N 1
ATOM 2848 C CA . THR A 1 378 ? -27.200 5.780 35.608 1.00 95.69 378 THR A CA 1
ATOM 2849 C C . THR A 1 378 ? -28.706 5.603 35.544 1.00 95.69 378 THR A C 1
ATOM 2851 O O . THR A 1 378 ? -29.294 5.810 34.484 1.00 95.69 378 THR A O 1
ATOM 2854 N N . SER A 1 379 ? -29.336 5.299 36.672 1.00 94.00 379 SER A N 1
ATOM 2855 C CA . SER A 1 379 ? -30.788 5.345 36.849 1.00 94.00 379 SER A CA 1
ATOM 2856 C C . SER A 1 379 ? -31.098 5.869 38.251 1.00 94.00 379 SER A C 1
ATOM 2858 O O . SER A 1 379 ? -30.199 5.935 39.090 1.00 94.00 379 SER A O 1
ATOM 2860 N N . SER A 1 380 ? -32.336 6.296 38.492 1.00 87.06 380 SER A N 1
ATOM 2861 C CA . SER A 1 380 ? -32.762 6.785 39.807 1.00 87.06 380 SER A CA 1
ATOM 2862 C C . SER A 1 380 ? -32.580 5.694 40.861 1.00 87.06 380 SER A C 1
ATOM 2864 O O . SER A 1 380 ? -33.002 4.563 40.634 1.00 87.06 380 SER A O 1
ATOM 2866 N N . ASP A 1 381 ? -31.947 6.043 41.982 1.00 78.56 381 ASP A N 1
ATOM 2867 C CA . ASP A 1 381 ? -31.759 5.172 43.152 1.00 78.56 381 ASP A CA 1
ATOM 2868 C C . ASP A 1 381 ? -31.023 3.840 42.872 1.00 78.56 381 ASP A C 1
ATOM 2870 O O . ASP A 1 381 ? -31.028 2.943 43.711 1.00 78.56 381 ASP A O 1
ATOM 2874 N N . ALA A 1 382 ? -30.348 3.731 41.717 1.00 82.88 382 ALA A N 1
ATOM 2875 C CA . ALA A 1 382 ? -29.462 2.626 41.356 1.00 82.88 382 ALA A CA 1
ATOM 2876 C C . ALA A 1 382 ? -27.999 3.090 41.326 1.00 82.88 382 ALA A C 1
ATOM 2878 O O . ALA A 1 382 ? -27.688 4.182 40.836 1.00 82.88 382 ALA A O 1
ATOM 2879 N N . ASP A 1 383 ? -27.083 2.225 41.762 1.00 82.56 383 ASP A N 1
ATOM 2880 C CA . ASP A 1 383 ? -25.652 2.494 41.646 1.00 82.56 383 ASP A CA 1
ATOM 2881 C C . ASP A 1 383 ? -25.225 2.672 40.184 1.00 82.56 383 ASP A C 1
ATOM 2883 O O . ASP A 1 383 ? -25.637 1.947 39.273 1.00 82.56 383 ASP A O 1
ATOM 2887 N N . THR A 1 384 ? -24.341 3.644 39.953 1.00 90.00 384 THR A N 1
ATOM 2888 C CA . THR A 1 384 ? -23.780 3.890 38.621 1.00 90.00 384 THR A CA 1
ATOM 2889 C C . THR A 1 384 ? -22.881 2.728 38.208 1.00 90.00 384 THR A C 1
ATOM 2891 O O . THR A 1 384 ? -21.929 2.399 38.915 1.00 90.00 384 THR A O 1
ATOM 2894 N N . LYS A 1 385 ? -23.096 2.174 37.010 1.00 92.44 385 LYS A N 1
ATOM 2895 C CA . LYS A 1 385 ? -22.183 1.184 36.413 1.00 92.44 385 LYS A CA 1
ATOM 2896 C C . LYS A 1 385 ? -21.392 1.768 35.249 1.00 92.44 385 LYS A C 1
ATOM 2898 O O . LYS A 1 385 ? -21.921 2.486 34.400 1.00 92.44 385 LYS A O 1
ATOM 2903 N N . ASN A 1 386 ? -20.108 1.427 35.185 1.00 95.00 386 ASN A N 1
ATOM 2904 C CA . ASN A 1 386 ? -19.165 1.969 34.211 1.00 95.00 386 ASN A CA 1
ATOM 2905 C C . ASN A 1 386 ? -18.583 0.867 33.324 1.00 95.00 386 ASN A C 1
ATOM 2907 O O . ASN A 1 386 ? -18.146 -0.166 33.822 1.00 95.00 386 ASN A O 1
ATOM 2911 N N . VAL A 1 387 ? -18.508 1.135 32.019 1.00 97.12 387 VAL A N 1
ATOM 2912 C CA . VAL A 1 387 ? -17.779 0.305 31.052 1.00 97.12 387 VAL A CA 1
ATOM 2913 C C . VAL A 1 387 ? -16.625 1.114 30.475 1.00 97.12 387 VAL A C 1
ATOM 2915 O O . VAL A 1 387 ? -16.838 2.082 29.744 1.00 97.12 387 VAL A O 1
ATOM 2918 N N . SER A 1 388 ? -15.398 0.731 30.810 1.00 97.00 388 SER A N 1
ATOM 2919 C CA . SER A 1 388 ? -14.181 1.414 30.367 1.00 97.00 388 SER A CA 1
ATOM 2920 C C . SER A 1 388 ? -13.961 1.250 28.861 1.00 97.00 388 SER A C 1
ATOM 2922 O O . SER A 1 388 ? -14.112 0.158 28.311 1.00 97.00 388 SER A O 1
ATOM 2924 N N . VAL A 1 389 ? -13.572 2.334 28.186 1.00 97.94 389 VAL A N 1
ATOM 2925 C CA . VAL A 1 389 ? -13.246 2.355 26.754 1.00 97.94 389 VAL A CA 1
ATOM 2926 C C . VAL A 1 389 ? -11.960 3.133 26.495 1.00 97.94 389 VAL A C 1
ATOM 2928 O O . VAL A 1 389 ? -11.687 4.160 27.116 1.00 97.94 389 VAL A O 1
ATOM 2931 N N . THR A 1 390 ? -11.170 2.661 25.533 1.00 97.25 390 THR A N 1
ATOM 2932 C CA . THR A 1 390 ? -9.971 3.347 25.033 1.00 97.25 390 THR A CA 1
ATOM 2933 C C . THR A 1 390 ? -9.887 3.205 23.520 1.00 97.25 390 THR A C 1
ATOM 2935 O O . THR A 1 390 ? -10.414 2.250 22.952 1.00 97.25 390 THR A O 1
ATOM 2938 N N . GLY A 1 391 ? -9.241 4.139 22.831 1.00 95.81 391 GLY A N 1
ATOM 2939 C CA . GLY A 1 391 ? -8.996 3.990 21.406 1.00 95.81 391 GLY A CA 1
ATOM 2940 C C . GLY A 1 391 ? -8.145 5.085 20.784 1.00 95.81 391 GLY A C 1
ATOM 2941 O O . GLY A 1 391 ? -7.878 6.122 21.390 1.00 95.81 391 GLY A O 1
ATOM 2942 N N . THR A 1 392 ? -7.707 4.839 19.555 1.00 94.19 392 THR A N 1
ATOM 2943 C CA . THR A 1 392 ? -6.863 5.750 18.781 1.00 94.19 392 THR A CA 1
ATOM 2944 C C . THR A 1 392 ? -7.521 6.109 17.454 1.00 94.19 392 THR A C 1
ATOM 2946 O O . THR A 1 392 ? -8.022 5.257 16.718 1.00 94.19 392 THR A O 1
ATOM 2949 N N . VAL A 1 393 ? -7.505 7.401 17.137 1.00 91.31 393 VAL A N 1
ATOM 2950 C CA . VAL A 1 393 ? -7.825 7.920 15.809 1.00 91.31 393 VAL A CA 1
ATOM 2951 C C . VAL A 1 393 ? -6.508 8.292 15.145 1.00 91.31 393 VAL A C 1
ATOM 2953 O O . VAL A 1 393 ? -5.854 9.255 15.546 1.00 91.31 393 VAL A O 1
ATOM 2956 N N . SER A 1 394 ? -6.088 7.524 14.146 1.00 83.38 394 SER A N 1
ATOM 2957 C CA . SER A 1 394 ? -4.853 7.799 13.405 1.00 83.38 394 SER A CA 1
ATOM 2958 C C . SER A 1 394 ? -5.192 8.508 12.103 1.00 83.38 394 SER A C 1
ATOM 2960 O O . SER A 1 394 ? -6.077 8.059 11.388 1.00 83.38 394 SER A O 1
ATOM 2962 N N . ALA A 1 395 ? -4.514 9.609 11.775 1.00 71.56 395 ALA A N 1
ATOM 2963 C CA . ALA A 1 395 ? -4.659 10.217 10.455 1.00 71.56 395 ALA A CA 1
ATOM 2964 C C . ALA A 1 395 ? -4.180 9.240 9.369 1.00 71.56 395 ALA A C 1
ATOM 2966 O O . ALA A 1 395 ? -3.209 8.505 9.569 1.00 71.56 395 ALA A O 1
ATOM 2967 N N . SER A 1 396 ? -4.852 9.241 8.220 1.00 71.25 396 SER A N 1
ATOM 2968 C CA . SER A 1 396 ? -4.447 8.422 7.082 1.00 71.25 396 SER A CA 1
ATOM 2969 C C . SER A 1 396 ? -3.087 8.902 6.581 1.00 71.25 396 SER A C 1
ATOM 2971 O O . SER A 1 396 ? -2.908 10.093 6.331 1.00 71.25 396 SER A O 1
ATOM 2973 N N . SER A 1 397 ? -2.116 7.997 6.456 1.00 78.19 397 SER A N 1
ATOM 2974 C CA . SER A 1 397 ? -0.769 8.366 6.015 1.00 78.19 397 SER A CA 1
ATOM 2975 C C . SER A 1 397 ? -0.785 8.838 4.551 1.00 78.19 397 SER A C 1
ATOM 2977 O O . SER A 1 397 ? -1.510 8.249 3.738 1.00 78.19 397 SER A O 1
ATOM 2979 N N . PRO A 1 398 ? 0.009 9.861 4.188 1.00 89.62 398 PRO A N 1
ATOM 2980 C CA . PRO A 1 398 ? 0.236 10.244 2.799 1.00 89.62 398 PRO A CA 1
ATOM 2981 C C . PRO A 1 398 ? 0.775 9.066 1.980 1.00 89.62 398 PRO A C 1
ATOM 2983 O O . PRO A 1 398 ? 1.711 8.383 2.401 1.00 89.62 398 PRO A O 1
ATOM 2986 N N . THR A 1 399 ? 0.208 8.821 0.797 1.00 92.56 399 THR A N 1
ATOM 2987 C CA . THR A 1 399 ? 0.667 7.744 -0.094 1.00 92.56 399 THR A CA 1
ATOM 2988 C C . THR A 1 399 ? 0.904 8.233 -1.514 1.00 92.56 399 THR A C 1
ATOM 2990 O O . THR A 1 399 ? 0.164 9.064 -2.042 1.00 92.56 399 THR A O 1
ATOM 2993 N N . ILE A 1 400 ? 1.939 7.676 -2.143 1.00 96.69 400 ILE A N 1
ATOM 2994 C CA . ILE A 1 400 ? 2.243 7.819 -3.566 1.00 96.69 400 ILE A CA 1
ATOM 2995 C C . ILE A 1 400 ? 2.090 6.439 -4.196 1.00 96.69 400 ILE A C 1
ATOM 2997 O O . ILE A 1 400 ? 2.582 5.446 -3.662 1.00 96.69 400 ILE A O 1
ATOM 3001 N N . VAL A 1 401 ? 1.430 6.373 -5.345 1.00 96.25 401 VAL A N 1
ATOM 3002 C CA . VAL A 1 401 ? 1.251 5.144 -6.113 1.00 96.25 401 VAL A CA 1
ATOM 3003 C C . VAL A 1 401 ? 1.871 5.337 -7.488 1.00 96.25 401 VAL A C 1
ATOM 3005 O O . VAL A 1 401 ? 1.474 6.225 -8.243 1.00 96.25 401 VAL A O 1
ATOM 3008 N N . VAL A 1 402 ? 2.831 4.470 -7.806 1.00 96.06 402 VAL A N 1
ATOM 3009 C CA . VAL A 1 402 ? 3.415 4.302 -9.139 1.00 96.06 402 VAL A CA 1
ATOM 3010 C C . VAL A 1 402 ? 3.356 2.816 -9.449 1.00 96.06 402 VAL A C 1
ATOM 3012 O O . VAL A 1 402 ? 3.960 2.017 -8.738 1.00 96.06 402 VAL A O 1
ATOM 3015 N N . ASN A 1 403 ? 2.610 2.431 -10.481 1.00 82.00 403 ASN A N 1
ATOM 3016 C CA . ASN A 1 403 ? 2.516 1.031 -10.886 1.00 82.00 403 ASN A CA 1
ATOM 3017 C C . ASN A 1 403 ? 2.803 0.907 -12.381 1.00 82.00 403 ASN A C 1
ATOM 3019 O O . ASN A 1 403 ? 1.913 1.077 -13.213 1.00 82.00 403 ASN A O 1
ATOM 3023 N N . ALA A 1 404 ? 4.071 0.680 -12.713 1.00 86.69 404 ALA A N 1
ATOM 3024 C CA . ALA A 1 404 ? 4.522 0.503 -14.084 1.00 86.69 404 ALA A CA 1
ATOM 3025 C C . ALA A 1 404 ? 5.848 -0.261 -14.139 1.00 86.69 404 ALA A C 1
ATOM 3027 O O . ALA A 1 404 ? 6.645 -0.237 -13.203 1.00 86.69 404 ALA A O 1
ATOM 3028 N N . SER A 1 405 ? 6.096 -0.886 -15.286 1.00 88.81 405 SER A N 1
ATOM 3029 C CA . SER A 1 405 ? 7.416 -1.340 -15.709 1.00 88.81 405 SER A CA 1
ATOM 3030 C C . SER A 1 405 ? 7.727 -0.653 -17.034 1.00 88.81 405 SER A C 1
ATOM 3032 O O . SER A 1 405 ? 6.867 -0.597 -17.915 1.00 88.81 405 SER A O 1
ATOM 3034 N N . LEU A 1 406 ? 8.922 -0.079 -17.152 1.00 95.69 406 LEU A N 1
ATOM 3035 C CA . LEU A 1 406 ? 9.375 0.601 -18.362 1.00 95.69 406 LEU A CA 1
ATOM 3036 C C . LEU A 1 406 ? 10.297 -0.330 -19.149 1.00 95.69 406 LEU A C 1
ATOM 3038 O O . LEU A 1 406 ? 11.157 -1.002 -18.575 1.00 95.69 406 LEU A O 1
ATOM 3042 N N . ASN A 1 407 ? 10.149 -0.344 -20.472 1.00 96.44 407 ASN A N 1
ATOM 3043 C CA . ASN A 1 407 ? 11.091 -1.035 -21.346 1.00 96.44 407 ASN A CA 1
ATOM 3044 C C . ASN A 1 407 ? 12.450 -0.309 -21.330 1.00 96.44 407 ASN A C 1
ATOM 3046 O O . ASN A 1 407 ? 12.493 0.900 -21.085 1.00 96.44 407 ASN A O 1
ATOM 3050 N N . PRO A 1 408 ? 13.566 -0.993 -21.634 1.00 97.50 408 PRO A N 1
ATOM 3051 C CA . PRO A 1 408 ? 14.854 -0.327 -21.791 1.00 97.50 408 PRO A CA 1
ATOM 3052 C C . PRO A 1 408 ? 14.809 0.780 -22.856 1.00 97.50 408 PRO A C 1
ATOM 3054 O O . PRO A 1 408 ? 14.358 0.560 -23.982 1.00 97.50 408 PRO A O 1
ATOM 3057 N N . PHE A 1 409 ? 15.301 1.969 -22.514 1.00 97.88 409 PHE A N 1
ATOM 3058 C CA . PHE A 1 409 ? 15.445 3.087 -23.441 1.00 97.88 409 PHE A CA 1
ATOM 3059 C C . PHE A 1 409 ? 16.716 2.914 -24.277 1.00 97.88 409 PHE A C 1
ATOM 3061 O O . PHE A 1 409 ? 17.774 2.532 -23.770 1.00 97.88 409 PHE A O 1
ATOM 3068 N N . SER A 1 410 ? 16.638 3.235 -25.565 1.00 95.12 410 SER A N 1
ATOM 3069 C CA . SER A 1 410 ? 17.810 3.280 -26.438 1.00 95.12 410 SER A CA 1
ATOM 3070 C C . SER A 1 410 ? 17.714 4.435 -27.428 1.00 95.12 410 SER A C 1
ATOM 3072 O O . SER A 1 410 ? 16.625 4.790 -27.883 1.00 95.12 410 SER A O 1
ATOM 3074 N N . THR A 1 411 ? 18.854 5.058 -27.713 1.00 95.06 411 THR A N 1
ATOM 3075 C CA . THR A 1 411 ? 19.003 6.103 -28.734 1.00 95.06 411 THR A CA 1
ATOM 3076 C C . THR A 1 411 ? 20.471 6.223 -29.162 1.00 95.06 411 THR A C 1
ATOM 3078 O O . THR A 1 411 ? 21.355 5.585 -28.584 1.00 95.06 411 THR A O 1
ATOM 3081 N N . THR A 1 412 ? 20.755 7.033 -30.178 1.00 91.81 412 THR A N 1
ATOM 3082 C CA . THR A 1 412 ? 22.116 7.445 -30.545 1.00 91.81 412 THR A CA 1
ATOM 3083 C C . THR A 1 412 ? 22.437 8.826 -29.988 1.00 91.81 412 THR A C 1
ATOM 3085 O O . THR A 1 412 ? 21.538 9.632 -29.749 1.00 91.81 412 THR A O 1
ATOM 3088 N N . VAL A 1 413 ? 23.724 9.124 -29.806 1.00 93.94 413 VAL A N 1
ATOM 3089 C CA . VAL A 1 413 ? 24.171 10.445 -29.352 1.00 93.94 413 VAL A CA 1
ATOM 3090 C C . VAL A 1 413 ? 23.607 11.559 -30.247 1.00 93.94 413 VAL A C 1
ATOM 3092 O O . VAL A 1 413 ? 23.623 11.453 -31.471 1.00 93.94 413 VAL A O 1
ATOM 3095 N N . GLY A 1 414 ? 23.065 12.611 -29.633 1.00 92.00 414 GLY A N 1
ATOM 3096 C CA . GLY A 1 414 ? 22.408 13.732 -30.313 1.00 92.00 414 GLY A CA 1
ATOM 3097 C C . GLY A 1 414 ? 20.941 13.501 -30.699 1.00 92.00 414 GLY A C 1
ATOM 3098 O O . GLY A 1 414 ? 20.337 14.391 -31.290 1.00 92.00 414 GLY A O 1
ATOM 3099 N N . SER A 1 415 ? 20.351 12.342 -30.386 1.00 92.75 415 SER A N 1
ATOM 3100 C CA . SER A 1 415 ? 18.933 12.040 -30.636 1.00 92.75 415 SER A CA 1
ATOM 3101 C C . SER A 1 415 ? 18.213 11.609 -29.359 1.00 92.75 415 SER A C 1
ATOM 3103 O O . SER A 1 415 ? 18.773 10.884 -28.541 1.00 92.75 415 SER A O 1
ATOM 3105 N N . ILE A 1 416 ? 16.947 11.997 -29.209 1.00 96.38 416 ILE A N 1
ATOM 3106 C CA . ILE A 1 416 ? 16.092 11.545 -28.101 1.00 96.38 416 ILE A CA 1
ATOM 3107 C C . ILE A 1 416 ? 15.523 10.145 -28.365 1.00 96.38 416 ILE A C 1
ATOM 3109 O O . ILE A 1 416 ? 15.236 9.793 -29.510 1.00 96.38 416 ILE A O 1
ATOM 3113 N N . SER A 1 417 ? 15.308 9.356 -27.310 1.00 97.38 417 SER A N 1
ATOM 3114 C CA . SER A 1 417 ? 14.576 8.090 -27.434 1.00 97.38 417 SER A CA 1
ATOM 3115 C C . SER A 1 417 ? 13.075 8.329 -27.656 1.00 97.38 417 SER A C 1
ATOM 3117 O O . SER A 1 417 ? 12.554 9.384 -27.272 1.00 97.38 417 SER A O 1
ATOM 3119 N N . PRO A 1 418 ? 12.327 7.327 -28.157 1.00 97.00 418 PRO A N 1
ATOM 3120 C CA . PRO A 1 418 ? 10.879 7.301 -27.986 1.00 97.00 418 PRO A CA 1
ATOM 3121 C C . PRO A 1 418 ? 10.509 7.481 -26.506 1.00 97.00 418 PRO A C 1
ATOM 3123 O O . PRO A 1 418 ? 11.186 6.943 -25.621 1.00 97.00 418 PRO A O 1
ATOM 3126 N N . ALA A 1 419 ? 9.458 8.256 -26.240 1.00 97.38 419 ALA A N 1
ATOM 3127 C CA . ALA A 1 419 ? 8.945 8.436 -24.889 1.00 97.38 419 ALA A CA 1
ATOM 3128 C C . ALA A 1 419 ? 8.091 7.236 -24.470 1.00 97.38 419 ALA A C 1
ATOM 3130 O O . ALA A 1 419 ? 7.339 6.684 -25.272 1.00 97.38 419 ALA A O 1
ATOM 3131 N N . GLN A 1 420 ? 8.191 6.860 -23.201 1.00 97.75 420 GLN A N 1
ATOM 3132 C CA . GLN A 1 420 ? 7.314 5.884 -22.557 1.00 97.75 420 GLN A CA 1
ATOM 3133 C C . GLN A 1 420 ? 6.464 6.592 -21.505 1.00 97.75 420 GLN A C 1
ATOM 3135 O O . GLN A 1 420 ? 6.887 7.612 -20.966 1.00 97.75 420 GLN A O 1
ATOM 3140 N N . ALA A 1 421 ? 5.275 6.068 -21.217 1.00 96.62 421 ALA A N 1
ATOM 3141 C CA . ALA A 1 421 ? 4.339 6.671 -20.275 1.00 96.62 421 ALA A CA 1
ATOM 3142 C C . ALA A 1 421 ? 4.049 5.739 -19.093 1.00 96.62 421 ALA A C 1
ATOM 3144 O O . ALA A 1 421 ? 3.987 4.522 -19.257 1.00 96.62 421 ALA A O 1
ATOM 3145 N N . TYR A 1 422 ? 3.837 6.320 -17.917 1.00 97.19 422 TYR A N 1
ATOM 3146 C CA . TYR A 1 422 ? 3.383 5.628 -16.714 1.00 97.19 422 TYR A CA 1
ATOM 3147 C C . TYR A 1 422 ? 2.439 6.521 -15.901 1.00 97.19 422 TYR A C 1
ATOM 3149 O O . TYR A 1 422 ? 2.341 7.722 -16.154 1.00 97.19 422 TYR A O 1
ATOM 3157 N N . ILE A 1 423 ? 1.712 5.932 -14.949 1.00 96.38 423 ILE A N 1
ATOM 3158 C CA . ILE A 1 423 ? 0.738 6.650 -14.118 1.00 96.38 423 ILE A CA 1
ATOM 3159 C C . ILE A 1 423 ? 1.313 6.909 -12.727 1.00 96.38 423 ILE A C 1
ATOM 3161 O O . ILE A 1 423 ? 1.906 6.017 -12.116 1.00 96.38 423 ILE A O 1
ATOM 3165 N N . VAL A 1 424 ? 1.076 8.120 -12.228 1.00 97.75 424 VAL A N 1
ATOM 3166 C CA . VAL A 1 424 ? 1.364 8.541 -10.856 1.00 97.75 424 VAL A CA 1
ATOM 3167 C C . VAL A 1 424 ? 0.079 9.064 -10.220 1.00 97.75 424 VAL A C 1
ATOM 3169 O O . VAL A 1 424 ? -0.656 9.834 -10.836 1.00 97.75 424 VAL A O 1
ATOM 3172 N N . SER A 1 425 ? -0.199 8.667 -8.984 1.00 96.44 425 SER A N 1
ATOM 3173 C CA . SER A 1 425 ? -1.289 9.223 -8.171 1.00 96.44 425 SER A CA 1
ATOM 3174 C C . SER A 1 425 ? -0.884 9.300 -6.705 1.00 96.44 425 SER A C 1
ATOM 3176 O O . SER A 1 425 ? 0.070 8.642 -6.291 1.00 96.44 425 SER A O 1
ATOM 3178 N N . GLY A 1 426 ? -1.629 10.052 -5.899 1.00 95.88 426 GLY A N 1
ATOM 3179 C CA . GLY A 1 426 ? -1.440 10.049 -4.452 1.00 95.88 426 GLY A CA 1
ATOM 3180 C C . GLY A 1 426 ? -2.662 10.511 -3.672 1.00 95.88 426 GLY A C 1
ATOM 3181 O O . GLY A 1 426 ? -3.565 11.159 -4.213 1.00 95.88 426 GLY A O 1
ATOM 3182 N N . SER A 1 427 ? -2.689 10.153 -2.394 1.00 91.62 427 SER A N 1
ATOM 3183 C CA . SER A 1 427 ? -3.771 10.455 -1.455 1.00 91.62 427 SER A CA 1
ATOM 3184 C C . SER A 1 427 ? -3.218 10.857 -0.091 1.00 91.62 427 SER A C 1
ATOM 3186 O O . SER A 1 427 ? -2.091 10.504 0.261 1.00 91.62 427 SER A O 1
ATOM 3188 N N . ASN A 1 428 ? -4.023 11.603 0.669 1.00 89.25 428 ASN A N 1
ATOM 3189 C CA . ASN A 1 428 ? -3.684 12.154 1.985 1.00 89.25 428 ASN A CA 1
ATOM 3190 C C . ASN A 1 428 ? -2.395 12.996 1.994 1.00 89.25 428 ASN A C 1
ATOM 3192 O O . ASN A 1 428 ? -1.715 13.083 3.008 1.00 89.25 428 ASN A O 1
ATOM 3196 N N . LEU A 1 429 ? -2.030 13.592 0.858 1.00 90.06 429 LEU A N 1
ATOM 3197 C CA . LEU A 1 429 ? -0.786 14.334 0.691 1.00 90.06 429 LEU A CA 1
ATOM 3198 C C . LEU A 1 429 ? -0.860 15.718 1.345 1.00 90.06 429 LEU A C 1
ATOM 3200 O O . LEU A 1 429 ? -1.819 16.459 1.141 1.00 90.06 429 LEU A O 1
ATOM 3204 N N . THR A 1 430 ? 0.193 16.113 2.060 1.00 90.31 430 THR A N 1
ATOM 3205 C CA . THR A 1 430 ? 0.350 17.477 2.601 1.00 90.31 430 THR A CA 1
ATOM 3206 C C . THR A 1 430 ? 1.170 18.383 1.674 1.00 90.31 430 THR A C 1
ATOM 3208 O O . THR A 1 430 ? 1.111 19.607 1.786 1.00 90.31 430 THR A O 1
ATOM 3211 N N . GLY A 1 431 ? 1.887 17.798 0.708 1.00 92.56 431 GLY A N 1
ATOM 3212 C CA . GLY A 1 431 ? 2.638 18.490 -0.338 1.00 92.56 431 GLY A CA 1
ATOM 3213 C C . GLY A 1 431 ? 2.372 17.911 -1.729 1.00 92.56 431 GLY A C 1
ATOM 3214 O O . GLY A 1 431 ? 1.695 16.901 -1.892 1.00 92.56 431 GLY A O 1
ATOM 3215 N N . ASN A 1 432 ? 2.912 18.549 -2.762 1.00 97.25 432 ASN A N 1
ATOM 3216 C CA . ASN A 1 432 ? 2.836 18.021 -4.127 1.00 97.25 432 ASN A CA 1
ATOM 3217 C C . ASN A 1 432 ? 3.686 16.749 -4.282 1.00 97.25 432 ASN A C 1
ATOM 3219 O O . ASN A 1 432 ? 4.556 16.483 -3.450 1.00 97.25 432 ASN A O 1
ATOM 3223 N N . ILE A 1 433 ? 3.473 15.985 -5.357 1.00 98.25 433 ILE A N 1
ATOM 3224 C CA . ILE A 1 433 ? 4.405 14.914 -5.740 1.00 98.25 433 ILE A CA 1
ATOM 3225 C C . ILE A 1 433 ? 5.482 15.510 -6.646 1.00 98.25 433 ILE A C 1
ATOM 3227 O O . ILE A 1 433 ? 5.180 16.038 -7.714 1.00 98.25 433 ILE A O 1
ATOM 3231 N N . THR A 1 434 ? 6.746 15.386 -6.256 1.00 97.81 434 THR A N 1
ATOM 3232 C CA . THR A 1 434 ? 7.899 15.775 -7.070 1.00 97.81 434 THR A CA 1
ATOM 3233 C C . THR A 1 434 ? 8.576 14.556 -7.679 1.00 97.81 434 THR A C 1
ATOM 3235 O O . THR A 1 434 ? 8.853 13.582 -6.980 1.00 97.81 434 THR A O 1
ATOM 3238 N N . ILE A 1 435 ? 8.874 14.628 -8.975 1.00 98.12 435 ILE A N 1
ATOM 3239 C CA . ILE A 1 435 ? 9.676 13.645 -9.707 1.00 98.12 435 ILE A CA 1
ATOM 3240 C C . ILE A 1 435 ? 11.082 14.216 -9.838 1.00 98.12 435 ILE A C 1
ATOM 3242 O O . ILE A 1 435 ? 11.285 15.240 -10.499 1.00 98.12 435 ILE A O 1
ATOM 3246 N N . ALA A 1 436 ? 12.035 13.581 -9.161 1.00 96.31 436 ALA A N 1
ATOM 3247 C CA . ALA A 1 436 ? 13.403 14.066 -9.067 1.00 96.31 436 ALA A CA 1
ATOM 3248 C C . ALA A 1 436 ? 14.156 13.949 -10.399 1.00 96.31 436 ALA A C 1
ATOM 3250 O O . ALA A 1 436 ? 13.887 13.077 -11.233 1.00 96.31 436 ALA A O 1
ATOM 3251 N N . ALA A 1 437 ? 15.155 14.815 -10.571 1.00 97.38 437 ALA A N 1
ATOM 3252 C CA . ALA A 1 437 ? 16.033 14.747 -11.725 1.00 97.38 437 ALA A CA 1
ATOM 3253 C C . ALA A 1 437 ? 16.873 13.471 -11.716 1.00 97.38 437 ALA A C 1
ATOM 3255 O O . ALA A 1 437 ? 17.527 13.148 -10.726 1.00 97.38 437 ALA A O 1
ATOM 3256 N N . LEU A 1 438 ? 16.871 12.777 -12.853 1.00 97.56 438 LEU A N 1
ATOM 3257 C CA . LEU A 1 438 ? 17.726 11.630 -13.119 1.00 97.56 438 LEU A CA 1
ATOM 3258 C C . LEU A 1 438 ? 18.567 11.941 -14.356 1.00 97.56 438 LEU A C 1
ATOM 3260 O O . LEU A 1 438 ? 18.033 12.302 -15.402 1.00 97.56 438 LEU A O 1
ATOM 3264 N N . SER A 1 439 ? 19.890 11.819 -14.230 1.00 95.12 439 SER A N 1
ATOM 3265 C CA . SER A 1 439 ? 20.818 12.136 -15.320 1.00 95.12 439 SER A CA 1
ATOM 3266 C C . SER A 1 439 ? 20.455 11.377 -16.601 1.00 95.12 439 SER A C 1
ATOM 3268 O O . SER A 1 439 ? 20.237 10.167 -16.570 1.00 95.12 439 SER A O 1
ATOM 3270 N N . GLY A 1 440 ? 20.383 12.098 -17.722 1.00 95.44 440 GLY A N 1
ATOM 3271 C CA . GLY A 1 440 ? 20.005 11.561 -19.032 1.00 95.44 440 GLY A CA 1
ATOM 3272 C C . GLY A 1 440 ? 18.499 11.458 -19.288 1.00 95.44 440 GLY A C 1
ATOM 3273 O O . GLY A 1 440 ? 18.120 11.240 -20.434 1.00 95.44 440 GLY A O 1
ATOM 3274 N N . TYR A 1 441 ? 17.636 11.654 -18.290 1.00 98.06 441 TYR A N 1
ATOM 3275 C CA . TYR A 1 441 ? 16.185 11.573 -18.462 1.00 98.06 441 TYR A CA 1
ATOM 3276 C C . TYR A 1 441 ? 15.507 12.932 -18.321 1.00 98.06 441 TYR A C 1
ATOM 3278 O O . TYR A 1 441 ? 15.922 13.797 -17.550 1.00 98.06 441 TYR A O 1
ATOM 3286 N N . GLU A 1 442 ? 14.421 13.092 -19.064 1.00 98.06 442 GLU A N 1
ATOM 3287 C CA . GLU A 1 442 ? 13.497 14.210 -18.933 1.00 98.06 442 GLU A CA 1
ATOM 3288 C C . GLU A 1 442 ? 12.055 13.707 -18.953 1.00 98.06 442 GLU A C 1
ATOM 3290 O O . GLU A 1 442 ? 11.751 12.630 -19.482 1.00 98.06 442 GLU A O 1
ATOM 3295 N N . TYR A 1 443 ? 11.165 14.499 -18.368 1.00 98.25 443 TYR A N 1
ATOM 3296 C CA . TYR A 1 443 ? 9.802 14.105 -18.063 1.00 98.25 443 TYR A CA 1
ATOM 3297 C C . TYR A 1 443 ? 8.790 15.129 -18.570 1.00 98.25 443 TYR A C 1
ATOM 3299 O O . TYR A 1 443 ? 9.094 16.314 -18.663 1.00 98.25 443 TYR A O 1
ATOM 3307 N N . SER A 1 444 ? 7.569 14.687 -18.860 1.00 98.00 444 SER A N 1
ATOM 3308 C CA . SER A 1 444 ? 6.470 15.545 -19.308 1.00 98.00 444 SER A CA 1
ATOM 3309 C C . SER A 1 444 ? 5.117 15.054 -18.787 1.00 98.00 444 SER A C 1
ATOM 3311 O O . SER A 1 444 ? 4.921 13.855 -18.624 1.00 98.00 444 SER A O 1
ATOM 3313 N N . THR A 1 445 ? 4.155 15.955 -18.574 1.00 96.19 445 THR A N 1
ATOM 3314 C CA . THR A 1 445 ? 2.749 15.593 -18.291 1.00 96.19 445 THR A CA 1
ATOM 3315 C C . THR A 1 445 ? 1.863 15.577 -19.538 1.00 96.19 445 THR A C 1
ATOM 3317 O O . THR A 1 445 ? 0.770 15.020 -19.514 1.00 96.19 445 THR A O 1
ATOM 3320 N N . ASN A 1 446 ? 2.315 16.176 -20.642 1.00 94.56 446 ASN A N 1
ATOM 3321 C CA . ASN A 1 446 ? 1.529 16.334 -21.872 1.00 94.56 446 ASN A CA 1
ATOM 3322 C C . ASN A 1 446 ? 2.173 15.672 -23.100 1.00 94.56 446 ASN A C 1
ATOM 3324 O O . ASN A 1 446 ? 1.597 15.693 -24.185 1.00 94.56 446 ASN A O 1
ATOM 3328 N N . GLY A 1 447 ? 3.369 15.104 -22.938 1.00 94.44 447 GLY A N 1
ATOM 3329 C CA . GLY A 1 447 ? 4.108 14.422 -23.994 1.00 94.44 447 GLY A CA 1
ATOM 3330 C C . GLY A 1 447 ? 4.823 15.354 -24.977 1.00 94.44 447 GLY A C 1
ATOM 3331 O O . GLY A 1 447 ? 5.453 14.850 -25.906 1.00 94.44 447 GLY A O 1
ATOM 3332 N N . SER A 1 448 ? 4.775 16.679 -24.785 1.00 92.94 448 SER A N 1
ATOM 3333 C CA . SER A 1 448 ? 5.370 17.673 -25.694 1.00 92.94 448 SER A CA 1
ATOM 3334 C C . SER A 1 448 ? 6.366 18.618 -25.015 1.00 92.94 448 SER A C 1
ATOM 3336 O O . SER A 1 448 ? 7.445 18.844 -25.562 1.00 92.94 448 SER A O 1
ATOM 3338 N N . ALA A 1 449 ? 6.060 19.128 -23.820 1.00 95.19 449 ALA A N 1
ATOM 3339 C CA . ALA A 1 449 ? 6.959 19.972 -23.033 1.00 95.19 449 ALA A CA 1
ATOM 3340 C C . ALA A 1 449 ? 7.683 19.124 -21.980 1.00 95.19 449 ALA A C 1
ATOM 3342 O O . ALA A 1 449 ? 7.025 18.580 -21.091 1.00 95.19 449 ALA A O 1
ATOM 3343 N N . TYR A 1 450 ? 9.008 19.000 -22.095 1.00 97.50 450 TYR A N 1
ATOM 3344 C CA . TYR A 1 450 ? 9.828 18.167 -21.212 1.00 97.50 450 TYR A CA 1
ATOM 3345 C C . TYR A 1 450 ? 10.728 19.006 -20.302 1.00 97.50 450 TYR A C 1
ATOM 3347 O O . TYR A 1 450 ? 11.205 20.074 -20.688 1.00 97.50 450 TYR A O 1
ATOM 3355 N N . SER A 1 451 ? 10.955 18.505 -19.092 1.00 97.56 451 SER A N 1
ATOM 3356 C CA . SER A 1 451 ? 11.815 19.102 -18.072 1.00 97.56 451 SER A CA 1
ATOM 3357 C C . SER A 1 451 ? 12.590 18.024 -17.317 1.00 97.56 451 SER A C 1
ATOM 3359 O O . SER A 1 451 ? 12.189 16.863 -17.266 1.00 97.56 451 SER A O 1
ATOM 3361 N N . THR A 1 452 ? 13.710 18.391 -16.696 1.00 96.94 452 THR A N 1
ATOM 3362 C CA . THR A 1 452 ? 14.542 17.448 -15.926 1.00 96.94 452 THR A CA 1
ATOM 3363 C C . THR A 1 452 ? 13.909 17.026 -14.605 1.00 96.94 452 THR A C 1
ATOM 3365 O O . THR A 1 452 ? 14.379 16.083 -13.989 1.00 96.94 452 THR A O 1
ATOM 3368 N N . SER A 1 453 ? 12.848 17.691 -14.160 1.00 97.25 453 SER A N 1
ATOM 3369 C CA . SER A 1 453 ? 12.029 17.318 -13.006 1.00 97.25 453 SER A CA 1
ATOM 3370 C C . SER A 1 453 ? 10.569 17.673 -13.276 1.00 97.25 453 SER A C 1
ATOM 3372 O O . SER A 1 453 ? 10.277 18.498 -14.146 1.00 97.25 453 SER A O 1
ATOM 3374 N N . LEU A 1 454 ? 9.642 17.061 -12.542 1.00 97.00 454 LEU A N 1
ATOM 3375 C CA . LEU A 1 454 ? 8.217 17.396 -12.599 1.00 97.00 454 LEU A CA 1
ATOM 3376 C C . LEU A 1 454 ? 7.663 17.649 -11.206 1.00 97.00 454 LEU A C 1
ATOM 3378 O O . LEU A 1 454 ? 8.111 17.063 -10.223 1.00 97.00 454 LEU A O 1
ATOM 3382 N N . ASN A 1 455 ? 6.641 18.495 -11.151 1.00 96.62 455 ASN A N 1
ATOM 3383 C CA . ASN A 1 455 ? 5.846 18.740 -9.961 1.00 96.62 455 ASN A CA 1
ATOM 3384 C C . ASN A 1 455 ? 4.378 18.464 -10.300 1.00 96.62 455 ASN A C 1
ATOM 3386 O O . ASN A 1 455 ? 3.829 19.097 -11.201 1.00 96.62 455 ASN A O 1
ATOM 3390 N N . LEU A 1 456 ? 3.761 17.514 -9.603 1.00 96.88 456 LEU A N 1
ATOM 3391 C CA . LEU A 1 456 ? 2.356 17.156 -9.754 1.00 96.88 456 LEU A CA 1
ATOM 3392 C C . LEU A 1 456 ? 1.583 17.760 -8.572 1.00 96.88 456 LEU A C 1
ATOM 3394 O O . LEU A 1 456 ? 1.716 17.265 -7.446 1.00 96.88 456 LEU A O 1
ATOM 3398 N N . PRO A 1 457 ? 0.827 18.852 -8.788 1.00 95.88 457 PRO A N 1
ATOM 3399 C CA . PRO A 1 457 ? 0.144 19.546 -7.708 1.00 95.88 457 PRO A CA 1
ATOM 3400 C C . PRO A 1 457 ? -0.971 18.693 -7.107 1.00 95.88 457 PRO A C 1
ATOM 3402 O O . PRO A 1 457 ? -1.765 18.108 -7.844 1.00 95.88 457 PRO A O 1
ATOM 3405 N N . GLN A 1 458 ? -1.044 18.654 -5.775 1.00 94.38 458 GLN A N 1
ATOM 3406 C CA . GLN A 1 458 ? -2.175 18.045 -5.076 1.00 94.38 458 GLN A CA 1
ATOM 3407 C C . GLN A 1 458 ? -3.313 19.062 -4.908 1.00 94.38 458 GLN A C 1
ATOM 3409 O O . GLN A 1 458 ? -3.066 20.252 -4.707 1.00 94.38 458 GLN A O 1
ATOM 3414 N N . ILE A 1 459 ? -4.557 18.588 -4.975 1.00 92.31 459 ILE A N 1
ATOM 3415 C CA . ILE A 1 459 ? -5.764 19.353 -4.649 1.00 92.31 459 ILE A CA 1
ATOM 3416 C C . ILE A 1 459 ? -6.515 18.589 -3.557 1.00 92.31 459 ILE A C 1
ATOM 3418 O O . ILE A 1 459 ? -6.873 17.428 -3.746 1.00 92.31 459 ILE A O 1
ATOM 3422 N N . GLY A 1 460 ? -6.756 19.230 -2.409 1.00 86.44 460 GLY A N 1
ATOM 3423 C CA . GLY A 1 460 ? -7.517 18.626 -1.306 1.00 86.44 460 GLY A CA 1
ATOM 3424 C C . GLY A 1 460 ? -6.884 17.358 -0.718 1.00 86.44 460 GLY A C 1
ATOM 3425 O O . GLY A 1 460 ? -7.594 16.487 -0.231 1.00 86.44 460 GLY A O 1
ATOM 3426 N N . GLY A 1 461 ? -5.561 17.232 -0.800 1.00 89.12 461 GLY A N 1
ATOM 3427 C CA . GLY A 1 461 ? -4.789 16.078 -0.352 1.00 89.12 461 GLY A CA 1
ATOM 3428 C C . GLY A 1 461 ? -4.598 14.986 -1.405 1.00 89.12 461 GLY A C 1
ATOM 3429 O O . GLY A 1 461 ? -4.103 13.912 -1.069 1.00 89.12 461 GLY A O 1
ATOM 3430 N N . SER A 1 462 ? -4.976 15.209 -2.669 1.00 91.38 462 SER A N 1
ATOM 3431 C CA . SER A 1 462 ? -4.871 14.181 -3.710 1.00 91.38 462 SER A CA 1
ATOM 3432 C C . SER A 1 462 ? -4.255 14.685 -5.012 1.00 91.38 462 SER A C 1
ATOM 3434 O O . SER A 1 462 ? -4.546 15.783 -5.481 1.00 91.38 462 SER A O 1
ATOM 3436 N N . VAL A 1 463 ? -3.430 13.834 -5.621 1.00 95.75 463 VAL A N 1
ATOM 3437 C CA . VAL A 1 463 ? -3.069 13.911 -7.040 1.00 95.75 463 VAL A CA 1
ATOM 3438 C C . VAL A 1 463 ? -3.863 12.814 -7.743 1.00 95.75 463 VAL A C 1
ATOM 3440 O O . VAL A 1 463 ? -3.605 11.626 -7.521 1.00 95.75 463 VAL A O 1
ATOM 3443 N N . ALA A 1 464 ? -4.838 13.204 -8.570 1.00 93.12 464 ALA A N 1
ATOM 3444 C CA . ALA A 1 464 ? -5.567 12.264 -9.421 1.00 93.12 464 ALA A CA 1
ATOM 3445 C C . ALA A 1 464 ? -4.596 11.517 -10.350 1.00 93.12 464 ALA A C 1
ATOM 3447 O O . ALA A 1 464 ? -3.504 12.013 -10.622 1.00 93.12 464 ALA A O 1
ATOM 3448 N N . SER A 1 465 ? -4.988 10.343 -10.852 1.00 93.38 465 SER A N 1
ATOM 3449 C CA . SER A 1 465 ? -4.161 9.551 -11.771 1.00 93.38 465 SER A CA 1
ATOM 3450 C C . SER A 1 465 ? -3.666 10.392 -12.951 1.00 93.38 465 SER A C 1
ATOM 3452 O O . SER A 1 465 ? -4.427 10.728 -13.857 1.00 93.38 465 SER A O 1
ATOM 3454 N N . ALA A 1 466 ? -2.379 10.728 -12.917 1.00 94.31 466 ALA A N 1
ATOM 3455 C CA . ALA A 1 466 ? -1.711 11.592 -13.870 1.00 94.31 466 ALA A CA 1
ATOM 3456 C C . ALA A 1 466 ? -0.755 10.769 -14.732 1.00 94.31 466 ALA A C 1
ATOM 3458 O O . ALA A 1 466 ? 0.057 9.995 -14.220 1.00 94.31 466 ALA A O 1
ATOM 3459 N N . THR A 1 467 ? -0.835 10.957 -16.046 1.00 95.88 467 THR A N 1
ATOM 3460 C CA . THR A 1 467 ? 0.108 10.355 -16.990 1.00 95.88 467 THR A CA 1
ATOM 3461 C C . THR A 1 467 ? 1.408 11.147 -17.008 1.00 95.88 467 THR A C 1
ATOM 3463 O O . THR A 1 467 ? 1.407 12.353 -17.254 1.00 95.88 467 THR A O 1
ATOM 3466 N N . VAL A 1 468 ? 2.521 10.454 -16.793 1.00 97.81 468 VAL A N 1
ATOM 3467 C CA . VAL A 1 468 ? 3.877 10.989 -16.897 1.00 97.81 468 VAL A CA 1
ATOM 3468 C C . VAL A 1 468 ? 4.590 10.300 -18.049 1.00 97.81 468 VAL A C 1
ATOM 3470 O O . VAL A 1 468 ? 4.684 9.076 -18.096 1.00 97.81 468 VAL A O 1
ATOM 3473 N N . TYR A 1 469 ? 5.110 11.097 -18.972 1.00 98.00 469 TYR A N 1
ATOM 3474 C CA . TYR A 1 469 ? 5.970 10.660 -20.061 1.00 98.00 469 TYR A CA 1
ATOM 3475 C C . TYR A 1 469 ? 7.426 10.825 -19.645 1.00 98.00 469 TYR A C 1
ATOM 3477 O O . TYR A 1 469 ? 7.790 11.839 -19.055 1.00 98.00 469 TYR A O 1
ATOM 3485 N N . VAL A 1 470 ? 8.267 9.859 -19.988 1.00 98.19 470 VAL A N 1
ATOM 3486 C CA . VAL A 1 470 ? 9.708 9.875 -19.743 1.00 98.19 470 VAL A CA 1
ATOM 3487 C C . VAL A 1 470 ? 10.452 9.446 -21.001 1.00 98.19 470 VAL A C 1
ATOM 3489 O O . VAL A 1 470 ? 10.013 8.544 -21.718 1.00 98.19 470 VAL A O 1
ATOM 3492 N N . ARG A 1 471 ? 11.582 10.095 -21.283 1.00 98.00 471 ARG A N 1
ATOM 3493 C CA . ARG A 1 471 ? 12.478 9.733 -22.390 1.00 98.00 471 ARG A CA 1
ATOM 3494 C C . ARG A 1 471 ? 13.939 10.009 -22.045 1.00 98.00 471 ARG A C 1
ATOM 3496 O O . ARG A 1 471 ? 14.228 10.809 -21.158 1.00 98.00 471 ARG A O 1
ATOM 3503 N N . LEU A 1 472 ? 14.840 9.342 -22.762 1.00 98.31 472 LEU A N 1
ATOM 3504 C CA . LEU A 1 472 ? 16.293 9.495 -22.670 1.00 98.31 472 LEU A CA 1
ATOM 3505 C C . LEU A 1 472 ? 16.755 10.581 -23.659 1.00 98.31 472 LEU A C 1
ATOM 3507 O O . LEU A 1 472 ? 16.389 10.533 -24.835 1.00 98.31 472 LEU A O 1
ATOM 3511 N N . THR A 1 473 ? 17.556 11.548 -23.205 1.00 95.88 473 THR A N 1
ATOM 3512 C CA . THR A 1 473 ? 17.927 12.744 -23.991 1.00 95.88 473 THR A CA 1
ATOM 3513 C C . THR A 1 473 ? 18.989 12.487 -25.062 1.00 95.88 473 THR A C 1
ATOM 3515 O O . THR A 1 473 ? 19.092 13.251 -26.019 1.00 95.88 473 THR A O 1
ATOM 3518 N N . GLY A 1 474 ? 19.810 11.445 -24.896 1.00 93.94 474 GLY A N 1
ATOM 3519 C CA . GLY A 1 474 ? 20.878 11.105 -25.840 1.00 93.94 474 GLY A CA 1
ATOM 3520 C C . GLY A 1 474 ? 22.052 12.089 -25.875 1.00 93.94 474 GLY A C 1
ATOM 3521 O O . GLY A 1 474 ? 22.771 12.132 -26.868 1.00 93.94 474 GLY A O 1
ATOM 3522 N N . SER A 1 475 ? 22.265 12.903 -24.835 1.00 90.69 475 SER A N 1
ATOM 3523 C CA . SER A 1 475 ? 23.281 13.972 -24.855 1.00 90.69 475 SER A CA 1
ATOM 3524 C C . SER A 1 475 ? 24.728 13.464 -24.950 1.00 90.69 475 SER A C 1
ATOM 3526 O O . SER A 1 475 ? 25.548 14.080 -25.626 1.00 90.69 475 SER A O 1
ATOM 3528 N N . THR A 1 476 ? 25.050 12.348 -24.296 1.00 93.19 476 THR A N 1
ATOM 3529 C CA . THR A 1 476 ? 26.383 11.723 -24.308 1.00 93.19 476 THR A CA 1
ATOM 3530 C C . THR A 1 476 ? 26.255 10.207 -24.402 1.00 93.19 476 THR A C 1
ATOM 3532 O O . THR A 1 476 ? 25.256 9.634 -23.974 1.00 93.19 476 THR A O 1
ATOM 3535 N N . THR A 1 477 ? 27.258 9.543 -24.978 1.00 92.00 477 THR A N 1
ATOM 3536 C CA . THR A 1 477 ? 27.294 8.077 -25.089 1.00 92.00 477 THR A CA 1
ATOM 3537 C C . THR A 1 477 ? 27.475 7.424 -23.722 1.00 92.00 477 THR A C 1
ATOM 3539 O O . THR A 1 477 ? 28.300 7.885 -22.934 1.00 92.00 477 THR A O 1
ATOM 3542 N N . GLY A 1 478 ? 26.771 6.322 -23.460 1.00 92.88 478 GLY A N 1
ATOM 3543 C CA . GLY A 1 478 ? 26.907 5.576 -22.209 1.00 92.88 478 GLY A CA 1
ATOM 3544 C C . GLY A 1 478 ? 25.643 4.837 -21.776 1.00 92.88 478 GLY A C 1
ATOM 3545 O O . GLY A 1 478 ? 24.651 4.765 -22.505 1.00 92.88 478 GLY A O 1
ATOM 3546 N N . THR A 1 479 ? 25.698 4.284 -20.566 1.00 95.38 479 THR A N 1
ATOM 3547 C CA . THR A 1 479 ? 24.584 3.608 -19.888 1.00 95.38 479 THR A CA 1
ATOM 3548 C C . THR A 1 479 ? 23.976 4.510 -18.817 1.00 95.38 479 THR A C 1
ATOM 3550 O O . THR A 1 479 ? 24.694 5.013 -17.954 1.00 95.38 479 THR A O 1
ATOM 3553 N N . PHE A 1 480 ? 22.655 4.666 -18.841 1.00 96.75 480 PHE A N 1
ATOM 3554 C CA . PHE A 1 480 ? 21.875 5.552 -17.976 1.00 96.75 480 PHE A CA 1
ATOM 3555 C C . PHE A 1 480 ? 20.847 4.729 -17.195 1.00 96.75 480 PHE A C 1
ATOM 3557 O O . PHE A 1 480 ? 19.651 4.735 -17.499 1.00 96.75 480 PHE A O 1
ATOM 3564 N N . ASN A 1 481 ? 21.337 3.975 -16.212 1.00 96.69 481 ASN A N 1
ATOM 3565 C CA . ASN A 1 481 ? 20.515 3.137 -15.342 1.00 96.69 481 ASN A CA 1
ATOM 3566 C C . ASN A 1 481 ? 20.325 3.823 -13.987 1.00 96.69 481 ASN A C 1
ATOM 3568 O O . ASN A 1 481 ? 21.237 4.484 -13.490 1.00 96.69 481 ASN A O 1
ATOM 3572 N N . GLY A 1 482 ? 19.157 3.653 -13.376 1.00 96.31 482 GLY A N 1
ATOM 3573 C CA . GLY A 1 482 ? 18.861 4.250 -12.079 1.00 96.31 482 GLY A CA 1
ATOM 3574 C C . GLY A 1 482 ? 17.387 4.157 -11.720 1.00 96.31 482 GLY A C 1
ATOM 3575 O O . GLY A 1 482 ? 16.630 3.427 -12.354 1.00 96.31 482 GLY A O 1
ATOM 3576 N N . ASN A 1 483 ? 16.987 4.921 -10.707 1.00 97.19 483 ASN A N 1
ATOM 3577 C CA . ASN A 1 483 ? 15.607 4.994 -10.248 1.00 97.19 483 ASN A CA 1
ATOM 3578 C C . ASN A 1 483 ? 15.074 6.414 -10.424 1.00 97.19 483 ASN A C 1
ATOM 3580 O O . ASN A 1 483 ? 15.675 7.371 -9.938 1.00 97.19 483 ASN A O 1
ATOM 3584 N N . ILE A 1 484 ? 13.921 6.538 -11.073 1.00 98.00 484 ILE A N 1
ATOM 3585 C CA . ILE A 1 484 ? 13.115 7.755 -11.045 1.00 98.00 484 ILE A CA 1
ATOM 3586 C C . ILE A 1 484 ? 12.432 7.804 -9.677 1.00 98.00 484 ILE A C 1
ATOM 3588 O O . ILE A 1 484 ? 11.632 6.924 -9.348 1.00 98.00 484 ILE A O 1
ATOM 3592 N N . VAL A 1 485 ? 12.765 8.810 -8.871 1.00 98.00 485 VAL A N 1
ATOM 3593 C CA . VAL A 1 485 ? 12.262 8.948 -7.498 1.00 98.00 485 VAL A CA 1
ATOM 3594 C C . VAL A 1 485 ? 11.078 9.908 -7.462 1.00 98.00 485 VAL A C 1
ATOM 3596 O O . VAL A 1 485 ? 11.180 11.044 -7.927 1.00 98.00 485 VAL A O 1
ATOM 3599 N N . HIS A 1 486 ? 9.979 9.444 -6.871 1.00 98.25 486 HIS A N 1
ATOM 3600 C CA . HIS A 1 486 ? 8.758 10.199 -6.612 1.00 98.25 486 HIS A CA 1
ATOM 3601 C C . HIS A 1 486 ? 8.657 10.453 -5.115 1.00 98.25 486 HIS A C 1
ATOM 3603 O O . HIS A 1 486 ? 8.663 9.501 -4.333 1.00 98.25 486 HIS A O 1
ATOM 3609 N N . SER A 1 487 ? 8.554 11.712 -4.711 1.00 97.38 487 SER A N 1
ATOM 3610 C CA . SER A 1 487 ? 8.508 12.104 -3.302 1.00 97.38 487 SER A CA 1
ATOM 3611 C C . SER A 1 487 ? 7.413 13.131 -3.042 1.00 97.38 487 SER A C 1
ATOM 3613 O O . SER A 1 487 ? 7.026 13.887 -3.927 1.00 97.38 487 SER A O 1
ATOM 3615 N N . SER A 1 488 ? 6.906 13.147 -1.814 1.00 96.81 488 SER A N 1
ATOM 3616 C CA . SER A 1 488 ? 5.980 14.152 -1.297 1.00 96.81 488 SER A CA 1
ATOM 3617 C C . SER A 1 488 ? 6.208 14.281 0.208 1.00 96.81 488 SER A C 1
ATOM 3619 O O . SER A 1 488 ? 6.761 13.367 0.823 1.00 96.81 488 SER A O 1
ATOM 3621 N N . THR A 1 489 ? 5.826 15.410 0.800 1.00 92.25 489 THR A N 1
ATOM 3622 C CA . THR A 1 489 ? 5.956 15.639 2.244 1.00 92.25 489 THR A CA 1
ATOM 3623 C C . THR A 1 489 ? 5.214 14.545 3.014 1.00 92.25 489 THR A C 1
ATOM 3625 O O . THR A 1 489 ? 4.076 14.220 2.680 1.00 92.25 489 THR A O 1
ATOM 3628 N N . ASP A 1 490 ? 5.880 13.951 4.008 1.00 87.12 490 ASP A N 1
ATOM 3629 C CA . ASP A 1 490 ? 5.349 12.898 4.889 1.00 87.12 490 ASP A CA 1
ATOM 3630 C C . ASP A 1 490 ? 4.882 11.598 4.188 1.00 87.12 490 ASP A C 1
ATOM 3632 O O . ASP A 1 490 ? 4.353 10.699 4.842 1.00 87.12 490 ASP A O 1
ATOM 3636 N N . ALA A 1 491 ? 5.118 11.454 2.875 1.00 92.69 491 ALA A N 1
ATOM 3637 C CA . ALA A 1 491 ? 4.858 10.234 2.111 1.00 92.69 491 ALA A CA 1
ATOM 3638 C C . ALA A 1 491 ? 6.160 9.444 1.875 1.00 92.69 491 ALA A C 1
ATOM 3640 O O . ALA A 1 491 ? 7.160 10.028 1.437 1.00 92.69 491 ALA A O 1
ATOM 3641 N N . PRO A 1 492 ? 6.176 8.111 2.070 1.00 92.88 492 PRO A N 1
ATOM 3642 C CA . PRO A 1 492 ? 7.290 7.280 1.627 1.00 92.88 492 PRO A CA 1
ATOM 3643 C C . PRO A 1 492 ? 7.556 7.467 0.127 1.00 92.88 492 PRO A C 1
ATOM 3645 O O . PRO A 1 492 ? 6.633 7.440 -0.688 1.00 92.88 492 PRO A O 1
ATOM 3648 N N . SER A 1 493 ? 8.822 7.660 -0.246 1.00 96.12 493 SER A N 1
ATOM 3649 C CA . SER A 1 493 ? 9.190 7.854 -1.653 1.00 96.12 493 SER A CA 1
ATOM 3650 C C . SER A 1 493 ? 9.058 6.559 -2.456 1.00 96.12 493 SER A C 1
ATOM 3652 O O . SER A 1 493 ? 9.400 5.481 -1.969 1.00 96.12 493 SER A O 1
ATOM 3654 N N . VAL A 1 494 ? 8.628 6.669 -3.714 1.00 97.62 494 VAL A N 1
ATOM 3655 C CA . VAL A 1 494 ? 8.476 5.533 -4.636 1.00 97.62 494 VAL A CA 1
ATOM 3656 C C . VAL A 1 494 ? 9.512 5.624 -5.753 1.00 97.62 494 VAL A C 1
ATOM 3658 O O . VAL A 1 494 ? 9.639 6.648 -6.425 1.00 97.62 494 VAL A O 1
ATOM 3661 N N . SER A 1 495 ? 10.261 4.541 -5.955 1.00 96.50 495 SER A N 1
ATOM 3662 C CA . SER A 1 495 ? 11.305 4.435 -6.979 1.00 96.50 495 SER A CA 1
ATOM 3663 C C . SER A 1 495 ? 10.837 3.581 -8.154 1.00 96.50 495 SER A C 1
ATOM 3665 O O . SER A 1 495 ? 10.416 2.445 -7.956 1.00 96.50 495 SER A O 1
ATOM 3667 N N . LEU A 1 496 ? 10.961 4.106 -9.373 1.00 96.94 496 LEU A N 1
ATOM 3668 C CA . LEU A 1 496 ? 10.711 3.377 -10.617 1.00 96.94 496 LEU A CA 1
ATOM 3669 C C . LEU A 1 496 ? 12.034 3.155 -11.354 1.00 96.94 496 LEU A C 1
ATOM 3671 O O . LEU A 1 496 ? 12.671 4.113 -11.791 1.00 96.94 496 LEU A O 1
ATOM 3675 N N . ALA A 1 497 ? 12.450 1.896 -11.479 1.00 96.44 497 ALA A N 1
ATOM 3676 C CA . ALA A 1 497 ? 13.700 1.545 -12.141 1.00 96.44 497 ALA A CA 1
ATOM 3677 C C . ALA A 1 497 ? 13.644 1.826 -13.650 1.00 96.44 497 ALA A C 1
ATOM 3679 O O . ALA A 1 497 ? 12.653 1.524 -14.319 1.00 96.44 497 ALA A O 1
ATOM 3680 N N . VAL A 1 498 ? 14.742 2.350 -14.188 1.00 97.06 498 VAL A N 1
ATOM 3681 C CA . VAL A 1 498 ? 14.949 2.574 -15.619 1.00 97.06 498 VAL A CA 1
ATOM 3682 C C . VAL A 1 498 ? 16.313 2.078 -16.063 1.00 97.06 498 VAL A C 1
ATOM 3684 O O . VAL A 1 498 ? 17.294 2.140 -15.320 1.00 97.06 498 VAL A O 1
ATOM 3687 N N . ASN A 1 499 ? 16.365 1.611 -17.309 1.00 97.00 499 ASN A N 1
ATOM 3688 C CA . ASN A 1 499 ? 17.593 1.209 -17.977 1.00 97.00 499 ASN A CA 1
ATOM 3689 C C . ASN A 1 499 ? 17.676 1.915 -19.327 1.00 97.00 499 ASN A C 1
ATOM 3691 O O . ASN A 1 499 ? 16.708 1.882 -20.086 1.00 97.00 499 ASN A O 1
ATOM 3695 N N . GLY A 1 500 ? 18.812 2.538 -19.625 1.00 97.00 500 GLY A N 1
ATOM 3696 C CA . GLY A 1 500 ? 18.973 3.388 -20.803 1.00 97.00 500 GLY A CA 1
ATOM 3697 C C . GLY A 1 500 ? 20.337 3.222 -21.457 1.00 97.00 500 GLY A C 1
ATOM 3698 O O . GLY A 1 500 ? 21.347 3.107 -20.767 1.00 97.00 500 GLY A O 1
ATOM 3699 N N . THR A 1 501 ? 20.384 3.239 -22.787 1.00 95.88 501 THR A N 1
ATOM 3700 C CA . THR A 1 501 ? 21.633 3.167 -23.562 1.00 95.88 501 THR A CA 1
ATOM 3701 C C . THR A 1 501 ? 21.680 4.255 -24.631 1.00 95.88 501 THR A C 1
ATOM 3703 O O . THR A 1 501 ? 20.753 4.408 -25.425 1.00 95.88 501 THR A O 1
ATOM 3706 N N . VAL A 1 502 ? 22.773 5.017 -24.663 1.00 95.81 502 VAL A N 1
ATOM 3707 C CA . VAL A 1 502 ? 23.064 5.983 -25.728 1.00 95.81 502 VAL A CA 1
ATOM 3708 C C . VAL A 1 502 ? 24.287 5.493 -26.492 1.00 95.81 502 VAL A C 1
ATOM 3710 O O . VAL A 1 502 ? 25.395 5.471 -25.953 1.00 95.81 502 VAL A O 1
ATOM 3713 N N . SER A 1 503 ? 24.083 5.093 -27.745 1.00 90.88 503 SER A N 1
ATOM 3714 C CA . SER A 1 503 ? 25.142 4.572 -28.615 1.00 90.88 503 SER A CA 1
ATOM 3715 C C . SER A 1 503 ? 25.797 5.686 -29.433 1.00 90.88 503 SER A C 1
ATOM 3717 O O . SER A 1 503 ? 25.156 6.677 -29.785 1.00 90.88 503 SER A O 1
ATOM 3719 N N . ALA A 1 504 ? 27.079 5.541 -29.759 1.00 89.81 504 ALA A N 1
ATOM 3720 C CA . ALA A 1 504 ? 27.740 6.440 -30.699 1.00 89.81 504 ALA A CA 1
ATOM 3721 C C . ALA A 1 504 ? 27.179 6.253 -32.124 1.00 89.81 504 ALA A C 1
ATOM 3723 O O . ALA A 1 504 ? 26.667 5.185 -32.456 1.00 89.81 504 ALA A O 1
ATOM 3724 N N . ILE A 1 505 ? 27.275 7.283 -32.971 1.00 89.31 505 ILE A N 1
ATOM 3725 C CA . ILE A 1 505 ? 26.844 7.196 -34.375 1.00 89.31 505 ILE A CA 1
ATOM 3726 C C . ILE A 1 505 ? 27.905 6.419 -35.181 1.00 89.31 505 ILE A C 1
ATOM 3728 O O . ILE A 1 505 ? 29.078 6.811 -35.143 1.00 89.31 505 ILE A O 1
ATOM 3732 N N . PRO A 1 506 ? 27.525 5.359 -35.922 1.00 92.19 506 PRO A N 1
ATOM 3733 C CA . PRO A 1 506 ? 28.420 4.666 -36.848 1.00 92.19 506 PRO A CA 1
ATOM 3734 C C . PRO A 1 506 ? 28.896 5.580 -37.987 1.00 92.19 506 PRO A C 1
ATOM 3736 O O . PRO A 1 506 ? 28.092 6.254 -38.634 1.00 92.19 506 PRO A O 1
ATOM 3739 N N . VAL A 1 507 ? 30.199 5.582 -38.276 1.00 93.69 507 VAL A N 1
ATOM 3740 C CA . VAL A 1 507 ? 30.812 6.374 -39.356 1.00 93.69 507 VAL A CA 1
ATOM 3741 C C . VAL A 1 507 ? 31.584 5.460 -40.301 1.00 93.69 507 VAL A C 1
ATOM 3743 O O . VAL A 1 507 ? 32.356 4.612 -39.864 1.00 93.69 507 VAL A O 1
ATOM 3746 N N . LEU A 1 508 ? 31.405 5.671 -41.607 1.00 97.25 508 LEU A N 1
ATOM 3747 C CA . LEU A 1 508 ? 32.112 4.984 -42.687 1.00 97.25 508 LEU A CA 1
ATOM 3748 C C . LEU A 1 508 ? 32.682 6.018 -43.659 1.00 97.25 508 LEU A C 1
ATOM 3750 O O . LEU A 1 508 ? 31.942 6.845 -44.205 1.00 97.25 508 LEU A O 1
ATOM 3754 N N . THR A 1 509 ? 33.985 5.930 -43.908 1.00 96.69 509 THR A N 1
ATOM 3755 C CA . THR A 1 509 ? 34.725 6.907 -44.708 1.00 96.69 509 THR A CA 1
ATOM 3756 C C . THR A 1 509 ? 35.535 6.216 -45.797 1.00 96.69 509 THR A C 1
ATOM 3758 O O . THR A 1 509 ? 36.190 5.204 -45.558 1.00 96.69 509 THR A O 1
ATOM 3761 N N . THR A 1 510 ? 35.518 6.804 -46.993 1.00 97.44 510 THR A N 1
ATOM 3762 C CA . THR A 1 510 ? 36.444 6.508 -48.092 1.00 97.44 510 THR A CA 1
ATOM 3763 C C . THR A 1 510 ? 37.252 7.771 -48.391 1.00 97.44 510 THR A C 1
ATOM 3765 O O . THR A 1 510 ? 36.704 8.872 -48.333 1.00 97.44 510 THR A O 1
ATOM 3768 N N . SER A 1 511 ? 38.544 7.656 -48.712 1.00 97.62 511 SER A N 1
ATOM 3769 C CA . SER A 1 511 ? 39.386 8.839 -48.980 1.00 97.62 511 SER A CA 1
ATOM 3770 C C . SER A 1 511 ? 39.050 9.568 -50.282 1.00 97.62 511 SER A C 1
ATOM 3772 O O . SER A 1 511 ? 39.468 10.706 -50.476 1.00 97.62 511 SER A O 1
ATOM 3774 N N . VAL A 1 512 ? 38.323 8.910 -51.186 1.00 96.75 512 VAL A N 1
ATOM 3775 C CA . VAL A 1 512 ? 37.902 9.438 -52.489 1.00 96.75 512 VAL A CA 1
ATOM 3776 C C . VAL A 1 512 ? 36.469 9.004 -52.799 1.00 96.75 512 VAL A C 1
ATOM 3778 O O . VAL A 1 512 ? 35.942 8.076 -52.180 1.00 96.75 512 VAL A O 1
ATOM 3781 N N . SER A 1 513 ? 35.850 9.657 -53.782 1.00 96.44 513 SER A N 1
ATOM 3782 C CA . SER A 1 513 ? 34.561 9.269 -54.380 1.00 96.44 513 SER A CA 1
ATOM 3783 C C . SER A 1 513 ? 34.701 8.678 -55.792 1.00 96.44 513 SER A C 1
ATOM 3785 O O . SER A 1 513 ? 33.750 8.094 -56.318 1.00 96.44 513 SER A O 1
ATOM 3787 N N . SER A 1 514 ? 35.880 8.789 -56.411 1.00 97.06 514 SER A N 1
ATOM 3788 C CA . SER A 1 514 ? 36.213 8.203 -57.712 1.00 97.06 514 SER A CA 1
ATOM 3789 C C . SER A 1 514 ? 37.718 7.954 -57.854 1.00 97.06 514 SER A C 1
ATOM 3791 O O . SER A 1 514 ? 38.529 8.596 -57.186 1.00 97.06 514 SER A O 1
ATOM 3793 N N . LEU A 1 515 ? 38.081 7.017 -58.730 1.00 98.12 515 LEU A N 1
ATOM 3794 C CA . LEU A 1 515 ? 39.454 6.786 -59.189 1.00 98.12 515 LEU A CA 1
ATOM 3795 C C . LEU A 1 515 ? 39.617 7.245 -60.643 1.00 98.12 515 LEU A C 1
ATOM 3797 O O . LEU A 1 515 ? 38.638 7.353 -61.388 1.00 98.12 515 LEU A O 1
ATOM 3801 N N . SER A 1 516 ? 40.861 7.489 -61.058 1.00 97.50 516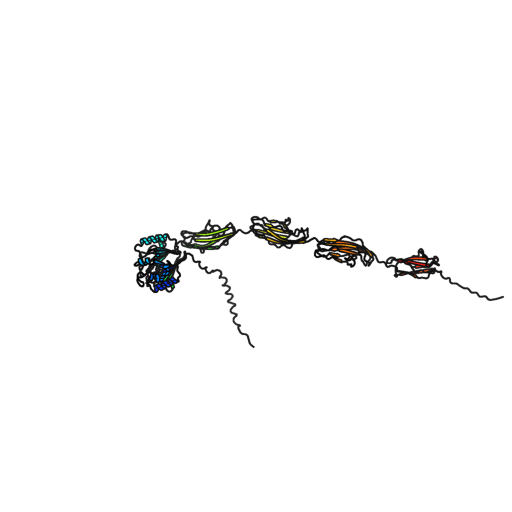 SER A N 1
ATOM 3802 C CA . SER A 1 516 ? 41.180 7.818 -62.450 1.00 97.50 516 SER A CA 1
ATOM 3803 C C . SER A 1 516 ? 40.877 6.636 -63.374 1.00 97.50 516 SER A C 1
ATOM 3805 O O . SER A 1 516 ? 40.868 5.481 -62.944 1.00 97.50 516 SER A O 1
ATOM 3807 N N . SER A 1 517 ? 40.654 6.907 -64.662 1.00 96.94 517 SER A N 1
ATOM 3808 C CA . SER A 1 517 ? 40.377 5.848 -65.638 1.00 96.94 517 SER A CA 1
ATOM 3809 C C . SER A 1 517 ? 41.554 4.873 -65.759 1.00 96.94 517 SER A C 1
ATOM 3811 O O . SER A 1 517 ? 42.692 5.289 -65.966 1.00 96.94 517 SER A O 1
ATOM 3813 N N . PHE A 1 518 ? 41.274 3.573 -65.685 1.00 98.06 518 PHE A N 1
ATOM 3814 C CA . PHE A 1 518 ? 42.254 2.504 -65.877 1.00 98.06 518 PHE A CA 1
ATOM 3815 C C . PHE A 1 518 ? 42.418 2.155 -67.363 1.00 98.06 518 PHE A C 1
ATOM 3817 O O . PHE A 1 518 ? 41.496 2.327 -68.164 1.00 98.06 518 PHE A O 1
ATOM 3824 N N . SER A 1 519 ? 43.570 1.602 -67.736 1.00 95.38 519 SER A N 1
ATOM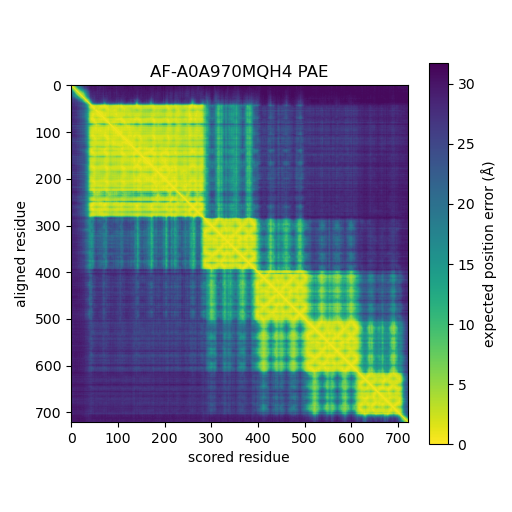 3825 C CA . SER A 1 519 ? 43.772 0.991 -69.049 1.00 95.38 519 SER A CA 1
ATOM 3826 C C . SER A 1 519 ? 44.640 -0.259 -68.945 1.00 95.38 519 SER A C 1
ATOM 3828 O O . SER A 1 519 ? 45.551 -0.332 -68.119 1.00 95.38 519 SER A O 1
ATOM 3830 N N . THR A 1 520 ? 44.323 -1.273 -69.748 1.00 96.12 520 THR A N 1
ATOM 3831 C CA . THR A 1 520 ? 45.117 -2.504 -69.863 1.00 96.12 520 THR A CA 1
ATOM 3832 C C . THR A 1 520 ? 44.783 -3.243 -71.163 1.00 96.12 520 THR A C 1
ATOM 3834 O O . THR A 1 520 ? 43.882 -2.842 -71.899 1.00 96.12 520 THR A O 1
ATOM 3837 N N . THR A 1 521 ? 45.497 -4.324 -71.459 1.00 93.25 521 THR A N 1
ATOM 3838 C CA . THR A 1 521 ? 45.156 -5.275 -72.522 1.00 93.25 521 THR A CA 1
ATOM 3839 C C . THR A 1 521 ? 44.447 -6.503 -71.946 1.00 93.25 521 THR A C 1
ATOM 3841 O O . THR A 1 521 ? 44.521 -6.788 -70.749 1.00 93.25 521 THR A O 1
ATOM 3844 N N . VAL A 1 522 ? 43.727 -7.240 -72.795 1.00 93.06 522 VAL A N 1
ATOM 3845 C CA . VAL A 1 522 ? 43.049 -8.493 -72.420 1.00 93.06 522 VAL A CA 1
ATOM 3846 C C . VAL A 1 522 ? 44.007 -9.447 -71.690 1.00 93.06 522 VAL A C 1
ATOM 3848 O O . VAL A 1 522 ? 45.134 -9.657 -72.135 1.00 93.06 522 VAL A O 1
ATOM 3851 N N . ASN A 1 523 ? 43.534 -10.049 -70.593 1.00 92.25 523 ASN A N 1
ATOM 3852 C CA . ASN A 1 523 ? 44.276 -10.972 -69.718 1.00 92.25 523 ASN A CA 1
ATOM 3853 C C . ASN A 1 523 ? 45.472 -10.363 -68.961 1.00 92.25 523 ASN A C 1
ATOM 3855 O O . ASN A 1 523 ? 46.237 -11.101 -68.341 1.00 92.25 523 ASN A O 1
ATOM 3859 N N . VAL A 1 524 ? 45.619 -9.037 -68.954 1.00 93.06 524 VAL A N 1
ATOM 3860 C CA . VAL A 1 524 ? 46.640 -8.329 -68.173 1.00 93.06 524 VAL A CA 1
ATOM 3861 C C . VAL A 1 524 ? 45.942 -7.424 -67.162 1.00 93.06 524 VAL A C 1
ATOM 3863 O O . VAL A 1 524 ? 45.017 -6.689 -67.505 1.00 93.06 524 VAL A O 1
ATOM 3866 N N . GLY A 1 525 ? 46.353 -7.481 -65.895 1.00 94.44 525 GLY A N 1
ATOM 3867 C CA . GLY A 1 525 ? 45.858 -6.546 -64.882 1.00 94.44 525 GLY A CA 1
ATOM 3868 C C . GLY A 1 525 ? 46.475 -5.166 -65.094 1.00 94.44 525 GLY A C 1
ATOM 3869 O O . GLY A 1 525 ? 47.685 -5.070 -65.294 1.00 94.44 525 GLY A O 1
ATOM 3870 N N . SER A 1 526 ? 45.670 -4.104 -65.035 1.00 97.12 526 SER A N 1
ATOM 3871 C CA . SER A 1 526 ? 46.193 -2.735 -65.079 1.00 97.12 526 SER A CA 1
ATOM 3872 C C . SER A 1 526 ? 47.153 -2.466 -63.917 1.00 97.12 526 SER A C 1
ATOM 3874 O O . SER A 1 526 ? 47.121 -3.159 -62.893 1.00 97.12 526 SER A O 1
ATOM 3876 N N . THR A 1 527 ? 47.938 -1.391 -64.013 1.00 96.44 527 THR A N 1
ATOM 3877 C CA . THR A 1 527 ? 48.598 -0.826 -62.830 1.00 96.44 527 THR A CA 1
ATOM 3878 C C . THR A 1 527 ? 47.538 -0.528 -61.754 1.00 96.44 527 THR A C 1
ATOM 3880 O O . THR A 1 527 ? 46.504 0.076 -62.074 1.00 96.44 527 THR A O 1
ATOM 3883 N N . PRO A 1 528 ? 47.715 -0.998 -60.503 1.00 97.38 528 PRO A N 1
ATOM 3884 C CA . PRO A 1 528 ? 46.737 -0.742 -59.455 1.00 97.38 528 PRO A CA 1
ATOM 3885 C C . PRO A 1 528 ? 46.717 0.733 -59.042 1.00 97.38 528 PRO A C 1
ATOM 3887 O O . PRO A 1 528 ? 47.765 1.362 -58.907 1.00 97.38 528 PRO A O 1
ATOM 3890 N N . GLN A 1 529 ? 45.525 1.267 -58.792 1.00 98.44 529 GLN A N 1
ATOM 3891 C CA . GLN A 1 529 ? 45.325 2.523 -58.063 1.00 98.44 529 GLN A CA 1
ATOM 3892 C C . GLN A 1 529 ? 44.852 2.208 -56.645 1.00 98.44 529 GLN A C 1
ATOM 3894 O O . GLN A 1 529 ? 44.380 1.101 -56.382 1.00 98.44 529 GLN A O 1
ATOM 3899 N N . THR A 1 530 ? 44.961 3.166 -55.727 1.00 98.25 530 THR A N 1
ATOM 3900 C CA . THR A 1 530 ? 44.599 2.955 -54.323 1.00 98.25 530 THR A CA 1
ATOM 3901 C C . THR A 1 530 ? 43.698 4.050 -53.772 1.00 98.25 530 THR A C 1
ATOM 3903 O O . THR A 1 530 ? 43.690 5.186 -54.244 1.00 98.25 530 THR A O 1
ATOM 3906 N N . TYR A 1 531 ? 42.937 3.695 -52.743 1.00 98.50 531 TYR A N 1
ATOM 3907 C CA . TYR A 1 531 ? 42.245 4.618 -51.847 1.00 98.50 531 TYR A CA 1
ATOM 3908 C C . TYR A 1 531 ? 42.189 4.003 -50.446 1.00 98.50 531 TYR A C 1
ATOM 3910 O O . TYR A 1 531 ? 42.518 2.828 -50.284 1.00 98.50 531 TYR A O 1
ATOM 3918 N N . THR A 1 532 ? 41.798 4.768 -49.427 1.00 98.25 532 THR A N 1
ATOM 3919 C CA . THR A 1 532 ? 41.659 4.236 -48.066 1.00 98.25 532 THR A CA 1
ATOM 3920 C C . THR A 1 532 ? 40.209 4.150 -47.612 1.00 98.25 532 THR A C 1
ATOM 3922 O O . THR A 1 532 ? 39.352 4.920 -48.054 1.00 98.25 532 THR A O 1
ATOM 3925 N N . VAL A 1 533 ? 39.946 3.188 -46.727 1.00 98.38 533 VAL A N 1
ATOM 3926 C CA . VAL A 1 533 ? 38.657 2.943 -46.075 1.00 98.38 533 VAL A CA 1
ATOM 3927 C C . VAL A 1 533 ? 38.882 2.876 -44.570 1.00 98.38 533 VAL A C 1
ATOM 3929 O O . VAL A 1 533 ? 39.798 2.193 -44.116 1.00 98.38 533 VAL A O 1
ATOM 3932 N N . SER A 1 534 ? 38.047 3.558 -43.795 1.00 97.50 534 SER A N 1
ATOM 3933 C CA . SER A 1 534 ? 38.026 3.457 -42.334 1.00 97.50 534 SER A CA 1
ATOM 3934 C C . SER A 1 534 ? 36.598 3.546 -41.809 1.00 97.50 534 SER A C 1
ATOM 3936 O O . SER A 1 534 ? 35.687 4.011 -42.504 1.00 97.50 534 SER A O 1
ATOM 3938 N N . GLY A 1 535 ? 36.395 3.109 -40.571 1.00 96.75 535 GLY A N 1
ATOM 3939 C CA . GLY A 1 535 ? 35.122 3.294 -39.891 1.00 96.75 535 GLY A CA 1
ATOM 3940 C C . GLY A 1 535 ? 35.255 3.307 -38.377 1.00 96.75 535 GLY A C 1
ATOM 3941 O O . GLY A 1 535 ? 36.214 2.773 -37.825 1.00 96.75 535 GLY A O 1
ATOM 3942 N N . SER A 1 536 ? 34.289 3.929 -37.712 1.00 93.81 536 SER A N 1
ATOM 3943 C CA . SER A 1 536 ? 34.209 4.015 -36.253 1.00 93.81 536 SER A CA 1
ATOM 3944 C C . SER A 1 536 ? 32.784 3.762 -35.774 1.00 93.81 536 SER A C 1
ATOM 3946 O O . SER A 1 536 ? 31.819 4.051 -36.486 1.00 93.81 536 SER A O 1
ATOM 3948 N N . ASN A 1 537 ? 32.650 3.207 -34.565 1.00 92.50 537 ASN A N 1
ATOM 3949 C CA . ASN A 1 537 ? 31.369 2.845 -33.944 1.00 92.50 537 ASN A CA 1
ATOM 3950 C C . ASN A 1 537 ? 30.491 1.922 -34.814 1.00 92.50 537 ASN A C 1
ATOM 3952 O O . ASN A 1 537 ? 29.265 1.972 -34.743 1.00 92.50 537 ASN A O 1
ATOM 3956 N N . LEU A 1 538 ? 31.098 1.113 -35.685 1.00 93.25 538 LEU A N 1
ATOM 3957 C CA . LEU A 1 538 ? 30.376 0.258 -36.618 1.00 93.25 538 LEU A CA 1
ATOM 3958 C C . LEU A 1 538 ? 29.688 -0.910 -35.903 1.00 93.25 538 LEU A C 1
ATOM 3960 O O . LEU A 1 538 ? 30.259 -1.561 -35.025 1.00 93.25 538 LEU A O 1
ATOM 3964 N N . LEU A 1 539 ? 28.470 -1.229 -36.347 1.00 92.50 539 LEU A N 1
ATOM 3965 C CA . LEU A 1 539 ? 27.685 -2.354 -35.824 1.00 92.50 539 LEU A CA 1
ATOM 3966 C C . LEU A 1 539 ? 27.987 -3.677 -36.543 1.00 92.50 539 LEU A C 1
ATOM 3968 O O . LEU A 1 539 ? 27.677 -4.744 -36.017 1.00 92.50 539 LEU A O 1
ATOM 3972 N N . SER A 1 540 ? 28.599 -3.625 -37.729 1.00 96.00 540 SER A N 1
ATOM 3973 C CA . SER A 1 540 ? 29.065 -4.789 -38.489 1.00 96.00 540 SER A CA 1
ATOM 3974 C C . SER A 1 540 ? 30.390 -4.492 -39.192 1.00 96.00 540 SER A C 1
ATOM 3976 O O . SER A 1 540 ? 30.770 -3.332 -39.356 1.00 96.00 540 SER A O 1
ATOM 3978 N N . ASP A 1 541 ? 31.071 -5.532 -39.664 1.00 97.75 541 ASP A N 1
ATOM 3979 C CA . ASP A 1 541 ? 32.240 -5.388 -40.537 1.00 97.75 541 ASP A CA 1
ATOM 3980 C C . ASP A 1 541 ? 31.878 -4.612 -41.816 1.00 97.75 541 ASP A C 1
ATOM 3982 O O . ASP A 1 541 ? 30.702 -4.546 -42.198 1.00 97.75 541 ASP A O 1
ATOM 3986 N N . ILE A 1 542 ? 32.878 -4.011 -42.470 1.00 98.31 542 ILE A N 1
ATOM 3987 C CA . ILE A 1 542 ? 32.674 -3.315 -43.747 1.00 98.31 542 ILE A CA 1
ATOM 3988 C C . ILE A 1 542 ? 32.762 -4.343 -44.873 1.00 98.31 542 ILE A C 1
ATOM 3990 O O . ILE A 1 542 ? 33.817 -4.938 -45.101 1.00 98.31 542 ILE A O 1
ATOM 3994 N N . SER A 1 543 ? 31.672 -4.513 -45.613 1.00 97.75 543 SER A N 1
ATOM 3995 C CA . SER A 1 543 ? 31.658 -5.264 -46.867 1.00 97.75 543 SER A CA 1
ATOM 3996 C C . SER A 1 543 ? 32.028 -4.337 -48.019 1.00 97.75 543 SER A C 1
ATOM 3998 O O . SER A 1 543 ? 31.352 -3.329 -48.234 1.00 97.75 543 SER A O 1
ATOM 4000 N N . VAL A 1 544 ? 33.069 -4.690 -48.772 1.00 98.38 544 VAL A N 1
ATOM 4001 C CA . VAL A 1 544 ? 33.500 -3.987 -49.986 1.00 98.38 544 VAL A CA 1
ATOM 4002 C C . VAL A 1 544 ? 33.221 -4.876 -51.190 1.00 98.38 544 VAL A C 1
ATOM 4004 O O . VAL A 1 544 ? 33.666 -6.019 -51.197 1.00 98.38 544 VAL A O 1
ATOM 4007 N N . ALA A 1 545 ? 32.516 -4.381 -52.205 1.00 98.06 545 ALA A N 1
ATOM 4008 C CA . ALA A 1 545 ? 32.231 -5.143 -53.424 1.00 98.06 545 ALA A CA 1
ATOM 4009 C C . ALA A 1 545 ? 32.541 -4.322 -54.676 1.00 98.06 545 ALA A C 1
ATOM 4011 O O . ALA A 1 545 ? 32.157 -3.156 -54.766 1.00 98.06 545 ALA A O 1
ATOM 4012 N N . SER A 1 546 ? 33.229 -4.922 -55.647 1.00 97.62 546 SER A N 1
ATOM 4013 C CA . SER A 1 546 ? 33.598 -4.271 -56.907 1.00 97.62 546 SER A CA 1
ATOM 4014 C C . SER A 1 546 ? 32.748 -4.752 -58.094 1.00 97.62 546 SER A C 1
ATOM 4016 O O . SER A 1 546 ? 32.229 -5.871 -58.082 1.00 97.62 546 SER A O 1
ATOM 4018 N N . PRO A 1 547 ? 32.599 -3.934 -59.155 1.00 96.38 547 PRO A N 1
ATOM 4019 C CA . PRO A 1 547 ? 32.005 -4.384 -60.414 1.00 96.38 547 PRO A CA 1
ATOM 4020 C C . PRO A 1 547 ? 32.867 -5.460 -61.093 1.00 96.38 547 PRO A C 1
ATOM 4022 O O . PRO A 1 547 ? 34.076 -5.503 -60.897 1.00 96.38 547 PRO A O 1
ATOM 4025 N N . THR A 1 548 ? 32.269 -6.287 -61.954 1.00 88.69 548 THR A N 1
ATOM 4026 C CA . THR A 1 548 ? 32.852 -7.544 -62.476 1.00 88.69 548 THR A CA 1
ATOM 4027 C C . THR A 1 548 ? 34.254 -7.456 -63.090 1.00 88.69 548 THR A C 1
ATOM 4029 O O . THR A 1 548 ? 35.020 -8.404 -62.942 1.00 88.69 548 THR A O 1
ATOM 4032 N N . ALA A 1 549 ? 34.602 -6.360 -63.771 1.00 95.00 549 ALA A N 1
ATOM 4033 C CA . ALA A 1 549 ? 35.919 -6.174 -64.396 1.00 95.00 549 ALA A CA 1
ATOM 4034 C C . ALA A 1 549 ? 36.954 -5.489 -63.482 1.00 95.00 549 ALA A C 1
ATOM 4036 O O . ALA A 1 549 ? 38.132 -5.406 -63.826 1.00 95.00 549 ALA A O 1
ATOM 4037 N N . PHE A 1 550 ? 36.534 -4.983 -62.323 1.00 97.94 550 PHE A N 1
ATOM 4038 C CA . PHE A 1 550 ? 37.424 -4.374 -61.343 1.00 97.94 550 PHE A CA 1
ATOM 4039 C C . PHE A 1 550 ? 37.666 -5.358 -60.215 1.00 97.94 550 PHE A C 1
ATOM 4041 O O . PHE A 1 550 ? 36.725 -5.873 -59.618 1.00 97.94 550 PHE A O 1
ATOM 4048 N N . GLN A 1 551 ? 38.930 -5.583 -59.895 1.00 98.06 551 GLN A N 1
ATOM 4049 C CA . GLN A 1 551 ? 39.318 -6.428 -58.780 1.00 98.06 551 GLN A CA 1
ATOM 4050 C C . GLN A 1 551 ? 39.910 -5.566 -57.672 1.00 98.06 551 GLN A C 1
ATOM 4052 O O . GLN A 1 551 ? 40.600 -4.580 -57.943 1.00 98.06 551 GLN A O 1
ATOM 4057 N N . ILE A 1 552 ? 39.656 -5.961 -56.433 1.00 98.44 552 ILE A N 1
ATOM 4058 C CA . ILE A 1 552 ? 40.053 -5.263 -55.216 1.00 98.44 552 ILE A CA 1
ATOM 4059 C C . ILE A 1 552 ? 40.939 -6.147 -54.341 1.00 98.44 552 ILE A C 1
ATOM 4061 O O . ILE A 1 552 ? 40.864 -7.373 -54.399 1.00 98.44 552 ILE A O 1
ATOM 4065 N N . SER A 1 553 ? 41.804 -5.521 -53.547 1.00 97.94 553 SER A N 1
ATOM 4066 C CA . SER A 1 553 ? 42.776 -6.207 -52.695 1.00 97.94 553 SER A CA 1
ATOM 4067 C C . SER A 1 553 ? 43.177 -5.349 -51.490 1.00 97.94 553 SER A C 1
ATOM 4069 O O . SER A 1 553 ? 43.164 -4.121 -51.570 1.00 97.94 553 SER A O 1
ATOM 4071 N N . THR A 1 554 ? 43.562 -5.988 -50.383 1.00 96.81 554 THR A N 1
ATOM 4072 C CA . THR A 1 554 ? 44.160 -5.325 -49.207 1.00 96.81 554 THR A CA 1
ATOM 4073 C C . THR A 1 554 ? 45.684 -5.431 -49.151 1.00 96.81 554 THR A C 1
ATOM 4075 O O . THR A 1 554 ? 46.310 -4.670 -48.421 1.00 96.81 554 THR A O 1
ATOM 4078 N N . ASP A 1 555 ? 46.287 -6.377 -49.874 1.00 96.00 555 ASP A N 1
ATOM 4079 C CA . ASP A 1 555 ? 47.736 -6.640 -49.875 1.00 96.00 555 ASP A CA 1
ATOM 4080 C C . ASP A 1 555 ? 48.419 -6.209 -51.188 1.00 96.00 555 ASP A C 1
ATOM 4082 O O . ASP A 1 555 ? 49.644 -6.205 -51.284 1.00 96.00 555 ASP A O 1
ATOM 4086 N N . GLY A 1 556 ? 47.632 -5.845 -52.204 1.00 95.31 556 GLY A N 1
ATOM 4087 C CA . GLY A 1 556 ? 48.108 -5.501 -53.541 1.00 95.31 556 GLY A CA 1
ATOM 4088 C C . GLY A 1 556 ? 48.549 -6.706 -54.380 1.00 95.31 556 GLY A C 1
ATOM 4089 O O . GLY A 1 556 ? 48.978 -6.511 -55.520 1.00 95.31 556 GLY A O 1
ATOM 4090 N N . VAL A 1 557 ? 48.417 -7.930 -53.858 1.00 94.12 557 VAL A N 1
ATOM 4091 C CA . VAL A 1 557 ? 48.886 -9.187 -54.463 1.00 94.12 557 VAL A CA 1
ATOM 4092 C C . VAL A 1 557 ? 47.711 -10.113 -54.776 1.00 94.12 557 VAL A C 1
ATOM 4094 O O . VAL A 1 557 ? 47.564 -10.565 -55.913 1.00 94.12 557 VAL A O 1
ATOM 4097 N N . THR A 1 558 ? 46.847 -10.362 -53.795 1.00 95.88 558 THR A N 1
ATOM 4098 C CA . THR A 1 558 ? 45.684 -11.243 -53.899 1.00 95.88 558 THR A CA 1
ATOM 4099 C C . THR A 1 558 ? 44.447 -10.412 -54.204 1.00 95.88 558 THR A C 1
ATOM 4101 O O . THR A 1 558 ? 44.033 -9.586 -53.393 1.00 95.88 558 THR A O 1
ATOM 4104 N N . TYR A 1 559 ? 43.854 -10.626 -55.377 1.00 97.06 559 TYR A N 1
ATOM 4105 C CA . TYR A 1 559 ? 42.720 -9.843 -55.864 1.00 97.06 559 TYR A CA 1
ATOM 4106 C C . TYR A 1 559 ? 41.433 -10.669 -55.890 1.00 97.06 559 TYR A C 1
ATOM 4108 O O . TYR A 1 559 ? 41.430 -11.816 -56.335 1.00 97.06 559 TYR A O 1
ATOM 4116 N N . SER A 1 560 ? 40.334 -10.056 -55.463 1.00 96.38 560 SER A N 1
ATOM 4117 C CA . SER A 1 560 ? 38.980 -10.614 -55.474 1.00 96.38 560 SER A CA 1
ATOM 4118 C C . SER A 1 560 ? 37.979 -9.560 -55.965 1.00 96.38 560 SER A C 1
ATOM 4120 O O . SER A 1 560 ? 38.357 -8.426 -56.253 1.00 96.38 560 SER A O 1
ATOM 4122 N N . ASN A 1 561 ? 36.693 -9.911 -56.039 1.00 95.44 561 ASN A N 1
ATOM 4123 C CA . ASN A 1 561 ? 35.624 -8.936 -56.302 1.00 95.44 561 ASN A CA 1
ATOM 4124 C C . ASN A 1 561 ? 34.898 -8.491 -55.019 1.00 95.44 561 ASN A C 1
ATOM 4126 O O . ASN A 1 561 ? 33.934 -7.728 -55.066 1.00 95.44 561 ASN A O 1
ATOM 4130 N N . SER A 1 562 ? 35.347 -8.987 -53.864 1.00 96.69 562 SER A N 1
ATOM 4131 C CA . SER A 1 562 ? 34.760 -8.688 -52.562 1.00 96.69 562 SER A CA 1
ATOM 4132 C C . SER A 1 562 ? 35.794 -8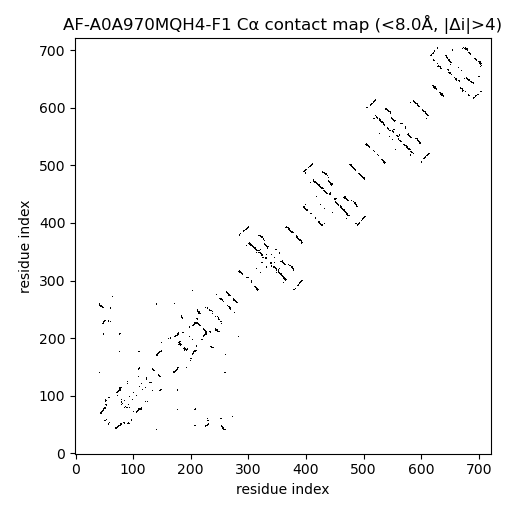.784 -51.445 1.00 96.69 562 SER A C 1
ATOM 4134 O O . SER A 1 562 ? 36.559 -9.750 -51.392 1.00 96.69 562 SER A O 1
ATOM 4136 N N . LEU A 1 563 ? 35.769 -7.831 -50.519 1.00 97.44 563 LEU A N 1
ATOM 4137 C CA . LEU A 1 563 ? 36.571 -7.838 -49.297 1.00 97.44 563 LEU A CA 1
ATOM 4138 C C . LEU A 1 563 ? 35.664 -7.653 -48.082 1.00 97.44 563 LEU A C 1
ATOM 4140 O O . LEU A 1 563 ? 34.633 -6.984 -48.154 1.00 97.44 563 LEU A O 1
ATOM 4144 N N . THR A 1 564 ? 36.099 -8.187 -46.948 1.00 97.44 564 THR A N 1
ATOM 4145 C CA . THR A 1 564 ? 35.522 -7.882 -45.639 1.00 97.44 564 THR A CA 1
ATOM 4146 C C . THR A 1 564 ? 36.606 -7.243 -44.787 1.00 97.44 564 THR A C 1
ATOM 4148 O O . THR A 1 564 ? 37.660 -7.840 -44.577 1.00 97.44 564 THR A O 1
ATOM 4151 N N . LEU A 1 565 ? 36.367 -6.017 -44.325 1.00 97.44 565 LEU A N 1
ATOM 4152 C CA . LEU A 1 565 ? 37.255 -5.330 -43.391 1.00 97.44 565 LEU A CA 1
ATOM 4153 C C . LEU A 1 565 ? 36.667 -5.477 -41.990 1.00 97.44 565 LEU A C 1
ATOM 4155 O O . LEU A 1 565 ? 35.658 -4.841 -41.664 1.00 97.44 565 LEU A O 1
ATOM 4159 N N . SER A 1 566 ? 37.278 -6.347 -41.190 1.00 97.06 566 SER A N 1
ATOM 4160 C CA . SER A 1 566 ? 36.790 -6.640 -39.846 1.00 97.06 566 SER A CA 1
ATOM 4161 C C . SER A 1 566 ? 37.046 -5.498 -38.879 1.00 97.06 566 SER A C 1
ATOM 4163 O O . SER A 1 566 ? 38.137 -4.921 -38.856 1.00 97.06 566 SER A O 1
ATOM 4165 N N . ARG A 1 567 ? 36.023 -5.188 -38.081 1.00 95.81 567 ARG A N 1
ATOM 4166 C CA . ARG A 1 567 ? 36.123 -4.213 -36.994 1.00 95.81 567 ARG A CA 1
ATOM 4167 C C . ARG A 1 567 ? 36.640 -4.872 -35.719 1.00 95.81 567 ARG A C 1
ATOM 4169 O O . ARG A 1 567 ? 36.455 -6.072 -35.518 1.00 95.81 567 ARG A O 1
ATOM 4176 N N . ASP A 1 568 ? 37.256 -4.087 -34.850 1.00 93.38 568 ASP A N 1
ATOM 4177 C CA . ASP A 1 568 ? 37.623 -4.530 -33.507 1.00 93.38 568 ASP A CA 1
ATOM 4178 C C . ASP A 1 568 ? 36.418 -4.535 -32.540 1.00 93.38 568 ASP A C 1
ATOM 4180 O O . ASP A 1 568 ? 35.291 -4.184 -32.899 1.00 93.38 568 ASP A O 1
ATOM 4184 N N . GLY A 1 569 ? 36.651 -4.913 -31.279 1.00 87.56 569 GLY A N 1
ATOM 4185 C CA . GLY A 1 569 ? 35.611 -4.939 -30.242 1.00 87.56 569 GLY A CA 1
ATOM 4186 C C . GLY A 1 569 ? 35.003 -3.571 -29.899 1.00 87.56 569 GLY A C 1
ATOM 4187 O O . GLY A 1 569 ? 33.939 -3.528 -29.289 1.00 87.56 569 GLY A O 1
ATOM 4188 N N . SER A 1 570 ? 35.637 -2.464 -30.304 1.00 86.12 570 SER A N 1
ATOM 4189 C CA . SER A 1 570 ? 35.106 -1.101 -30.161 1.00 86.12 570 SER A CA 1
ATOM 4190 C C . SER A 1 570 ? 34.248 -0.661 -31.355 1.00 86.12 570 SER A C 1
ATOM 4192 O O . SER A 1 570 ? 33.657 0.418 -31.337 1.00 86.12 570 SER A O 1
ATOM 4194 N N . GLY A 1 571 ? 34.166 -1.487 -32.403 1.00 90.69 571 GLY A N 1
ATOM 4195 C CA . GLY A 1 571 ? 33.501 -1.142 -33.655 1.00 90.69 571 GLY A CA 1
ATOM 4196 C C . GLY A 1 571 ? 34.369 -0.304 -34.599 1.00 90.69 571 GLY A C 1
ATOM 4197 O O . GLY A 1 571 ? 33.835 0.342 -35.501 1.00 90.69 571 GLY A O 1
ATOM 4198 N N . THR A 1 572 ? 35.690 -0.297 -34.415 1.00 96.00 572 THR A N 1
ATOM 4199 C CA . THR A 1 572 ? 36.625 0.472 -35.243 1.00 96.00 572 THR A CA 1
ATOM 4200 C C . THR A 1 572 ? 37.233 -0.400 -36.338 1.00 96.00 572 THR A C 1
ATOM 4202 O O . THR A 1 572 ? 37.694 -1.511 -36.086 1.00 96.00 572 THR A O 1
ATOM 4205 N N . VAL A 1 573 ? 37.269 0.121 -37.565 1.00 97.25 573 VAL A N 1
ATOM 4206 C CA . VAL A 1 573 ? 38.126 -0.374 -38.647 1.00 97.25 573 VAL A CA 1
ATOM 4207 C C . VAL A 1 573 ? 39.183 0.692 -38.886 1.00 97.25 573 VAL A C 1
ATOM 4209 O O . VAL A 1 573 ? 38.886 1.745 -39.460 1.00 97.25 573 VAL A O 1
ATOM 4212 N N . GLU A 1 574 ? 40.413 0.430 -38.437 1.00 96.00 574 GLU A N 1
ATOM 4213 C CA . GLU A 1 574 ? 41.540 1.315 -38.734 1.00 96.00 574 GLU A CA 1
ATOM 4214 C C . GLU A 1 574 ? 41.707 1.507 -40.240 1.00 96.00 574 GLU A C 1
ATOM 4216 O O . GLU A 1 574 ? 41.400 0.611 -41.026 1.00 96.00 574 GLU A O 1
ATOM 4221 N N . THR A 1 575 ? 42.224 2.668 -40.636 1.00 96.94 575 THR A N 1
ATOM 4222 C CA . THR A 1 575 ? 42.432 3.037 -42.037 1.00 96.94 575 THR A CA 1
ATOM 4223 C C . THR A 1 575 ? 43.174 1.944 -42.807 1.00 96.94 575 THR A C 1
ATOM 4225 O O . THR A 1 575 ? 44.356 1.693 -42.578 1.00 96.94 575 THR A O 1
ATOM 4228 N N . ARG A 1 576 ? 42.481 1.308 -43.757 1.00 96.56 576 ARG A N 1
ATOM 4229 C CA . ARG A 1 576 ? 43.031 0.291 -44.659 1.00 96.56 576 ARG A CA 1
ATOM 4230 C C . ARG A 1 576 ? 43.166 0.842 -46.065 1.00 96.56 576 ARG A C 1
ATOM 4232 O O . ARG A 1 576 ? 42.242 1.472 -46.574 1.00 96.56 576 ARG A O 1
ATOM 4239 N N . THR A 1 577 ? 44.289 0.555 -46.707 1.00 97.94 577 THR A N 1
ATOM 4240 C CA . THR A 1 577 ? 44.474 0.800 -48.139 1.00 97.94 577 THR A CA 1
ATOM 4241 C C . THR A 1 577 ? 43.789 -0.299 -48.943 1.00 97.94 577 THR A C 1
ATOM 4243 O O . THR A 1 577 ? 44.003 -1.482 -48.686 1.00 97.94 577 THR A O 1
ATOM 4246 N N . ILE A 1 578 ? 42.991 0.098 -49.931 1.00 98.50 578 ILE A N 1
ATOM 4247 C CA . ILE A 1 578 ? 42.375 -0.782 -50.919 1.00 98.50 578 ILE A CA 1
ATOM 4248 C C . ILE A 1 578 ? 43.062 -0.551 -52.258 1.00 98.50 578 ILE A C 1
ATOM 4250 O O . ILE A 1 578 ? 43.091 0.570 -52.766 1.00 98.50 578 ILE A O 1
ATOM 4254 N N . TYR A 1 579 ? 43.604 -1.622 -52.824 1.00 98.50 579 TYR A N 1
ATOM 4255 C CA . TYR A 1 579 ? 44.181 -1.661 -54.160 1.00 98.50 579 TYR A CA 1
ATOM 4256 C C . TYR A 1 579 ? 43.102 -2.065 -55.151 1.00 98.50 579 TYR A C 1
ATOM 4258 O O . TYR A 1 579 ? 42.390 -3.039 -54.926 1.00 98.50 579 TYR A O 1
ATOM 4266 N N . VAL A 1 580 ? 43.000 -1.338 -56.258 1.00 98.56 580 VAL A N 1
ATOM 4267 C CA . VAL A 1 580 ? 42.028 -1.578 -57.324 1.00 98.56 580 VAL A CA 1
ATOM 4268 C C . VAL A 1 580 ? 42.766 -1.721 -58.637 1.00 98.56 580 VAL A C 1
ATOM 4270 O O . VAL A 1 580 ? 43.580 -0.865 -58.980 1.00 98.56 580 VAL A O 1
ATOM 4273 N N . ARG A 1 581 ? 42.446 -2.757 -59.407 1.00 98.19 581 ARG A N 1
ATOM 4274 C CA . ARG A 1 581 ? 42.917 -2.896 -60.789 1.00 98.19 581 ARG A CA 1
ATOM 4275 C C . ARG A 1 581 ? 41.784 -3.289 -61.726 1.00 98.19 581 ARG A C 1
ATOM 4277 O O . ARG A 1 581 ? 40.830 -3.946 -61.312 1.00 98.19 581 ARG A O 1
ATOM 4284 N N . LEU A 1 582 ? 41.921 -2.924 -62.995 1.00 98.00 582 LEU A N 1
ATOM 4285 C CA . LEU A 1 582 ? 41.073 -3.405 -64.081 1.00 98.00 582 LEU A CA 1
ATOM 4286 C C . LEU A 1 582 ? 41.675 -4.698 -64.645 1.00 98.00 582 LEU A C 1
ATOM 4288 O O . LEU A 1 582 ? 42.856 -4.732 -64.989 1.00 98.00 582 LEU A O 1
ATOM 4292 N N . PHE A 1 583 ? 40.872 -5.752 -64.747 1.00 96.25 583 PHE A N 1
ATOM 4293 C CA . PHE A 1 583 ? 41.247 -7.017 -65.376 1.00 96.25 583 PHE A CA 1
ATOM 4294 C C . PHE A 1 583 ? 40.030 -7.606 -66.089 1.00 96.25 583 PHE A C 1
ATOM 4296 O O . PHE A 1 583 ? 38.979 -7.798 -65.482 1.00 96.25 583 PHE A O 1
ATOM 4303 N N . SER A 1 584 ? 40.169 -7.921 -67.377 1.00 94.62 584 SER A N 1
ATOM 4304 C CA . SER A 1 584 ? 39.123 -8.618 -68.124 1.00 94.62 584 SER A CA 1
ATOM 4305 C C . SER A 1 584 ? 39.704 -9.512 -69.213 1.00 94.62 584 SER A C 1
ATOM 4307 O O . SER A 1 584 ? 40.764 -9.237 -69.781 1.00 94.62 584 SER A O 1
ATOM 4309 N N . THR A 1 585 ? 38.962 -10.569 -69.529 1.00 93.88 585 THR A N 1
ATOM 4310 C CA . THR A 1 585 ? 39.205 -11.470 -70.660 1.00 93.88 585 THR A CA 1
ATOM 4311 C C . THR A 1 585 ? 38.630 -10.929 -71.974 1.00 93.88 585 THR A C 1
ATOM 4313 O O . THR A 1 585 ? 38.851 -11.515 -73.030 1.00 93.88 585 THR A O 1
ATOM 4316 N N . THR A 1 586 ? 37.880 -9.823 -71.933 1.00 92.56 586 THR A N 1
ATOM 4317 C CA . THR A 1 586 ? 37.201 -9.246 -73.100 1.00 92.56 586 THR A CA 1
ATOM 4318 C C . THR A 1 586 ? 37.544 -7.770 -73.248 1.00 92.56 586 THR A C 1
ATOM 4320 O O . THR A 1 586 ? 37.417 -6.992 -72.297 1.00 92.56 586 THR A O 1
ATOM 4323 N N . ALA A 1 587 ? 37.945 -7.380 -74.460 1.00 91.88 587 ALA A N 1
ATOM 4324 C CA . ALA A 1 587 ? 38.192 -5.987 -74.800 1.00 91.88 587 ALA A CA 1
ATOM 4325 C C . ALA A 1 587 ? 36.871 -5.202 -74.785 1.00 91.88 587 ALA A C 1
ATOM 4327 O O . ALA A 1 587 ? 35.938 -5.548 -75.506 1.00 91.88 587 ALA A O 1
ATOM 4328 N N . SER A 1 588 ? 36.780 -4.185 -73.931 1.00 95.19 588 SER A N 1
ATOM 4329 C CA . SER A 1 588 ? 35.602 -3.327 -73.771 1.00 95.19 588 SER A CA 1
ATOM 4330 C C . SER A 1 588 ? 35.954 -2.098 -72.928 1.00 95.19 588 SER A C 1
ATOM 4332 O O . SER A 1 588 ? 37.033 -2.012 -72.337 1.00 95.19 588 SER A O 1
ATOM 4334 N N . ILE A 1 589 ? 35.015 -1.162 -72.841 1.00 95.69 589 ILE A N 1
ATOM 4335 C CA . ILE A 1 589 ? 34.986 -0.118 -71.817 1.00 95.69 589 ILE A CA 1
ATOM 4336 C C . ILE A 1 589 ? 34.173 -0.650 -70.632 1.00 95.69 589 ILE A C 1
ATOM 4338 O O . ILE A 1 589 ? 33.106 -1.235 -70.823 1.00 95.69 589 ILE A O 1
ATOM 4342 N N . TYR A 1 590 ? 34.680 -0.456 -69.417 1.00 96.94 590 TYR A N 1
ATOM 4343 C CA . TYR A 1 590 ? 34.039 -0.866 -68.170 1.00 96.94 590 TYR A CA 1
ATOM 4344 C C . TYR A 1 590 ? 33.867 0.336 -67.248 1.00 96.94 590 TYR A C 1
ATOM 4346 O O . TYR A 1 590 ? 34.748 1.190 -67.152 1.00 96.94 590 TYR A O 1
ATOM 4354 N N . SER A 1 591 ? 32.746 0.390 -66.537 1.00 97.12 591 SER A N 1
ATOM 4355 C CA . SER A 1 591 ? 32.478 1.392 -65.507 1.00 97.12 591 SER A CA 1
ATOM 4356 C C . SER A 1 591 ? 31.570 0.825 -64.418 1.00 97.12 591 SER A C 1
ATOM 4358 O O . SER A 1 591 ? 30.921 -0.205 -64.600 1.00 97.12 591 SER A O 1
ATOM 4360 N N . GLY A 1 592 ? 31.558 1.475 -63.258 1.00 97.25 592 GLY A N 1
ATOM 4361 C CA . GLY A 1 592 ? 30.703 1.108 -62.135 1.00 97.25 592 GLY A CA 1
ATOM 4362 C C . GLY A 1 592 ? 31.175 1.745 -60.834 1.00 97.25 592 GLY A C 1
ATOM 4363 O O . GLY A 1 592 ? 31.974 2.681 -60.847 1.00 97.25 592 GLY A O 1
ATOM 4364 N N . SER A 1 593 ? 30.703 1.212 -59.710 1.00 97.75 593 SER A N 1
ATOM 4365 C CA . SER A 1 593 ? 31.059 1.697 -58.376 1.00 97.75 593 SER A CA 1
ATOM 4366 C C . SER A 1 593 ? 31.482 0.549 -57.477 1.00 97.75 593 SER A C 1
ATOM 4368 O O . SER A 1 593 ? 30.797 -0.468 -57.414 1.00 97.75 593 SER A O 1
ATOM 4370 N N . ILE A 1 594 ? 32.577 0.742 -56.747 1.00 98.56 594 ILE A N 1
ATOM 4371 C CA . ILE A 1 594 ? 32.942 -0.108 -55.618 1.00 98.56 594 ILE A CA 1
ATOM 4372 C C . ILE A 1 594 ? 32.102 0.336 -54.418 1.00 98.56 594 ILE A C 1
ATOM 4374 O O . ILE A 1 594 ? 32.167 1.502 -54.016 1.00 98.56 594 ILE A O 1
ATOM 4378 N N . THR A 1 595 ? 31.294 -0.564 -53.869 1.00 98.25 595 THR A N 1
ATOM 4379 C CA . THR A 1 595 ? 30.368 -0.280 -52.766 1.00 98.25 595 THR A CA 1
ATOM 4380 C C . THR A 1 595 ? 30.985 -0.657 -51.424 1.00 98.25 595 THR A C 1
ATOM 4382 O O . THR A 1 595 ? 31.709 -1.642 -51.330 1.00 98.25 595 THR A O 1
ATOM 4385 N N . HIS A 1 596 ? 30.700 0.133 -50.387 1.00 98.44 596 HIS A N 1
ATOM 4386 C CA . HIS A 1 596 ? 31.160 -0.072 -49.012 1.00 98.44 596 HIS A CA 1
ATOM 4387 C C . HIS A 1 596 ? 29.957 0.016 -48.082 1.00 98.44 596 HIS A C 1
ATOM 4389 O O . HIS A 1 596 ? 29.343 1.082 -47.981 1.00 98.44 596 HIS A O 1
ATOM 4395 N N . ALA A 1 597 ? 29.617 -1.082 -47.417 1.00 97.44 597 ALA A N 1
ATOM 4396 C CA . ALA A 1 597 ? 28.437 -1.173 -46.566 1.00 97.44 597 ALA A CA 1
ATOM 4397 C C . ALA A 1 597 ? 28.786 -1.707 -45.172 1.00 97.44 597 ALA A C 1
ATOM 4399 O O . ALA A 1 597 ? 29.591 -2.625 -45.036 1.00 97.44 597 ALA A O 1
ATOM 4400 N N . SER A 1 598 ? 28.148 -1.140 -44.150 1.00 96.94 598 SER A N 1
ATOM 4401 C CA . SER A 1 598 ? 28.130 -1.635 -42.771 1.00 96.94 598 SER A CA 1
ATOM 4402 C C . SER A 1 598 ? 26.768 -1.290 -42.154 1.00 96.94 598 SER A C 1
ATOM 4404 O O . SER A 1 598 ? 26.120 -0.323 -42.563 1.00 96.94 598 SER A O 1
ATOM 4406 N N . THR A 1 599 ? 26.287 -2.097 -41.212 1.00 92.62 599 THR A N 1
ATOM 4407 C CA . THR A 1 599 ? 24.978 -1.913 -40.575 1.00 92.62 599 THR A CA 1
ATOM 4408 C C . THR A 1 599 ? 24.916 -0.584 -39.818 1.00 92.62 599 THR A C 1
ATOM 4410 O O . THR A 1 599 ? 25.801 -0.268 -39.026 1.00 92.62 599 THR A O 1
ATOM 4413 N N . GLY A 1 600 ? 23.838 0.179 -40.018 1.00 87.50 600 GLY A N 1
ATOM 4414 C CA . GLY A 1 600 ? 23.594 1.435 -39.297 1.00 87.50 600 GLY A CA 1
ATOM 4415 C C . GLY A 1 600 ? 24.314 2.666 -39.861 1.00 87.50 600 GLY A C 1
ATOM 4416 O O . GLY A 1 600 ? 24.227 3.730 -39.258 1.00 87.50 600 GLY A O 1
ATOM 4417 N N . VAL A 1 601 ? 24.983 2.555 -41.015 1.00 92.94 601 VAL A N 1
ATOM 4418 C CA . VAL A 1 601 ? 25.606 3.683 -41.727 1.00 92.94 601 VAL A CA 1
ATOM 4419 C C . VAL A 1 601 ? 25.237 3.668 -43.213 1.00 92.94 601 VAL A C 1
ATOM 4421 O O . VAL A 1 601 ? 25.057 2.613 -43.817 1.00 92.94 601 VAL A O 1
ATOM 4424 N N . ALA A 1 602 ? 25.104 4.849 -43.821 1.00 93.50 602 ALA A N 1
ATOM 4425 C CA . ALA A 1 602 ? 24.828 4.968 -45.251 1.00 93.50 602 ALA A CA 1
ATOM 4426 C C . ALA A 1 602 ? 25.991 4.415 -46.097 1.00 93.50 602 ALA A C 1
ATOM 4428 O O . ALA A 1 602 ? 27.158 4.721 -45.840 1.00 93.50 602 ALA A O 1
ATOM 4429 N N . GLN A 1 603 ? 25.663 3.642 -47.137 1.00 95.94 603 GLN A N 1
ATOM 4430 C CA . GLN A 1 603 ? 26.644 3.056 -48.055 1.00 95.94 603 GLN A CA 1
ATOM 4431 C C . GLN A 1 603 ? 27.508 4.140 -48.726 1.00 95.94 603 GLN A C 1
ATOM 4433 O O . GLN A 1 603 ? 26.999 5.179 -49.157 1.00 95.94 603 GLN A O 1
ATOM 4438 N N . LYS A 1 604 ? 28.813 3.880 -48.867 1.00 97.88 604 LYS A N 1
ATOM 4439 C CA . LYS A 1 604 ? 29.749 4.730 -49.623 1.00 97.88 604 LYS A CA 1
ATOM 4440 C C . LYS A 1 604 ? 30.158 4.063 -50.932 1.00 97.88 604 LYS A C 1
ATOM 4442 O O . LYS A 1 604 ? 30.417 2.863 -50.972 1.00 97.88 604 LYS A O 1
ATOM 4447 N N . ASN A 1 605 ? 30.254 4.857 -51.995 1.00 97.75 605 ASN A N 1
ATOM 4448 C CA . ASN A 1 605 ? 30.589 4.383 -53.335 1.00 97.75 605 ASN A CA 1
ATOM 4449 C C . ASN A 1 605 ? 31.853 5.081 -53.848 1.00 97.75 605 ASN A C 1
ATOM 4451 O O . ASN A 1 605 ? 31.962 6.302 -53.741 1.00 97.75 605 ASN A O 1
ATOM 4455 N N . VAL A 1 606 ? 32.763 4.310 -54.448 1.00 98.50 606 VAL A N 1
ATOM 4456 C CA . VAL A 1 606 ? 33.925 4.820 -55.188 1.00 98.50 606 VAL A CA 1
ATOM 4457 C C . VAL A 1 606 ? 33.754 4.473 -56.662 1.00 98.50 606 VAL A C 1
ATOM 4459 O O . VAL A 1 606 ? 33.747 3.300 -57.031 1.00 98.50 606 VAL A O 1
ATOM 4462 N N . SER A 1 607 ? 33.590 5.491 -57.503 1.00 98.25 607 SER A N 1
ATOM 4463 C CA . SER A 1 607 ? 33.361 5.315 -58.941 1.00 98.25 607 SER A CA 1
ATOM 4464 C C . SER A 1 607 ? 34.642 4.881 -59.656 1.00 98.25 607 SER A C 1
ATOM 4466 O O . SER A 1 607 ? 35.715 5.432 -59.408 1.00 98.25 607 SER A O 1
ATOM 4468 N N . VAL A 1 608 ? 34.528 3.928 -60.577 1.00 98.31 608 VAL A N 1
ATOM 4469 C CA . VAL A 1 608 ? 35.640 3.383 -61.365 1.00 98.31 608 VAL A CA 1
ATOM 4470 C C . VAL A 1 608 ? 35.271 3.309 -62.845 1.00 98.31 608 VAL A C 1
ATOM 4472 O O . VAL A 1 608 ? 34.118 3.071 -63.206 1.00 98.31 608 VAL A O 1
ATOM 4475 N N . SER A 1 609 ? 36.253 3.529 -63.717 1.00 97.75 609 SER A N 1
ATOM 4476 C CA . SER A 1 609 ? 36.099 3.424 -65.172 1.00 97.75 609 SER A CA 1
ATOM 4477 C C . SER A 1 609 ? 37.406 2.987 -65.824 1.00 97.75 609 SER A C 1
ATOM 4479 O O . SER A 1 609 ? 38.474 3.176 -65.248 1.00 97.75 609 SER A O 1
ATOM 4481 N N . GLY A 1 610 ? 37.352 2.379 -67.004 1.00 97.06 610 GLY A N 1
ATOM 4482 C CA . GLY A 1 610 ? 38.558 2.062 -67.752 1.00 97.06 610 GLY A CA 1
ATOM 4483 C C . GLY A 1 610 ? 38.319 1.287 -69.036 1.00 97.06 610 GLY A C 1
ATOM 4484 O O . GLY A 1 610 ? 37.194 0.898 -69.349 1.00 97.06 610 GLY A O 1
ATOM 4485 N N . ILE A 1 611 ? 39.396 1.071 -69.786 1.00 96.12 611 ILE A N 1
ATOM 4486 C CA . ILE A 1 611 ? 39.378 0.398 -71.086 1.00 96.12 611 ILE A CA 1
ATOM 4487 C C . ILE A 1 611 ? 40.306 -0.817 -71.095 1.00 96.12 611 ILE A C 1
ATOM 4489 O O . ILE A 1 611 ? 41.454 -0.748 -70.658 1.00 96.12 611 ILE A O 1
ATOM 4493 N N . VAL A 1 612 ? 39.808 -1.931 -71.626 1.00 95.94 612 VAL A N 1
ATOM 4494 C CA . VAL A 1 612 ? 40.606 -3.116 -71.950 1.00 95.94 612 VAL A CA 1
ATOM 4495 C C . VAL A 1 612 ? 40.714 -3.210 -73.468 1.00 95.94 612 VAL A C 1
ATOM 4497 O O . VAL A 1 612 ? 39.695 -3.329 -74.146 1.00 95.94 612 VAL A O 1
ATOM 4500 N N . THR A 1 613 ? 41.926 -3.143 -74.015 1.00 91.81 613 THR A N 1
ATOM 4501 C CA . THR A 1 613 ? 42.181 -3.267 -75.460 1.00 91.81 613 THR A CA 1
ATOM 4502 C C . THR A 1 613 ? 42.565 -4.698 -75.842 1.00 91.81 613 THR A C 1
ATOM 4504 O O . THR A 1 613 ? 43.023 -5.485 -75.012 1.00 91.81 613 THR A O 1
ATOM 4507 N N . ALA A 1 614 ? 42.349 -5.075 -77.105 1.00 86.62 614 ALA A N 1
ATOM 4508 C CA . ALA A 1 614 ? 42.709 -6.405 -77.589 1.00 86.62 614 ALA A CA 1
ATOM 4509 C C . ALA A 1 614 ? 44.232 -6.624 -77.527 1.00 86.62 614 ALA A C 1
ATOM 4511 O O . ALA A 1 614 ? 45.010 -5.730 -77.862 1.00 86.62 614 ALA A O 1
ATOM 4512 N N . ALA A 1 615 ? 44.656 -7.821 -77.114 1.00 80.00 615 ALA A N 1
ATOM 4513 C CA . ALA A 1 615 ? 46.056 -8.215 -77.216 1.00 80.00 615 ALA A CA 1
ATOM 4514 C C . ALA A 1 615 ? 46.453 -8.347 -78.696 1.00 80.00 615 ALA A C 1
ATOM 4516 O O . ALA A 1 615 ? 45.660 -8.812 -79.516 1.00 80.00 615 ALA A O 1
ATOM 4517 N N . THR A 1 616 ? 47.684 -7.957 -79.027 1.00 82.06 616 THR A N 1
ATOM 4518 C CA . THR A 1 616 ? 48.248 -8.154 -80.367 1.00 82.06 616 THR A CA 1
ATOM 4519 C C . THR A 1 616 ? 49.339 -9.219 -80.331 1.00 82.06 616 THR A C 1
ATOM 4521 O O . THR A 1 616 ? 50.052 -9.358 -79.338 1.00 82.06 616 THR A O 1
ATOM 4524 N N . THR A 1 617 ? 49.456 -10.002 -81.399 1.00 84.75 617 THR A N 1
ATOM 4525 C CA . THR A 1 617 ? 50.476 -11.040 -81.560 1.00 84.75 617 THR A CA 1
ATOM 4526 C C . THR A 1 617 ? 51.634 -10.500 -82.407 1.00 84.75 617 THR A C 1
ATOM 4528 O O . THR A 1 617 ? 51.408 -10.097 -83.548 1.00 84.75 617 THR A O 1
ATOM 4531 N N . PRO A 1 618 ? 52.879 -10.474 -81.906 1.00 87.94 618 PRO A N 1
ATOM 4532 C CA . PRO A 1 618 ? 54.000 -9.975 -82.693 1.00 87.94 618 PRO A CA 1
ATOM 4533 C C . PRO A 1 618 ? 54.310 -10.901 -83.880 1.00 87.94 618 PRO A C 1
ATOM 4535 O O . PRO A 1 618 ? 54.257 -12.128 -83.757 1.00 87.94 618 PRO A O 1
ATOM 4538 N N . LEU A 1 619 ? 54.677 -10.318 -85.023 1.00 91.06 619 LEU A N 1
ATOM 4539 C CA . LEU A 1 619 ? 55.309 -11.052 -86.116 1.00 91.06 619 LEU A CA 1
ATOM 4540 C C . LEU A 1 619 ? 56.688 -11.546 -85.668 1.00 91.06 619 LEU A C 1
ATOM 4542 O O . LEU A 1 619 ? 57.456 -10.805 -85.057 1.00 91.06 619 LEU A O 1
ATOM 4546 N N . THR A 1 620 ? 57.012 -12.791 -86.004 1.00 92.75 620 THR A N 1
ATOM 4547 C CA . THR A 1 620 ? 58.284 -13.434 -85.635 1.00 92.75 620 THR A CA 1
ATOM 4548 C C . THR A 1 620 ? 59.234 -13.566 -86.820 1.00 92.75 620 THR A C 1
ATOM 4550 O O . THR A 1 620 ? 60.439 -13.397 -86.651 1.00 92.75 620 THR A O 1
ATOM 4553 N N . SER A 1 621 ? 58.723 -13.801 -88.032 1.00 93.94 621 SER A N 1
ATOM 4554 C CA . SER A 1 621 ? 59.540 -13.791 -89.248 1.00 93.94 621 SER A CA 1
ATOM 4555 C C . SER A 1 621 ? 58.717 -13.577 -90.520 1.00 93.94 621 SER A C 1
ATOM 4557 O O . SER A 1 621 ? 57.495 -13.744 -90.536 1.00 93.94 621 SER A O 1
ATOM 4559 N N . VAL A 1 622 ? 59.423 -13.209 -91.592 1.00 96.56 622 VAL A N 1
ATOM 4560 C CA . VAL A 1 622 ? 58.940 -13.231 -92.975 1.00 96.56 622 VAL A CA 1
ATOM 4561 C C . VAL A 1 622 ? 59.990 -13.928 -93.843 1.00 96.56 622 VAL A C 1
ATOM 4563 O O . VAL A 1 622 ? 61.179 -13.641 -93.718 1.00 96.56 622 VAL A O 1
ATOM 4566 N N . SER A 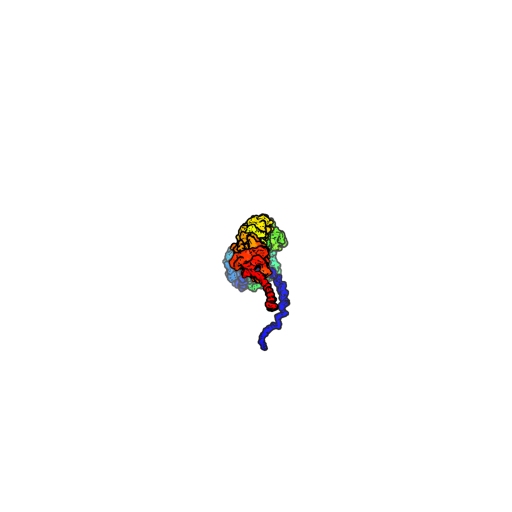1 623 ? 59.584 -14.855 -94.706 1.00 94.69 623 SER A N 1
ATOM 4567 C CA . SER A 1 623 ? 60.466 -15.538 -95.664 1.00 94.69 623 SER A CA 1
ATOM 4568 C C . SER A 1 623 ? 60.020 -15.285 -97.101 1.00 94.69 623 SER A C 1
ATOM 4570 O O . SER A 1 623 ? 58.851 -14.985 -97.341 1.00 94.69 623 SER A O 1
ATOM 4572 N N . ILE A 1 624 ? 60.953 -15.389 -98.052 1.00 96.31 624 ILE A N 1
ATOM 4573 C CA . ILE A 1 624 ? 60.686 -15.280 -99.493 1.00 96.31 624 ILE A CA 1
ATOM 4574 C C . ILE A 1 624 ? 60.806 -16.667 -100.133 1.00 96.31 624 ILE A C 1
ATOM 4576 O O . ILE A 1 624 ? 61.731 -17.417 -99.827 1.00 96.31 624 ILE A O 1
ATOM 4580 N N . SER A 1 625 ? 59.901 -16.977 -101.059 1.00 93.94 625 SER A N 1
ATOM 4581 C CA . SER A 1 625 ? 59.977 -18.120 -101.976 1.00 93.94 625 SER A CA 1
ATOM 4582 C C . SER A 1 625 ? 59.817 -17.664 -103.432 1.00 93.94 625 SER A C 1
ATOM 4584 O O . SER A 1 625 ? 59.302 -16.575 -103.688 1.00 93.94 625 SER A O 1
ATOM 4586 N N . GLY A 1 626 ? 60.268 -18.490 -104.378 1.00 92.75 626 GLY A N 1
ATOM 4587 C CA . GLY A 1 626 ? 60.313 -18.178 -105.810 1.00 92.75 626 GLY A CA 1
ATOM 4588 C C . GLY A 1 626 ? 61.745 -18.117 -106.346 1.00 92.75 626 GLY A C 1
ATOM 4589 O O . GLY A 1 626 ? 62.715 -18.183 -105.592 1.00 92.75 626 GLY A O 1
ATOM 4590 N N . THR A 1 627 ? 61.882 -18.022 -107.665 1.00 91.12 627 THR A N 1
ATOM 4591 C CA . THR A 1 627 ? 63.180 -17.934 -108.349 1.00 91.12 627 THR A CA 1
ATOM 4592 C C . THR A 1 627 ? 63.519 -16.478 -108.666 1.00 91.12 627 THR A C 1
ATOM 4594 O O . THR A 1 627 ? 62.666 -15.788 -109.231 1.00 91.12 627 THR A O 1
ATOM 4597 N N . PRO A 1 628 ? 64.737 -15.990 -108.357 1.00 92.50 628 PRO A N 1
ATOM 4598 C CA . PRO A 1 628 ? 65.145 -14.620 -108.648 1.00 92.50 628 PRO A CA 1
ATOM 4599 C C . PRO A 1 628 ? 65.456 -14.451 -110.143 1.00 92.50 628 PRO A C 1
ATOM 4601 O O . PRO A 1 628 ? 66.609 -14.328 -110.544 1.00 92.50 628 PRO A O 1
ATOM 4604 N N . THR A 1 629 ? 64.427 -14.474 -110.985 1.00 92.50 629 THR A N 1
ATOM 4605 C CA . THR A 1 629 ? 64.539 -14.334 -112.441 1.00 92.50 629 THR A CA 1
ATOM 4606 C C . THR A 1 629 ? 63.549 -13.286 -112.937 1.00 92.50 629 THR A C 1
ATOM 4608 O O . THR A 1 629 ? 62.415 -13.249 -112.457 1.00 92.50 629 THR A O 1
ATOM 4611 N N . VAL A 1 630 ? 63.952 -12.437 -113.886 1.00 92.38 630 VAL A N 1
ATOM 4612 C CA . VAL A 1 630 ? 63.067 -11.428 -114.494 1.00 92.38 630 VAL A CA 1
ATOM 4613 C C . VAL A 1 630 ? 61.782 -12.095 -115.007 1.00 92.38 630 VAL A C 1
ATOM 4615 O O . VAL A 1 630 ? 61.817 -13.142 -115.648 1.00 92.38 630 VAL A O 1
ATOM 4618 N N . GLY A 1 631 ? 60.632 -11.507 -114.678 1.00 90.62 631 GLY A N 1
ATOM 4619 C CA . GLY A 1 631 ? 59.297 -12.015 -114.997 1.00 90.62 631 GLY A CA 1
ATOM 4620 C C . GLY A 1 631 ? 58.728 -13.035 -114.001 1.00 90.62 631 GLY A C 1
ATOM 4621 O O . GLY A 1 631 ? 57.534 -13.320 -114.067 1.00 90.62 631 GLY A O 1
ATOM 4622 N N . GLN A 1 632 ? 59.524 -13.568 -113.065 1.00 94.69 632 GLN A N 1
ATOM 4623 C CA . GLN A 1 632 ? 59.044 -14.502 -112.037 1.00 94.69 632 GLN A CA 1
ATOM 4624 C C . GLN A 1 632 ? 58.486 -13.777 -110.808 1.00 94.69 632 GLN A C 1
ATOM 4626 O O . GLN A 1 632 ? 58.870 -12.650 -110.492 1.00 94.69 632 GLN A O 1
ATOM 4631 N N . THR A 1 633 ? 57.572 -14.443 -110.098 1.00 95.56 633 THR A N 1
ATOM 4632 C CA . THR A 1 633 ? 56.938 -13.909 -108.885 1.00 95.56 633 THR A CA 1
ATOM 4633 C C . THR A 1 633 ? 57.633 -14.433 -107.633 1.00 95.56 633 THR A C 1
ATOM 4635 O O . THR A 1 633 ? 57.728 -15.642 -107.426 1.00 95.56 633 THR A O 1
ATOM 4638 N N . LEU A 1 634 ? 58.068 -13.523 -106.767 1.00 96.94 634 LEU A N 1
ATOM 4639 C CA . LEU A 1 634 ? 58.469 -13.822 -105.398 1.00 96.94 634 LEU A CA 1
ATOM 4640 C C . LEU A 1 634 ? 57.253 -13.737 -104.474 1.00 96.94 634 LEU A C 1
ATOM 4642 O O . LEU A 1 634 ? 56.439 -12.828 -104.614 1.00 96.94 634 LEU A O 1
ATOM 4646 N N . SER A 1 635 ? 57.135 -14.661 -103.521 1.00 96.25 635 SER A N 1
ATOM 4647 C CA . SER A 1 635 ? 56.018 -14.727 -102.565 1.00 96.25 635 SER A CA 1
ATOM 4648 C C . SER A 1 635 ? 56.513 -14.748 -101.126 1.00 96.25 635 SER A C 1
ATOM 4650 O O . SER A 1 635 ? 57.519 -15.395 -100.829 1.00 96.25 635 SER A O 1
ATOM 4652 N N . THR A 1 636 ? 55.797 -14.076 -100.224 1.00 96.50 636 THR A N 1
ATOM 4653 C CA . THR A 1 636 ? 56.129 -14.041 -98.794 1.00 96.50 636 THR A CA 1
ATOM 4654 C C . THR A 1 636 ? 55.364 -15.078 -97.978 1.00 96.50 636 THR A C 1
ATOM 4656 O O . THR A 1 636 ? 54.199 -15.345 -98.258 1.00 96.50 636 THR A O 1
ATOM 4659 N N . THR A 1 637 ? 55.962 -15.592 -96.905 1.00 96.00 637 THR A N 1
ATOM 4660 C CA . THR A 1 637 ? 55.257 -16.331 -95.840 1.00 96.00 637 THR A CA 1
ATOM 4661 C C . THR A 1 637 ? 55.583 -15.715 -94.481 1.00 96.00 637 THR A C 1
ATOM 4663 O O . THR A 1 637 ? 56.748 -15.435 -94.206 1.00 96.00 637 THR A O 1
ATOM 4666 N N . LEU A 1 638 ? 54.566 -15.493 -93.641 1.00 96.06 638 LEU A N 1
ATOM 4667 C CA . LEU A 1 638 ? 54.706 -14.922 -92.296 1.00 96.06 638 LEU A CA 1
ATOM 4668 C C . LEU A 1 638 ? 54.607 -15.983 -91.202 1.00 96.06 638 LEU A C 1
ATOM 4670 O O . LEU A 1 638 ? 53.859 -16.953 -91.331 1.00 96.06 638 LEU A O 1
ATOM 4674 N N . LEU A 1 639 ? 55.304 -15.737 -90.090 1.00 93.00 639 LEU A N 1
ATOM 4675 C CA . LEU A 1 639 ? 55.062 -16.414 -88.819 1.00 93.00 639 LEU A CA 1
ATOM 4676 C C . LEU A 1 639 ? 54.617 -15.406 -87.743 1.00 93.00 639 LEU A C 1
ATOM 4678 O O . LEU A 1 639 ? 55.315 -14.409 -87.534 1.00 93.00 639 LEU A O 1
ATOM 4682 N N . PRO A 1 640 ? 53.513 -15.664 -87.013 1.00 92.06 640 PRO A N 1
ATOM 4683 C CA . PRO A 1 640 ? 52.651 -16.851 -87.108 1.00 92.06 640 PRO A CA 1
ATOM 4684 C C . PRO A 1 640 ? 51.873 -16.930 -88.435 1.00 92.06 640 PRO A C 1
ATOM 4686 O O . PRO A 1 640 ? 51.608 -15.914 -89.076 1.00 92.06 640 PRO A O 1
ATOM 4689 N N . ASN A 1 641 ? 51.536 -18.151 -88.865 1.00 90.00 641 ASN A N 1
ATOM 4690 C CA . ASN A 1 641 ? 50.845 -18.370 -90.137 1.00 90.00 641 ASN A CA 1
ATOM 4691 C C . ASN A 1 641 ? 49.451 -17.716 -90.127 1.00 90.00 641 ASN A C 1
ATOM 4693 O O . ASN A 1 641 ? 48.745 -17.776 -89.121 1.00 90.00 641 ASN A O 1
ATOM 4697 N N . GLY A 1 642 ? 49.059 -17.105 -91.245 1.00 84.88 642 GLY A N 1
ATOM 4698 C CA . GLY A 1 642 ? 47.816 -16.336 -91.355 1.00 84.88 642 GLY A CA 1
ATOM 4699 C C . GLY A 1 642 ? 47.880 -14.924 -90.760 1.00 84.88 642 GLY A C 1
ATOM 4700 O O . GLY A 1 642 ? 46.853 -14.249 -90.718 1.00 84.88 642 GLY A O 1
ATOM 4701 N N . ALA A 1 643 ? 49.057 -14.459 -90.318 1.00 91.75 643 ALA A N 1
ATOM 4702 C CA . ALA A 1 643 ? 49.209 -13.097 -89.827 1.00 91.75 643 ALA A CA 1
ATOM 4703 C C . ALA A 1 643 ? 48.922 -12.045 -90.909 1.00 91.75 643 ALA A C 1
ATOM 4705 O O . ALA A 1 643 ? 49.341 -12.176 -92.060 1.00 91.75 643 ALA A O 1
ATOM 4706 N N . ALA A 1 644 ? 48.231 -10.975 -90.515 1.00 91.69 644 ALA A N 1
ATOM 4707 C CA . ALA A 1 644 ? 47.998 -9.813 -91.363 1.00 91.69 644 ALA A CA 1
ATOM 4708 C C . ALA A 1 644 ? 49.167 -8.826 -91.236 1.00 91.69 644 ALA A C 1
ATOM 4710 O O . ALA A 1 644 ? 49.598 -8.508 -90.124 1.00 91.69 644 ALA A O 1
ATOM 4711 N N . ALA A 1 645 ? 49.682 -8.340 -92.367 1.00 94.62 645 ALA A N 1
ATOM 4712 C CA . ALA A 1 645 ? 50.772 -7.373 -92.404 1.00 94.62 645 ALA A CA 1
ATOM 4713 C C . ALA A 1 645 ? 50.720 -6.498 -93.662 1.00 94.62 645 ALA A C 1
ATOM 4715 O O . ALA A 1 645 ? 50.199 -6.909 -94.698 1.00 94.62 645 ALA A O 1
ATOM 4716 N N . ASN A 1 646 ? 51.327 -5.319 -93.573 1.00 96.06 646 ASN A N 1
ATOM 4717 C CA . ASN A 1 646 ? 51.689 -4.493 -94.720 1.00 96.06 646 ASN A CA 1
ATOM 4718 C C . ASN A 1 646 ? 53.109 -4.851 -95.176 1.00 96.06 646 ASN A C 1
ATOM 4720 O O . ASN A 1 646 ? 53.983 -5.029 -94.326 1.00 96.06 646 ASN A O 1
ATOM 4724 N N . TYR A 1 647 ? 53.355 -4.907 -96.487 1.00 97.00 647 TYR A N 1
ATOM 4725 C CA . TYR A 1 647 ? 54.656 -5.282 -97.050 1.00 97.00 647 TYR A CA 1
ATOM 4726 C C . TYR A 1 647 ? 55.342 -4.100 -97.733 1.00 97.00 647 TYR A C 1
ATOM 4728 O O . TYR A 1 647 ? 54.689 -3.180 -98.223 1.00 97.00 647 TYR A O 1
ATOM 4736 N N . GLN A 1 648 ? 56.668 -4.151 -97.800 1.00 97.81 648 GLN A N 1
ATOM 4737 C CA . GLN A 1 648 ? 57.482 -3.255 -98.613 1.00 97.81 648 GLN A CA 1
ATOM 4738 C C . GLN A 1 648 ? 58.689 -4.022 -99.155 1.00 97.81 648 GLN A C 1
ATOM 4740 O O . GLN A 1 648 ? 59.585 -4.408 -98.398 1.00 97.81 648 GLN A O 1
ATOM 4745 N N . TRP A 1 649 ? 58.728 -4.237 -100.470 1.00 97.75 649 TRP A N 1
ATOM 4746 C CA . TRP A 1 649 ? 59.872 -4.857 -101.140 1.00 97.75 649 TRP A CA 1
ATOM 4747 C C . TRP A 1 649 ? 60.998 -3.847 -101.337 1.00 97.75 649 TRP A C 1
ATOM 4749 O O . TRP A 1 649 ? 60.762 -2.648 -101.523 1.00 97.75 649 TRP A O 1
ATOM 4759 N N . GLN A 1 650 ? 62.234 -4.332 -101.266 1.00 97.25 650 GLN A N 1
ATOM 4760 C CA . GLN A 1 650 ? 63.439 -3.516 -101.314 1.00 97.25 650 GLN A CA 1
ATOM 4761 C C . GLN A 1 650 ? 64.512 -4.184 -102.173 1.00 97.25 650 GLN A C 1
ATOM 4763 O O . GLN A 1 650 ? 64.607 -5.412 -102.202 1.00 97.25 650 GLN A O 1
ATOM 4768 N N . TRP A 1 651 ? 65.357 -3.374 -102.809 1.00 96.38 651 TRP A N 1
ATOM 4769 C CA . TRP A 1 651 ? 66.485 -3.835 -103.614 1.00 96.38 651 TRP A CA 1
ATOM 4770 C C . TRP A 1 651 ? 67.817 -3.250 -103.130 1.00 96.38 651 TRP A C 1
ATOM 4772 O O . TRP A 1 651 ? 67.855 -2.145 -102.588 1.00 96.38 651 TRP A O 1
ATOM 4782 N N . ALA A 1 652 ? 68.912 -3.969 -103.364 1.00 95.75 652 ALA A N 1
ATOM 4783 C CA . ALA A 1 652 ? 70.281 -3.492 -103.178 1.00 95.75 652 ALA A CA 1
ATOM 4784 C C . ALA A 1 652 ? 71.184 -3.947 -104.335 1.00 95.75 652 ALA A C 1
ATOM 4786 O O . ALA A 1 652 ? 70.905 -4.943 -105.004 1.00 95.75 652 ALA A O 1
ATOM 4787 N N . ALA A 1 653 ? 72.283 -3.225 -104.566 1.00 92.19 653 ALA A N 1
ATOM 4788 C CA . ALA A 1 653 ? 73.278 -3.593 -105.580 1.00 92.19 653 ALA A CA 1
ATOM 4789 C C . ALA A 1 653 ? 74.136 -4.808 -105.171 1.00 92.19 653 ALA A C 1
ATOM 4791 O O . ALA A 1 653 ? 74.645 -5.522 -106.027 1.00 92.19 653 ALA A O 1
ATOM 4792 N N . THR A 1 654 ? 74.291 -5.058 -103.868 1.00 90.88 654 THR A N 1
ATOM 4793 C CA . THR A 1 654 ? 75.032 -6.199 -103.308 1.00 90.88 654 THR A CA 1
ATOM 4794 C C . THR A 1 654 ? 74.224 -6.844 -102.182 1.00 90.88 654 THR A C 1
ATOM 4796 O O . THR A 1 654 ? 73.388 -6.182 -101.563 1.00 90.88 654 THR A O 1
ATOM 4799 N N . SER A 1 655 ? 74.473 -8.123 -101.878 1.00 88.56 655 SER A N 1
ATOM 4800 C CA . SER A 1 655 ? 73.700 -8.870 -100.869 1.00 88.56 655 SER A CA 1
ATOM 4801 C C . SER A 1 655 ? 73.732 -8.230 -99.474 1.00 88.56 655 SER A C 1
ATOM 4803 O O . SER A 1 655 ? 72.726 -8.267 -98.766 1.00 88.56 655 SER A O 1
ATOM 4805 N N . GLY A 1 656 ? 74.851 -7.600 -99.100 1.00 86.25 656 GLY A N 1
ATOM 4806 C CA . GLY A 1 656 ? 75.043 -6.879 -97.834 1.00 86.25 656 GLY A CA 1
ATOM 4807 C C . GLY A 1 656 ? 74.957 -5.349 -97.930 1.00 86.25 656 GLY A C 1
ATOM 4808 O O . GLY A 1 656 ? 75.387 -4.672 -97.001 1.00 86.25 656 GLY A O 1
ATOM 4809 N N . GLY A 1 657 ? 74.479 -4.795 -99.048 1.00 89.00 657 GLY A N 1
ATOM 4810 C CA . GLY A 1 657 ? 74.410 -3.347 -99.268 1.00 89.00 657 GLY A CA 1
ATOM 4811 C C . GLY A 1 657 ? 73.223 -2.656 -98.584 1.00 89.00 657 GLY A C 1
ATOM 4812 O O . GLY A 1 657 ? 72.390 -3.283 -97.929 1.00 89.00 657 GLY A O 1
ATOM 4813 N N . THR A 1 658 ? 73.117 -1.337 -98.770 1.00 92.56 658 THR A N 1
ATOM 4814 C CA . THR A 1 658 ? 71.945 -0.560 -98.338 1.00 92.56 658 THR A CA 1
ATOM 4815 C C . THR A 1 658 ? 70.747 -0.875 -99.231 1.00 92.56 658 THR A C 1
ATOM 4817 O O . THR A 1 658 ? 70.811 -0.704 -100.448 1.00 92.56 658 THR A O 1
ATOM 4820 N N . TYR A 1 659 ? 69.645 -1.303 -98.619 1.00 96.00 659 TYR A N 1
ATOM 4821 C CA . TYR A 1 659 ? 68.410 -1.637 -99.326 1.00 96.00 659 TYR A CA 1
ATOM 4822 C C . TYR A 1 659 ? 67.503 -0.419 -99.470 1.00 96.00 659 TYR A C 1
ATOM 4824 O O . TYR A 1 659 ? 67.203 0.257 -98.488 1.00 96.00 659 TYR A O 1
ATOM 4832 N N . THR A 1 660 ? 67.034 -0.182 -100.692 1.00 95.19 660 THR A N 1
ATOM 4833 C CA . THR A 1 660 ? 66.114 0.905 -101.042 1.00 95.19 660 THR A CA 1
ATOM 4834 C C . THR A 1 660 ? 64.741 0.340 -101.377 1.00 95.19 660 THR A C 1
ATOM 4836 O O . THR A 1 660 ? 64.644 -0.691 -102.041 1.00 95.19 660 THR A O 1
ATOM 4839 N N . ASN A 1 661 ? 63.675 1.014 -100.941 1.00 97.25 661 ASN A N 1
ATOM 4840 C CA . ASN A 1 661 ? 62.306 0.620 -101.270 1.00 97.25 661 ASN A CA 1
ATOM 4841 C C . ASN A 1 661 ? 62.089 0.602 -102.785 1.00 97.25 661 ASN A C 1
ATOM 4843 O O . ASN A 1 661 ? 62.397 1.567 -103.485 1.00 97.25 661 ASN A O 1
ATOM 4847 N N . ILE A 1 662 ? 61.506 -0.486 -103.275 1.00 96.12 662 ILE A N 1
ATOM 4848 C CA . ILE A 1 662 ? 60.965 -0.547 -104.626 1.00 96.12 662 ILE A CA 1
ATOM 4849 C C . ILE A 1 662 ? 59.617 0.176 -104.591 1.00 96.12 662 ILE A C 1
ATOM 4851 O O . ILE A 1 662 ? 58.701 -0.216 -103.863 1.00 96.12 662 ILE A O 1
ATOM 4855 N N . SER A 1 663 ? 59.510 1.270 -105.345 1.00 93.31 663 SER A N 1
ATOM 4856 C CA . SER A 1 663 ? 58.301 2.097 -105.366 1.00 93.31 663 SER A CA 1
ATOM 4857 C C . SER A 1 663 ? 57.080 1.277 -105.802 1.00 93.31 663 SER A C 1
ATOM 4859 O O . SER A 1 663 ? 57.140 0.556 -106.794 1.00 93.31 663 SER A O 1
ATOM 4861 N N . GLY A 1 664 ? 55.982 1.366 -105.046 1.00 91.50 664 GLY A N 1
ATOM 4862 C CA . GLY A 1 664 ? 54.721 0.665 -105.328 1.00 91.50 664 GLY A CA 1
ATOM 4863 C C . GLY A 1 664 ? 54.699 -0.835 -105.005 1.00 91.50 664 GLY A C 1
ATOM 4864 O O . GLY A 1 664 ? 53.635 -1.448 -105.056 1.00 91.50 664 GLY A O 1
ATOM 4865 N N . ALA A 1 665 ? 55.829 -1.440 -104.631 1.00 95.69 665 ALA A N 1
ATOM 4866 C CA . ALA A 1 665 ? 55.907 -2.867 -104.334 1.00 95.69 665 ALA A CA 1
ATOM 4867 C C . ALA A 1 665 ? 55.523 -3.165 -102.873 1.00 95.69 665 ALA A C 1
ATOM 4869 O O . ALA A 1 665 ? 56.385 -3.368 -102.016 1.00 95.69 665 ALA A O 1
ATOM 4870 N N . THR A 1 666 ? 54.217 -3.184 -102.592 1.00 96.50 666 THR A N 1
ATOM 4871 C CA . THR A 1 666 ? 53.654 -3.353 -101.236 1.00 96.50 666 THR A CA 1
ATOM 4872 C C . THR A 1 666 ? 52.786 -4.605 -101.050 1.00 96.50 666 THR A C 1
ATOM 4874 O O . THR A 1 666 ? 52.171 -4.792 -99.999 1.00 96.50 666 THR A O 1
ATOM 4877 N N . GLY A 1 667 ? 52.729 -5.482 -102.058 1.00 95.31 667 GLY A N 1
ATOM 4878 C CA . GLY A 1 667 ? 51.999 -6.751 -101.991 1.00 95.31 667 GLY A CA 1
ATOM 4879 C C . GLY A 1 667 ? 52.757 -7.855 -101.244 1.00 95.31 667 GLY A C 1
ATOM 4880 O O . GLY A 1 667 ? 53.980 -7.809 -101.118 1.00 95.31 667 GLY A O 1
ATOM 4881 N N . SER A 1 668 ? 52.041 -8.903 -100.821 1.00 94.38 668 SER A N 1
ATOM 4882 C CA . SER A 1 668 ? 52.635 -10.156 -100.306 1.00 94.38 668 SER A CA 1
ATOM 4883 C C . SER A 1 668 ? 53.375 -10.962 -101.385 1.00 94.38 668 SER A C 1
ATOM 4885 O O . SER A 1 668 ? 54.041 -11.957 -101.100 1.00 94.38 668 SER A O 1
ATOM 4887 N N . THR A 1 669 ? 53.274 -10.531 -102.640 1.00 96.00 669 THR A N 1
ATOM 4888 C CA . THR A 1 669 ? 54.024 -11.048 -103.779 1.00 96.00 669 THR A CA 1
ATOM 4889 C C . THR A 1 669 ? 54.623 -9.896 -104.575 1.00 96.00 669 THR A C 1
ATOM 4891 O O . THR A 1 669 ? 54.046 -8.806 -104.615 1.00 96.00 669 THR A O 1
ATOM 4894 N N . TYR A 1 670 ? 55.734 -10.141 -105.260 1.00 97.19 670 TYR A N 1
ATOM 4895 C CA . TYR A 1 670 ? 56.374 -9.173 -106.145 1.00 97.19 670 TYR A CA 1
ATOM 4896 C C . TYR A 1 670 ? 56.863 -9.846 -107.424 1.00 97.19 670 TYR A C 1
ATOM 4898 O O . TYR A 1 670 ? 57.602 -10.827 -107.367 1.00 97.19 670 TYR A O 1
ATOM 4906 N N . VAL A 1 671 ? 56.440 -9.326 -108.578 1.00 95.56 671 VAL A N 1
ATOM 4907 C CA . VAL A 1 671 ? 56.926 -9.777 -109.887 1.00 95.56 671 VAL A CA 1
ATOM 4908 C C . VAL A 1 671 ? 58.215 -9.032 -110.198 1.00 95.56 671 VAL A C 1
ATOM 4910 O O . VAL A 1 671 ? 58.219 -7.805 -110.262 1.00 95.56 671 VAL A O 1
ATOM 4913 N N . LEU A 1 672 ? 59.300 -9.773 -110.401 1.00 95.12 672 LEU A N 1
ATOM 4914 C CA . LEU A 1 672 ? 60.603 -9.204 -110.725 1.00 95.12 672 LEU A CA 1
ATOM 4915 C C . LEU A 1 672 ? 60.572 -8.590 -112.123 1.00 95.12 672 LEU A C 1
ATOM 4917 O O . LEU A 1 672 ? 60.212 -9.249 -113.097 1.00 95.12 672 LEU A O 1
ATOM 4921 N N . THR A 1 673 ? 60.968 -7.330 -112.235 1.00 93.88 673 THR A N 1
ATOM 4922 C CA . THR A 1 673 ? 60.987 -6.602 -113.508 1.00 93.88 673 THR A CA 1
ATOM 4923 C C . THR A 1 673 ? 62.392 -6.578 -114.099 1.00 93.88 673 THR A C 1
ATOM 4925 O O . THR A 1 673 ? 63.371 -6.914 -113.434 1.00 93.88 673 THR A O 1
ATOM 4928 N N . SER A 1 674 ? 62.529 -6.121 -115.344 1.00 90.75 674 SER A N 1
ATOM 4929 C CA . SER A 1 674 ? 63.849 -5.883 -115.941 1.00 90.75 674 SER A CA 1
ATOM 4930 C C . SER A 1 674 ? 64.681 -4.865 -115.153 1.00 90.75 674 SER A C 1
ATOM 4932 O O . SER A 1 674 ? 65.907 -4.932 -115.180 1.00 90.75 674 SER A O 1
ATOM 4934 N N . ALA A 1 675 ? 64.042 -3.962 -114.397 1.00 91.06 675 ALA A N 1
ATOM 4935 C CA . ALA A 1 675 ? 64.743 -3.040 -113.510 1.00 91.06 675 ALA A CA 1
ATOM 4936 C C . ALA A 1 675 ? 65.435 -3.766 -112.346 1.00 91.06 675 ALA A C 1
ATOM 4938 O O . ALA A 1 675 ? 66.402 -3.240 -111.806 1.00 91.06 675 ALA A O 1
ATOM 4939 N N . ASP A 1 676 ? 64.975 -4.960 -111.967 1.00 93.94 676 ASP A N 1
ATOM 4940 C CA . ASP A 1 676 ? 65.530 -5.729 -110.854 1.00 93.94 676 ASP A CA 1
ATOM 4941 C C . ASP A 1 676 ? 66.749 -6.573 -111.241 1.00 93.94 676 ASP A C 1
ATOM 4943 O O . ASP A 1 676 ? 67.444 -7.066 -110.355 1.00 93.94 676 ASP A O 1
ATOM 4947 N N . LEU A 1 677 ? 67.042 -6.711 -112.540 1.00 92.75 677 LEU A N 1
ATOM 4948 C CA . LEU A 1 677 ? 68.156 -7.508 -113.052 1.00 92.75 677 LEU A CA 1
ATOM 4949 C C . LEU A 1 677 ? 69.486 -7.114 -112.381 1.00 92.75 677 LEU A C 1
ATOM 4951 O O . LEU A 1 677 ? 69.858 -5.942 -112.318 1.00 92.75 677 LEU A O 1
ATOM 4955 N N . GLY A 1 678 ? 70.201 -8.112 -111.862 1.00 91.50 678 GLY A N 1
ATOM 4956 C CA . GLY A 1 678 ? 71.464 -7.949 -111.141 1.00 91.50 678 GLY A CA 1
ATOM 4957 C C . GLY A 1 678 ? 71.335 -7.468 -109.691 1.00 91.50 678 GLY A C 1
ATOM 4958 O O . GLY A 1 678 ? 72.346 -7.393 -108.996 1.00 91.50 678 GLY A O 1
ATOM 4959 N N . ARG A 1 679 ? 70.127 -7.160 -109.202 1.00 94.56 679 ARG A N 1
ATOM 4960 C CA . ARG A 1 679 ? 69.900 -6.677 -107.830 1.00 94.56 679 ARG A CA 1
ATOM 4961 C C . ARG A 1 679 ? 69.592 -7.815 -106.863 1.00 94.56 679 ARG A C 1
ATOM 4963 O O . ARG A 1 679 ? 69.158 -8.897 -107.253 1.00 94.56 679 ARG A O 1
ATOM 4970 N N . TYR A 1 680 ? 69.798 -7.540 -105.581 1.00 96.75 680 TYR A N 1
ATOM 4971 C CA . TYR A 1 680 ? 69.407 -8.396 -104.465 1.00 96.75 680 TYR A CA 1
ATOM 4972 C C . TYR A 1 680 ? 68.115 -7.877 -103.850 1.00 96.75 680 TYR A C 1
ATOM 4974 O O . TYR A 1 680 ? 67.990 -6.677 -103.616 1.00 96.75 680 TYR A O 1
ATOM 4982 N N . ILE A 1 681 ? 67.168 -8.771 -103.584 1.00 97.31 681 ILE A N 1
ATOM 4983 C CA . ILE A 1 681 ? 65.804 -8.440 -103.179 1.00 97.31 681 ILE A CA 1
ATOM 4984 C C . ILE A 1 681 ? 65.544 -8.936 -101.757 1.00 97.31 681 ILE A C 1
ATOM 4986 O O . ILE A 1 681 ? 65.936 -10.043 -101.385 1.00 97.31 681 ILE A O 1
ATOM 4990 N N . ARG A 1 682 ? 64.850 -8.122 -100.959 1.00 97.31 682 ARG A N 1
ATOM 4991 C CA . ARG A 1 682 ? 64.277 -8.517 -99.663 1.00 97.31 682 ARG A CA 1
ATOM 4992 C C . ARG A 1 682 ? 62.917 -7.851 -99.455 1.00 97.31 682 ARG A C 1
ATOM 4994 O O . ARG A 1 682 ? 62.557 -6.935 -100.193 1.00 97.31 682 ARG A O 1
ATOM 5001 N N . VAL A 1 683 ? 62.192 -8.255 -98.417 1.00 97.69 683 VAL A N 1
ATOM 5002 C CA . VAL A 1 683 ? 60.907 -7.652 -98.037 1.00 97.69 683 VAL A CA 1
ATOM 5003 C C . VAL A 1 683 ? 60.862 -7.346 -96.542 1.00 97.69 683 VAL A C 1
ATOM 5005 O O . VAL A 1 683 ? 61.370 -8.116 -95.724 1.00 97.69 683 VAL A O 1
ATOM 5008 N N . GLN A 1 684 ? 60.252 -6.218 -96.182 1.00 97.50 684 GLN A N 1
ATOM 5009 C CA . GLN A 1 684 ? 59.836 -5.915 -94.813 1.00 97.50 684 GLN A CA 1
ATOM 5010 C C . GLN A 1 684 ? 58.331 -6.129 -94.683 1.00 97.50 684 GLN A C 1
ATOM 5012 O O . GLN A 1 684 ? 57.579 -5.686 -95.548 1.00 97.50 684 GLN A O 1
ATOM 5017 N N . ALA A 1 685 ? 57.898 -6.785 -93.610 1.00 96.88 685 ALA A N 1
ATOM 5018 C CA . ALA A 1 685 ? 56.492 -6.966 -93.277 1.00 96.88 685 ALA A CA 1
ATOM 5019 C C . ALA A 1 685 ? 56.201 -6.384 -91.889 1.00 96.88 685 ALA A C 1
ATOM 5021 O O . ALA A 1 685 ? 56.884 -6.725 -90.925 1.00 96.88 685 ALA A O 1
ATOM 5022 N N . THR A 1 686 ? 55.190 -5.522 -91.789 1.00 95.12 686 THR A N 1
ATOM 5023 C CA . THR A 1 686 ? 54.752 -4.868 -90.546 1.00 95.12 686 THR A CA 1
ATOM 5024 C C . THR A 1 686 ? 53.348 -5.333 -90.188 1.00 95.12 686 THR A C 1
ATOM 5026 O O . THR A 1 686 ? 52.428 -5.118 -90.974 1.00 95.12 686 THR A O 1
ATOM 5029 N N . GLY A 1 687 ? 53.178 -5.959 -89.022 1.00 92.44 687 GLY A N 1
ATOM 5030 C CA . GLY A 1 687 ? 51.908 -6.533 -88.571 1.00 92.44 687 GLY A CA 1
ATOM 5031 C C . GLY A 1 687 ? 50.783 -5.500 -88.478 1.00 92.44 687 GLY A C 1
ATOM 5032 O O . GLY A 1 687 ? 51.022 -4.344 -88.124 1.00 92.44 687 GLY A O 1
ATOM 5033 N N . THR A 1 688 ? 49.560 -5.915 -88.804 1.00 89.06 688 THR A N 1
ATOM 5034 C CA . THR A 1 688 ? 48.347 -5.086 -88.734 1.00 89.06 688 THR A CA 1
ATOM 5035 C C . THR A 1 688 ? 47.193 -5.823 -88.047 1.00 89.06 688 THR A C 1
ATOM 5037 O O . THR A 1 688 ? 47.199 -7.047 -87.903 1.00 89.06 688 THR A O 1
ATOM 5040 N N . GLY A 1 689 ? 46.175 -5.077 -87.597 1.00 85.62 689 GLY A N 1
ATOM 5041 C CA . GLY A 1 689 ? 45.011 -5.641 -86.907 1.00 85.62 689 GLY A CA 1
ATOM 5042 C C . GLY A 1 689 ? 45.398 -6.289 -85.576 1.00 85.62 689 GLY A C 1
ATOM 5043 O O . GLY A 1 689 ? 45.883 -5.615 -84.672 1.00 85.62 689 GLY A O 1
ATOM 5044 N N . SER A 1 690 ? 45.199 -7.603 -85.461 1.00 85.31 690 SER A N 1
ATOM 5045 C CA . SER A 1 690 ? 45.603 -8.389 -84.287 1.00 85.31 690 SER A CA 1
ATOM 5046 C C . SER A 1 690 ? 47.105 -8.669 -84.221 1.00 85.31 690 SER A C 1
ATOM 5048 O O . SER A 1 690 ? 47.537 -9.335 -83.285 1.00 85.31 690 SER A O 1
ATOM 5050 N N . TYR A 1 691 ? 47.903 -8.189 -85.178 1.00 89.62 691 TYR A N 1
ATOM 5051 C CA . TYR A 1 691 ? 49.343 -8.430 -85.237 1.00 89.62 691 TYR A CA 1
ATOM 5052 C C . TYR A 1 691 ? 50.152 -7.138 -85.130 1.00 89.62 691 TYR A C 1
ATOM 5054 O O . TYR A 1 691 ? 49.694 -6.072 -85.535 1.00 89.62 691 TYR A O 1
ATOM 5062 N N . THR A 1 692 ? 51.368 -7.231 -84.591 1.00 90.44 692 THR A N 1
ATOM 5063 C CA . THR A 1 692 ? 52.275 -6.086 -84.382 1.00 90.44 692 THR A CA 1
ATOM 5064 C C . THR A 1 692 ? 53.723 -6.412 -84.748 1.00 90.44 692 THR A C 1
ATOM 5066 O O . THR A 1 692 ? 54.077 -7.562 -84.994 1.00 90.44 692 THR A O 1
ATOM 5069 N N . GLY A 1 693 ? 54.581 -5.389 -84.785 1.00 91.38 693 GLY A N 1
ATOM 5070 C CA . GLY A 1 693 ? 56.013 -5.530 -85.062 1.00 91.38 693 GLY A CA 1
ATOM 5071 C C . GLY A 1 693 ? 56.357 -5.570 -86.552 1.00 91.38 693 GLY A C 1
ATOM 5072 O O . GLY A 1 693 ? 55.494 -5.783 -87.401 1.00 91.38 693 GLY A O 1
ATOM 5073 N N . THR A 1 694 ? 57.635 -5.353 -86.860 1.00 94.75 694 THR A N 1
ATOM 5074 C CA . THR A 1 694 ? 58.172 -5.374 -88.226 1.00 94.75 694 THR A CA 1
ATOM 5075 C C . THR A 1 694 ? 59.271 -6.421 -88.325 1.00 94.75 694 THR A C 1
ATOM 5077 O O . THR A 1 694 ? 60.226 -6.400 -87.553 1.00 94.75 694 THR A O 1
ATOM 5080 N N . VAL A 1 695 ? 59.154 -7.319 -89.298 1.00 96.06 695 VAL A N 1
ATOM 5081 C CA . VAL A 1 695 ? 60.133 -8.369 -89.599 1.00 96.06 695 VAL A CA 1
ATOM 5082 C C . VAL A 1 695 ? 60.685 -8.171 -91.008 1.00 96.06 695 VAL A C 1
ATOM 5084 O O . VAL A 1 695 ? 59.999 -7.655 -91.888 1.00 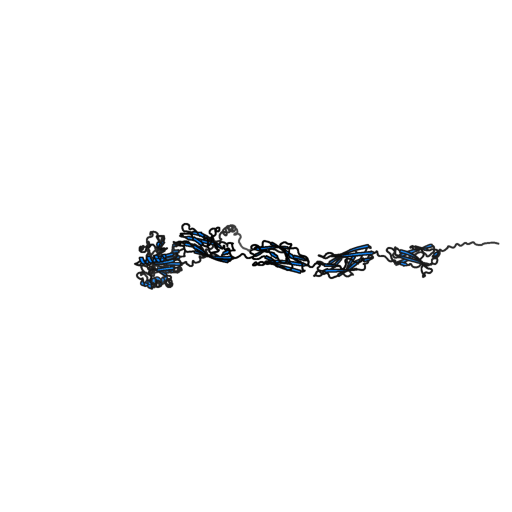96.06 695 VAL A O 1
ATOM 5087 N N . THR A 1 696 ? 61.943 -8.548 -91.232 1.00 96.31 696 THR A N 1
ATOM 5088 C CA . THR A 1 696 ? 62.617 -8.428 -92.537 1.00 96.31 696 THR A CA 1
ATOM 5089 C C . THR A 1 696 ? 63.077 -9.806 -92.999 1.00 96.31 696 THR A C 1
ATOM 5091 O O . THR A 1 696 ? 63.584 -10.577 -92.186 1.00 96.31 696 THR A O 1
ATOM 5094 N N . SER A 1 697 ? 62.903 -10.122 -94.282 1.00 96.44 697 SER A N 1
ATOM 5095 C CA . SER A 1 697 ? 63.297 -11.419 -94.833 1.00 96.44 697 SER A CA 1
ATOM 5096 C C . SER A 1 697 ? 64.808 -11.556 -94.986 1.00 96.44 697 SER A C 1
ATOM 5098 O O . SER A 1 697 ? 65.545 -10.569 -95.060 1.00 96.44 697 SER A O 1
ATOM 5100 N N . THR A 1 698 ? 65.263 -12.797 -95.153 1.00 94.50 698 THR A N 1
ATOM 5101 C CA . THR A 1 698 ? 66.552 -13.054 -95.798 1.00 94.50 698 THR A CA 1
ATOM 5102 C C . THR A 1 698 ? 66.545 -12.525 -97.236 1.00 94.50 698 THR A C 1
ATOM 5104 O O . THR A 1 698 ? 65.494 -12.292 -97.842 1.00 94.50 698 THR A O 1
ATOM 5107 N N . VAL A 1 699 ? 67.739 -12.288 -97.766 1.00 95.31 699 VAL A N 1
ATOM 5108 C CA . VAL A 1 699 ? 67.961 -11.722 -99.098 1.00 95.31 699 VAL A CA 1
ATOM 5109 C C . VAL A 1 699 ? 67.933 -12.830 -100.154 1.00 95.31 699 VAL A C 1
ATOM 5111 O O . VAL A 1 699 ? 68.522 -13.887 -99.935 1.00 95.31 699 VAL A O 1
ATOM 5114 N N . ILE A 1 700 ? 67.322 -12.573 -101.315 1.00 94.38 700 ILE A N 1
ATOM 5115 C CA . ILE A 1 700 ? 67.363 -13.447 -102.498 1.00 94.38 700 ILE A CA 1
ATOM 5116 C C . ILE A 1 700 ? 67.954 -12.705 -103.707 1.00 94.38 700 ILE A C 1
ATOM 5118 O O . ILE A 1 700 ? 67.743 -11.505 -103.871 1.00 94.38 700 ILE A O 1
ATOM 5122 N N . GLY A 1 701 ? 68.708 -13.406 -104.554 1.00 91.12 701 GLY A N 1
ATOM 5123 C CA . GLY A 1 701 ? 69.355 -12.840 -105.742 1.00 91.12 701 GLY A CA 1
ATOM 5124 C C . GLY A 1 701 ? 70.839 -13.220 -105.861 1.00 91.12 701 GLY A C 1
ATOM 5125 O O . GLY A 1 701 ? 71.331 -14.005 -105.047 1.00 91.12 701 GLY A O 1
ATOM 5126 N N . PRO A 1 702 ? 71.564 -12.673 -106.854 1.00 92.38 702 PRO A N 1
ATOM 5127 C CA . PRO A 1 702 ? 71.127 -11.606 -107.756 1.00 92.38 702 PRO A CA 1
ATOM 5128 C C . PRO A 1 702 ? 70.031 -12.075 -108.720 1.00 92.38 702 PRO A C 1
ATOM 5130 O O . PRO A 1 702 ? 69.980 -13.250 -109.077 1.00 92.38 702 PRO A O 1
ATOM 5133 N N . VAL A 1 703 ? 69.142 -11.167 -109.123 1.00 93.69 703 VAL A N 1
ATOM 5134 C CA . VAL A 1 703 ? 68.123 -11.466 -110.139 1.00 93.69 703 VAL A CA 1
ATOM 5135 C C . VAL A 1 703 ? 68.803 -11.697 -111.487 1.00 93.69 703 VAL A C 1
ATOM 5137 O O . VAL A 1 703 ? 69.609 -10.872 -111.914 1.00 93.69 703 VAL A O 1
ATOM 5140 N N . VAL A 1 704 ? 68.478 -12.799 -112.159 1.00 90.56 704 VAL A N 1
ATOM 5141 C CA . VAL A 1 704 ? 69.017 -13.165 -113.481 1.00 90.56 704 VAL A CA 1
ATOM 5142 C C . VAL A 1 704 ? 67.956 -13.034 -114.576 1.00 90.56 704 VAL A C 1
ATOM 5144 O O . VAL A 1 704 ? 66.764 -12.974 -114.286 1.00 90.56 704 VAL A O 1
ATOM 5147 N N . ASP A 1 705 ? 68.373 -12.969 -115.838 1.00 85.62 705 ASP A N 1
ATOM 5148 C CA . ASP A 1 705 ? 67.445 -12.920 -116.975 1.00 85.62 705 ASP A CA 1
ATOM 5149 C C . ASP A 1 705 ? 66.955 -14.328 -117.372 1.00 85.62 705 ASP A C 1
ATOM 5151 O O . ASP A 1 705 ? 67.529 -15.340 -116.954 1.00 85.62 705 ASP A O 1
ATOM 5155 N N . VAL A 1 706 ? 65.889 -14.408 -118.170 1.00 73.81 706 VAL A N 1
ATOM 5156 C CA . VAL A 1 706 ? 65.357 -15.677 -118.691 1.00 73.81 706 VAL A CA 1
ATOM 5157 C C . VAL A 1 706 ? 66.335 -16.261 -119.733 1.00 73.81 706 VAL A C 1
ATOM 5159 O O . VAL A 1 706 ? 66.709 -15.553 -120.668 1.00 73.81 706 VAL A O 1
ATOM 5162 N N . PRO A 1 707 ? 66.755 -17.541 -119.644 1.00 64.00 707 PRO A N 1
ATOM 5163 C CA . PRO A 1 707 ? 67.651 -18.142 -120.638 1.00 64.00 707 PRO A CA 1
ATOM 5164 C C . PRO A 1 707 ? 67.021 -18.198 -122.044 1.00 64.00 707 PRO A C 1
ATOM 5166 O O . PRO A 1 707 ? 65.921 -18.724 -122.209 1.00 64.00 707 PRO A O 1
ATOM 5169 N N . ILE A 1 708 ? 67.733 -17.713 -123.071 1.00 55.47 708 ILE A N 1
ATOM 5170 C CA . ILE A 1 708 ? 67.325 -17.802 -124.488 1.00 55.47 708 ILE A CA 1
ATOM 5171 C C . ILE A 1 708 ? 67.762 -19.171 -125.061 1.00 55.47 708 ILE A C 1
ATOM 5173 O O . ILE A 1 708 ? 68.950 -19.489 -124.968 1.00 55.47 708 ILE A O 1
ATOM 5177 N N . PRO A 1 709 ? 66.885 -19.996 -125.669 1.00 50.16 709 PRO A N 1
ATOM 5178 C CA . PRO A 1 709 ? 67.299 -21.264 -126.281 1.00 50.16 709 PRO A CA 1
ATOM 5179 C C . PRO A 1 709 ? 67.977 -21.049 -127.652 1.00 50.16 709 PRO A C 1
ATOM 5181 O O . PRO A 1 709 ? 67.454 -20.338 -128.509 1.00 50.16 709 PRO A O 1
ATOM 5184 N N . THR A 1 710 ? 69.138 -21.673 -127.880 1.00 45.66 710 THR A N 1
ATOM 5185 C CA . THR A 1 710 ? 69.915 -21.617 -129.136 1.00 45.66 710 THR A CA 1
ATOM 5186 C C . THR A 1 710 ? 69.431 -22.647 -130.173 1.00 45.66 710 THR A C 1
ATOM 5188 O O . THR A 1 710 ? 69.188 -23.802 -129.838 1.00 45.66 710 THR A O 1
ATOM 5191 N N . TYR A 1 711 ? 69.340 -22.256 -131.453 1.00 45.12 711 TYR A N 1
ATOM 5192 C CA . TYR A 1 711 ? 69.103 -23.153 -132.603 1.00 45.12 711 TYR A CA 1
ATOM 5193 C C . TYR A 1 711 ? 70.370 -23.245 -133.485 1.00 45.12 711 TYR A C 1
ATOM 5195 O O . TYR A 1 711 ? 70.914 -22.217 -133.884 1.00 45.12 711 TYR A O 1
ATOM 5203 N N . GLN A 1 712 ? 70.828 -24.465 -133.808 1.00 46.22 712 GLN A N 1
ATOM 5204 C CA . GLN A 1 712 ? 71.903 -24.772 -134.776 1.00 46.22 712 GLN A CA 1
ATOM 5205 C C . GLN A 1 712 ? 71.313 -25.160 -136.149 1.00 46.22 712 GLN A C 1
ATOM 5207 O O . GLN A 1 712 ? 70.358 -25.931 -136.196 1.00 46.22 712 GLN A O 1
ATOM 5212 N N . TYR A 1 713 ? 71.921 -24.721 -137.259 1.00 44.69 713 TYR A N 1
ATOM 5213 C CA . TYR A 1 713 ? 71.695 -25.274 -138.608 1.00 44.69 713 TYR A CA 1
ATOM 5214 C C . TYR A 1 713 ? 73.014 -25.826 -139.180 1.00 44.69 713 TYR A C 1
ATOM 5216 O O . TYR A 1 713 ? 74.014 -25.114 -139.243 1.00 44.69 713 TYR A O 1
ATOM 5224 N N . PHE A 1 714 ? 72.993 -27.095 -139.599 1.00 46.28 714 PHE A N 1
ATOM 5225 C CA . PHE A 1 714 ? 74.027 -27.785 -140.380 1.00 46.28 714 PHE A CA 1
ATOM 5226 C C . PHE A 1 714 ? 73.678 -27.705 -141.879 1.00 46.28 714 PHE A C 1
ATOM 5228 O O . PHE A 1 714 ? 72.534 -27.960 -142.248 1.00 46.28 714 PHE A O 1
ATOM 5235 N N . MET A 1 715 ? 74.663 -27.473 -142.753 1.00 38.53 715 MET A N 1
ATOM 5236 C CA . MET A 1 715 ? 74.630 -27.945 -144.147 1.00 38.53 715 MET A CA 1
ATOM 5237 C C . MET A 1 715 ? 75.993 -28.563 -144.515 1.00 38.53 715 MET A C 1
ATOM 5239 O O . MET A 1 715 ? 77.021 -27.942 -144.239 1.00 38.53 715 MET A O 1
ATOM 5243 N N . PRO A 1 716 ? 76.027 -29.772 -145.111 1.00 54.19 716 PRO A N 1
ATOM 5244 C CA . PRO A 1 716 ? 77.251 -30.445 -145.540 1.00 54.19 716 PRO A CA 1
ATOM 5245 C C . PRO A 1 716 ? 77.657 -30.075 -146.982 1.00 54.19 716 PRO A C 1
ATOM 5247 O O . PRO A 1 716 ? 76.810 -29.842 -147.841 1.00 54.19 716 PRO A O 1
ATOM 5250 N N . LEU A 1 717 ? 78.969 -30.065 -147.244 1.00 49.94 717 LEU A N 1
ATOM 5251 C CA . LEU A 1 717 ? 79.600 -30.024 -148.575 1.00 49.94 717 LEU A CA 1
ATOM 5252 C C . LEU A 1 717 ? 79.564 -31.407 -149.245 1.00 49.94 717 LEU A C 1
ATOM 5254 O O . LEU A 1 717 ? 79.811 -32.374 -148.538 1.00 49.94 717 LEU A O 1
ATOM 5258 N N . PHE A 1 718 ? 79.412 -31.483 -150.580 1.00 49.97 718 PHE A N 1
ATOM 5259 C CA . PHE A 1 718 ? 80.237 -32.338 -151.466 1.00 49.97 718 PHE A CA 1
ATOM 5260 C C . PHE A 1 718 ? 80.073 -32.004 -152.977 1.00 49.97 718 PHE A C 1
ATOM 5262 O O . PHE A 1 718 ? 78.960 -32.056 -153.487 1.00 49.97 718 PHE A O 1
ATOM 5269 N N . MET A 1 719 ? 81.229 -31.765 -153.640 1.00 45.78 719 MET A N 1
ATOM 5270 C CA . MET A 1 719 ? 81.662 -32.090 -155.034 1.00 45.78 719 MET A CA 1
ATOM 5271 C C . MET A 1 719 ? 80.908 -31.529 -156.271 1.00 45.78 719 MET A C 1
ATOM 5273 O O . MET A 1 719 ? 79.692 -31.445 -156.271 1.00 45.78 719 MET A O 1
ATOM 5277 N N . ASN A 1 720 ? 81.533 -31.213 -157.421 1.00 49.31 720 ASN A N 1
ATOM 5278 C CA . ASN A 1 720 ? 82.937 -31.255 -157.879 1.00 49.31 720 ASN A CA 1
ATOM 5279 C C . ASN A 1 720 ? 83.104 -30.435 -159.183 1.00 49.31 720 ASN A C 1
ATOM 5281 O O . ASN A 1 720 ? 82.247 -30.532 -160.063 1.00 49.31 720 ASN A O 1
ATOM 5285 N N . HIS A 1 721 ? 84.249 -29.764 -159.336 1.00 38.84 721 HIS A N 1
ATOM 5286 C CA . HIS A 1 721 ? 85.140 -29.871 -160.500 1.00 38.84 721 HIS A CA 1
ATOM 5287 C C . HIS A 1 721 ? 86.577 -29.620 -160.052 1.00 38.84 721 HIS A C 1
ATOM 5289 O O . HIS A 1 721 ? 86.765 -28.703 -159.219 1.00 38.84 721 HIS A O 1
#

Solvent-accessible surface area (backbone atoms only — not comparable to full-atom values): 38486 Å² total; per-residue (Å²): 136,90,88,85,84,87,87,90,87,86,84,84,78,71,81,79,60,64,71,70,56,67,73,66,68,79,76,78,79,82,79,67,76,77,67,76,75,71,76,59,95,44,52,43,36,34,34,41,42,13,23,27,15,32,60,46,70,56,30,52,42,28,37,56,52,55,65,72,62,73,50,74,33,39,39,32,15,9,20,54,34,34,75,59,70,29,64,77,67,41,53,58,60,26,35,38,75,65,45,34,69,37,53,76,68,69,30,52,48,80,22,47,16,83,58,29,56,90,34,46,69,43,50,35,69,68,49,52,90,55,75,70,57,64,51,54,70,53,74,57,68,26,35,33,40,39,35,33,44,64,78,56,87,69,52,67,64,54,53,54,50,49,50,52,52,45,68,70,55,83,51,63,35,31,36,41,29,22,9,58,26,42,72,47,40,32,73,78,41,49,32,73,92,57,63,64,66,44,50,85,41,62,35,54,37,37,40,15,7,75,28,21,19,36,35,33,31,54,55,85,92,26,44,39,36,28,46,5,13,18,31,43,79,60,38,62,57,53,94,78,42,82,51,57,77,46,79,41,36,95,44,51,15,38,34,44,35,42,34,38,78,66,39,35,37,43,33,34,29,27,59,86,72,48,77,76,46,78,48,80,44,65,61,94,49,28,42,58,49,57,79,49,59,60,57,76,73,38,58,28,35,49,70,36,61,21,78,74,47,74,46,41,42,37,31,35,61,33,88,45,40,39,39,40,32,28,32,76,48,29,32,36,23,77,75,82,78,61,77,21,28,61,92,47,50,41,73,45,72,46,60,94,24,31,36,77,48,57,41,34,39,32,42,52,34,70,57,61,47,80,42,60,48,43,35,36,35,40,36,63,89,24,66,72,41,56,30,35,42,39,32,40,24,48,68,74,71,23,43,65,48,72,78,75,85,69,75,74,44,58,32,36,47,80,33,62,26,80,69,47,76,42,48,40,30,34,38,55,31,84,39,43,44,35,36,51,70,41,83,62,40,33,32,19,74,80,76,76,65,70,34,52,49,50,77,45,70,48,59,98,25,28,28,68,85,36,58,38,28,39,31,42,51,14,81,60,66,47,78,48,65,52,59,49,38,37,38,36,53,88,22,72,67,47,72,45,67,47,43,32,39,18,38,66,72,38,44,76,47,59,77,52,58,58,56,76,72,42,61,36,38,38,78,34,69,21,81,67,48,75,48,38,39,33,33,35,44,34,77,44,48,36,41,35,40,4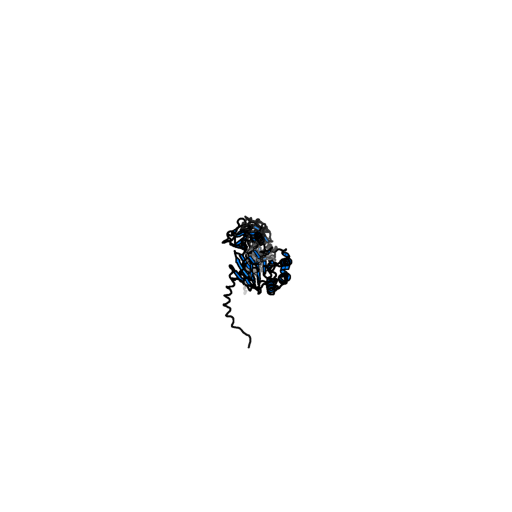2,41,93,47,35,33,38,21,75,79,74,77,64,70,37,50,62,49,76,49,69,46,49,98,77,17,35,25,73,79,37,60,39,30,37,28,44,42,40,86,58,59,44,79,50,73,49,48,34,39,38,39,38,56,86,40,81,70,46,57,32,34,44,38,31,40,29,39,75,66,62,48,63,52,75,42,34,42,75,45,69,61,54,28,44,75,32,55,35,38,59,49,51,33,56,77,89,65,48,58,52,35,42,32,26,37,16,82,42,90,87,50,76,69,42,76,44,86,91,42,44,55,70,50,47,70,35,42,79,87,41,55,58,23,20,38,34,42,38,40,34,32,37,89,61,24,28,56,73,29,62,30,70,75,47,58,58,20,37,76,72,87,80,88,87,84,88,86,88,84,85,88,83,88,86,134

Sequence (721 aa):
MQNFYRSKTRIARWALQAVLVLALLGGLLSVQPASPAEADDSAISFAVITDFGNCNMAEQTVATMVDGWNVDFIVTAGDNHHESGCTYGDYGQSVGNYYGDWVAAQAFWPVIGNHDQPQVTQYHAYFTYLGGANYYDFVEGPVHFFMLDSQISNKTTQQAWLSAETAASTSPWKIAVFHTPAYSGGMHGSNTAMQWDFAGMGIDYVISGHNHLYERILRNGIRYFTAGVAGGGARGGSTTFAGLEAYYFNAQGAMRVNATDTSIMFEYLTSDGVVRDVFEGLPLGPNITTSTSTLSAFTAQPSVPSPVQRYTVSGSSLDGPILVTPPAGFEVSTNQSTWYTSASPLSLEPTSGSVATTVHARLAASSAGTYGGSITHTSSDADTKNVSVTGTVSASSPTIVVNASLNPFSTTVGSISPAQAYIVSGSNLTGNITIAALSGYEYSTNGSAYSTSLNLPQIGGSVASATVYVRLTGSTTGTFNGNIVHSSTDAPSVSLAVNGTVSAIPVLTTSVSSLSSFSTTVNVGSTPQTYTVSGSNLLSDISVASPTAFQISTDGVTYSNSLTLSRDGSGTVETRTIYVRLFSTTASIYSGSITHASTGVAQKNVSVSGIVTAATTPLTSVSISGTPTVGQTLSTTLLPNGAAANYQWQWAATSGGTYTNISGATGSTYVLTSADLGRYIRVQATGTGSYTGTVTSTVIGPVVDVPIPTYQYFMPLFMNH

pLDDT: mean 89.52, std 15.46, range [26.39, 98.75]

Secondary structure (DSSP, 8-state):
--------SS-SSSSSSSSSSTTSSSS-S-----------TT-EEEEEE-S--S-SHHHHHHHHHHHTT--SEEEE-S----TTTSPTT-HIIIIIHHHHHHHHTT-EEPPP-TTTGGGHHHHHHH-GGGTT-SSEEEEETTEEEEEE-TT-S-HHHHHHHHHHHHHH---SEEEEEESS-SS--BTT---GGG---TTTTT--EEEE-SSSSEEEEEETTEEEEEE--SSSPP--B-TT-TTEEEEESS--EEEEEEE-SS-EEEEEEETTS-EEEEEEE--SS-EEEES-SB-PPEEEBTTBPPPPEEEEEEEES-SSPEEEEPPTTEEEESSSSS-BBTTBPEEEPPBTTBEEEEEEEEE--SSSEEEEEEEEEEETTEEEEEEEEEEEEPPPPPEEEE---PPPEEEETTSPPPPEEEEEEEES-SSPEEE---TTEEEESSSSS-BSSEEE--BTTBEEEEEEEEEE---SSEE--EEEEEEETTEEEEEEEE-EEEEPPPEEEES-SB-PPEEEETT-PPPPEEEEEEEES-SSPEEEE--TTEEEESSSSS-BSEEEE---TTS-EEEEEEEEEE--SS-EEEEEEEEEE-TTS--EEEEEEEEEEPP-EEP-EEEEES--BTTPEEEEEEESTT--EEEEEEEESSTTS--EEPTT--SSEEEPPGGGTT-EEEEEEEE-TTEE-EEEPPPB---BPPPPPP-----------

Mean predicted aligned error: 18.71 Å

Foldseek 3Di:
DDDDDDDDDDPPPPPVVVVVVVVVVVPPDDPDVPDPPPPQPLKFKEWEAEQFAQLDPLLQLQLVVRVVVPGQAYEYQEPQHAVHNDPQLPSCRSPVVRPVVRLVVVRYHYAYDPRCVVNLVSVCVSSVVCVSDNWDWDDGRLEIETRDEPPDPPVVVSVVVLLVVLVVDPRLAYEYGHEAAQQDQAPVGHDVSPVDPCVVSVHQEYEYEPRQWWWWFDDPRHIYTYQHAQHDDFGDGDPPGPRIPFIGRPAHFIWMWMDHSFKIWIWTAGSVRDTRDIDMDGRPAKEKDKQAQEDDAFEAAAQGKTDKDKIKMKIANAPAWWWWEDDPQKWKDQPVPDTAYNVGTDTFGDDVRMGIGMMIMIGRHNDWDKDWDWGWIDGPPYDIGTYTYIYTHDYDFKEKDWDDADDAFEEAAPDKTDKDKTKIKIAQAPFWKKWAFFPQKWKDQVRPDTDRMDTQGDDPGMRPTTMMIMIGRNNDFDKRWDWGWIDGPRYDIDTHTYIYGYAYQKDKDKQAQEDDAFEEAAQDKTDKDKIKIWIFSFPFWKKKAAPPQKWKDQVLPDTDRIDTQGADPRNIRPITMMIIIGHHNDWDKDWDWTWIDTPRDDIGTYIYIYTYHYAAAEWDAKEWDWALEAQIKIAIATPVGPFDWWKWKWKDLDQPGDTDTDPPPTDRMDHHHPVQANIKMKMKIATDDSYGDIHIYRIDDSRHYDDDDDDDDDDDDDDDD